Protein AF-0000000084630539 (afdb_homodimer)

Structure (mmCIF, N/CA/C/O backbone):
data_AF-0000000084630539-model_v1
#
loop_
_entity.id
_entity.type
_entity.pdbx_description
1 polymer 'Uncharacterized protein'
#
loop_
_atom_site.group_PDB
_atom_site.id
_atom_site.type_symbol
_atom_site.label_atom_id
_atom_site.label_alt_id
_atom_site.label_comp_id
_atom_site.label_asym_id
_atom_site.label_entity_id
_atom_site.label_seq_id
_atom_site.pdbx_PDB_ins_code
_atom_site.Cartn_x
_atom_site.Cartn_y
_atom_site.Cartn_z
_atom_site.occupancy
_atom_site.B_iso_or_equiv
_atom_site.auth_seq_id
_atom_site.auth_comp_id
_atom_site.auth_asym_id
_atom_site.auth_atom_id
_atom_site.pdbx_PDB_model_num
ATOM 1 N N . MET A 1 1 ? 11.016 34.031 10.43 1 36.59 1 MET A N 1
ATOM 2 C CA . MET A 1 1 ? 10.508 34.969 9.414 1 36.59 1 MET A CA 1
ATOM 3 C C . MET A 1 1 ? 9.32 35.75 9.945 1 36.59 1 MET A C 1
ATOM 5 O O . MET A 1 1 ? 8.461 35.219 10.641 1 36.59 1 MET A O 1
ATOM 9 N N . ASP A 1 2 ? 9.422 36.969 10.047 1 44.75 2 ASP A N 1
ATOM 10 C CA . ASP A 1 2 ? 8.414 37.906 10.516 1 44.75 2 ASP A CA 1
ATOM 11 C C . ASP A 1 2 ? 7.098 37.719 9.758 1 44.75 2 ASP A C 1
ATOM 13 O O . ASP A 1 2 ? 7.09 37.25 8.633 1 44.75 2 ASP A O 1
ATOM 17 N N . ARG A 1 3 ? 5.98 37.75 10.453 1 49.47 3 ARG A N 1
ATOM 18 C CA . ARG A 1 3 ? 4.648 37.688 9.867 1 49.47 3 ARG A CA 1
ATOM 19 C C . ARG A 1 3 ? 4.621 38.406 8.523 1 49.47 3 ARG A C 1
ATOM 21 O O . ARG A 1 3 ? 4.012 37.938 7.562 1 49.47 3 ARG A O 1
ATOM 28 N N . ASN A 1 4 ? 5.348 39.438 8.43 1 54 4 ASN A N 1
ATOM 29 C CA . ASN A 1 4 ? 5.418 40.25 7.223 1 54 4 ASN A CA 1
ATOM 30 C C . ASN A 1 4 ? 6.191 39.562 6.113 1 54 4 ASN A C 1
ATOM 32 O O . ASN A 1 4 ? 5.82 39.625 4.941 1 54 4 ASN A O 1
ATOM 36 N N . GLU A 1 5 ? 7.172 38.875 6.461 1 51.94 5 GLU A N 1
ATOM 37 C CA . GLU A 1 5 ? 7.98 38.156 5.488 1 51.94 5 GLU A CA 1
ATOM 38 C C . GLU A 1 5 ? 7.227 36.938 4.941 1 51.94 5 GLU A C 1
ATOM 40 O O . GLU A 1 5 ? 7.328 36.625 3.756 1 51.94 5 GLU A O 1
ATOM 45 N N . TYR A 1 6 ? 6.398 36.406 5.746 1 48.47 6 TYR A N 1
ATOM 46 C CA . TYR A 1 6 ? 5.527 35.312 5.398 1 48.47 6 TYR A CA 1
ATOM 47 C C . TYR A 1 6 ? 4.477 35.719 4.383 1 48.47 6 TYR A C 1
ATOM 49 O O . TYR A 1 6 ? 4.266 35.031 3.375 1 48.47 6 TYR A O 1
ATOM 57 N N . LEU A 1 7 ? 3.746 36.781 4.652 1 54.56 7 LEU A N 1
ATOM 58 C CA . LEU A 1 7 ? 2.756 37.312 3.725 1 54.56 7 LEU A CA 1
ATOM 59 C C . LEU A 1 7 ? 3.395 37.656 2.383 1 54.56 7 LEU A C 1
ATOM 61 O O . LEU A 1 7 ? 2.801 37.406 1.329 1 54.56 7 LEU A O 1
ATOM 65 N N . SER A 1 8 ? 4.641 38 2.529 1 57.09 8 SER A N 1
ATOM 66 C CA . SER A 1 8 ? 5.371 38.344 1.312 1 57.09 8 SER A CA 1
ATOM 67 C C . SER A 1 8 ? 5.727 37.094 0.511 1 57.09 8 SER A C 1
ATOM 69 O O . SER A 1 8 ? 5.656 37.094 -0.72 1 57.09 8 SER A O 1
ATOM 71 N N . PHE A 1 9 ? 6.012 36.062 1.183 1 51.75 9 PHE A N 1
ATOM 72 C CA . PHE A 1 9 ? 6.371 34.844 0.494 1 51.75 9 PHE A CA 1
ATOM 73 C C . PHE A 1 9 ? 5.141 34.188 -0.132 1 51.75 9 PHE A C 1
ATOM 75 O O . PHE A 1 9 ? 5.172 33.781 -1.299 1 51.75 9 PHE A O 1
ATOM 82 N N . VAL A 1 10 ? 4.09 34.031 0.585 1 54.16 10 VAL A N 1
ATOM 83 C CA . VAL A 1 10 ? 2.83 33.531 0.073 1 54.16 10 VAL A CA 1
ATOM 84 C C . VAL A 1 10 ? 2.324 34.406 -1.062 1 54.16 10 VAL A C 1
ATOM 86 O O . VAL A 1 10 ? 1.861 33.906 -2.09 1 54.16 10 VAL A O 1
ATOM 89 N N . GLU A 1 11 ? 2.469 35.688 -0.867 1 54.62 11 GLU A N 1
ATOM 90 C CA . GLU A 1 11 ? 2.072 36.625 -1.906 1 54.62 11 GLU A CA 1
ATOM 91 C C . GLU A 1 11 ? 2.939 36.469 -3.154 1 54.62 11 GLU A C 1
ATOM 93 O O . GLU A 1 11 ? 2.43 36.5 -4.277 1 54.62 11 GLU A O 1
ATOM 98 N N . ASP A 1 12 ? 4.133 36.25 -2.914 1 53.81 12 ASP A N 1
ATOM 99 C CA . ASP A 1 12 ? 5.047 36.062 -4.035 1 53.81 12 ASP A CA 1
ATOM 100 C C . ASP A 1 12 ? 4.762 34.75 -4.746 1 53.81 12 ASP A C 1
ATOM 102 O O . ASP A 1 12 ? 4.793 34.688 -5.977 1 53.81 12 ASP A O 1
ATOM 106 N N . TYR A 1 13 ? 4.512 33.812 -4.012 1 50.19 13 TYR A N 1
ATOM 107 C CA . TYR A 1 13 ? 4.18 32.531 -4.578 1 50.19 13 TYR A CA 1
ATOM 108 C C . TYR A 1 13 ? 2.861 32.562 -5.34 1 50.19 13 TYR A C 1
ATOM 110 O O . TYR A 1 13 ? 2.746 32.031 -6.434 1 50.19 13 TYR A O 1
ATOM 118 N N . GLU A 1 14 ? 1.804 33.156 -4.832 1 51.81 14 GLU A N 1
ATOM 119 C CA . GLU A 1 14 ? 0.537 33.375 -5.523 1 51.81 14 GLU A CA 1
ATOM 120 C C . GLU A 1 14 ? 0.739 34.156 -6.812 1 51.81 14 GLU A C 1
ATOM 122 O O . GLU A 1 14 ? 0.125 33.844 -7.836 1 51.81 14 GLU A O 1
ATOM 127 N N . GLN A 1 15 ? 1.54 35.156 -6.762 1 48.19 15 GLN A N 1
ATOM 128 C CA . GLN A 1 15 ? 1.799 35.969 -7.938 1 48.19 15 GLN A CA 1
ATOM 129 C C . GLN A 1 15 ? 2.498 35.188 -9.031 1 48.19 15 GLN A C 1
ATOM 131 O O . GLN A 1 15 ? 2.217 35.375 -10.219 1 48.19 15 GLN A O 1
ATOM 136 N N . ARG A 1 16 ? 3.234 34.312 -8.648 1 47.75 16 ARG A N 1
ATOM 137 C CA . ARG A 1 16 ? 3.955 33.562 -9.656 1 47.75 16 ARG A CA 1
ATOM 138 C C . ARG A 1 16 ? 3.057 32.5 -10.281 1 47.75 16 ARG A C 1
ATOM 140 O O . ARG A 1 16 ? 3.201 32.156 -11.461 1 47.75 16 ARG A O 1
ATOM 147 N N . THR A 1 17 ? 2.098 31.953 -9.641 1 43.72 17 THR A N 1
ATOM 148 C CA . THR A 1 17 ? 1.207 30.906 -10.156 1 43.72 17 THR A CA 1
ATOM 149 C C . THR A 1 17 ? 0.044 31.531 -10.922 1 43.72 17 THR A C 1
ATOM 151 O O . THR A 1 17 ? -0.613 30.859 -11.719 1 43.72 17 THR A O 1
ATOM 154 N N . LYS A 1 18 ? -0.399 32.719 -10.656 1 45.91 18 LYS A N 1
ATOM 155 C CA . LYS A 1 18 ? -1.413 33.438 -11.43 1 45.91 18 LYS A CA 1
ATOM 156 C C . LYS A 1 18 ? -0.947 33.656 -12.867 1 45.91 18 LYS A C 1
ATOM 158 O O . LYS A 1 18 ? -1.759 33.969 -13.75 1 45.91 18 LYS A O 1
ATOM 163 N N . GLN A 1 19 ? 0.231 33.688 -13.156 1 39.81 19 GLN A N 1
ATOM 164 C CA . GLN A 1 19 ? 0.638 34.031 -14.516 1 39.81 19 GLN A CA 1
ATOM 165 C C . GLN A 1 19 ? 0.31 32.906 -15.492 1 39.81 19 GLN A C 1
ATOM 167 O O . GLN A 1 19 ? 0.33 33.125 -16.703 1 39.81 19 GLN A O 1
ATOM 172 N N . TYR A 1 20 ? 0.088 31.656 -15.078 1 34.31 20 TYR A N 1
ATOM 173 C CA . TYR A 1 20 ? -0.116 30.625 -16.094 1 34.31 20 TYR A CA 1
ATOM 174 C C . TYR A 1 20 ? -1.601 30.359 -16.297 1 34.31 20 TYR A C 1
ATOM 176 O O . TYR A 1 20 ? -1.973 29.406 -16.984 1 34.31 20 TYR A O 1
ATOM 184 N N . VAL A 1 21 ? -2.51 30.844 -15.5 1 33.47 21 VAL A N 1
ATOM 185 C CA . VAL A 1 21 ? -3.908 30.5 -15.734 1 33.47 21 VAL A CA 1
ATOM 186 C C . VAL A 1 21 ? -4.516 31.469 -16.734 1 33.47 21 VAL A C 1
ATOM 188 O O . VAL A 1 21 ? -4.715 32.656 -16.422 1 33.47 21 VAL A O 1
ATOM 191 N N . LYS A 1 22 ? -4.406 31.141 -18.047 1 33.12 22 LYS A N 1
ATOM 192 C CA . LYS A 1 22 ? -5.176 31.844 -19.078 1 33.12 22 LYS A CA 1
ATOM 193 C C . LYS A 1 22 ? -6.668 31.547 -18.938 1 33.12 22 LYS A C 1
ATOM 195 O O . LYS A 1 22 ? -7.059 30.422 -18.672 1 33.12 22 LYS A O 1
ATOM 200 N N . PRO A 1 23 ? -7.668 32.438 -18.984 1 28.17 23 PRO A N 1
ATOM 201 C CA . PRO A 1 23 ? -9.125 32.281 -18.938 1 28.17 23 PRO A CA 1
ATOM 202 C C . PRO A 1 23 ? -9.648 31.422 -20.094 1 28.17 23 PRO A C 1
ATOM 204 O O . PRO A 1 23 ? -9.477 31.781 -21.266 1 28.17 23 PRO A O 1
ATOM 207 N N . ARG A 1 24 ? -9.648 30.109 -20.016 1 29.55 24 ARG A N 1
ATOM 208 C CA . ARG A 1 24 ? -10.297 29.375 -21.094 1 29.55 24 ARG A CA 1
ATOM 209 C C . ARG A 1 24 ? -11.727 29.859 -21.312 1 29.55 24 ARG A C 1
ATOM 211 O O . ARG A 1 24 ? -12.422 30.188 -20.344 1 29.55 24 ARG A O 1
ATOM 218 N N . GLU A 1 25 ? -12.188 29.922 -22.484 1 28.38 25 GLU A N 1
ATOM 219 C CA . GLU A 1 25 ? -13.461 30.281 -23.094 1 28.38 25 GLU A CA 1
ATOM 220 C C . GLU A 1 25 ? -14.602 29.438 -22.531 1 28.38 25 GLU A C 1
ATOM 222 O O . GLU A 1 25 ? -14.406 28.266 -22.219 1 28.38 25 GLU A O 1
ATOM 227 N N . GLU A 1 26 ? -15.805 29.953 -22.156 1 29.03 26 GLU A N 1
ATOM 228 C CA . GLU A 1 26 ? -17.094 29.641 -21.531 1 29.03 26 GLU A CA 1
ATOM 229 C C . GLU A 1 26 ? -17.844 28.562 -22.297 1 29.03 26 GLU A C 1
ATOM 231 O O . GLU A 1 26 ? -18.578 28.875 -23.234 1 29.03 26 GLU A O 1
ATOM 236 N N . GLU A 1 27 ? -17.25 27.516 -22.844 1 28.88 27 GLU A N 1
ATOM 237 C CA . GLU A 1 27 ? -18.234 26.734 -23.562 1 28.88 27 GLU A CA 1
ATOM 238 C C . GLU A 1 27 ? -19.344 26.25 -22.625 1 28.88 27 GLU A C 1
ATOM 240 O O . GLU A 1 27 ? -19.125 26.094 -21.422 1 28.88 27 GLU A O 1
ATOM 245 N N . GLN A 1 28 ? -20.578 25.938 -23.109 1 30.72 28 GLN A N 1
ATOM 246 C CA . GLN A 1 28 ? -21.953 25.672 -22.672 1 30.72 28 GLN A CA 1
ATOM 247 C C . GLN A 1 28 ? -22.031 24.391 -21.844 1 30.72 28 GLN A C 1
ATOM 249 O O . GLN A 1 28 ? -21.828 23.297 -22.375 1 30.72 28 GLN A O 1
ATOM 254 N N . GLU A 1 29 ? -21.484 24.25 -20.719 1 30.8 29 GLU A N 1
ATOM 255 C CA . GLU A 1 29 ? -21.375 22.969 -20.031 1 30.8 29 GLU A CA 1
ATOM 256 C C . GLU A 1 29 ? -22.75 22.453 -19.594 1 30.8 29 GLU A C 1
ATOM 258 O O . GLU A 1 29 ? -23.609 23.25 -19.203 1 30.8 29 GLU A O 1
ATOM 263 N N . PRO A 1 30 ? -23.141 21.219 -19.984 1 32.22 30 PRO A N 1
ATOM 264 C CA . PRO A 1 30 ? -24.406 20.578 -19.641 1 32.22 30 PRO A CA 1
ATOM 265 C C . PRO A 1 30 ? -24.734 20.672 -18.156 1 32.22 30 PRO A C 1
ATOM 267 O O . PRO A 1 30 ? -23.828 20.875 -17.328 1 32.22 30 PRO A O 1
ATOM 270 N N . SER A 1 31 ? -26.094 20.641 -17.781 1 31.98 31 SER A N 1
ATOM 271 C CA . SER A 1 31 ? -26.75 20.797 -16.484 1 31.98 31 SER A CA 1
ATOM 272 C C . SER A 1 31 ? -26.141 19.891 -15.43 1 31.98 31 SER A C 1
ATOM 274 O O . SER A 1 31 ? -26.344 18.672 -15.453 1 31.98 31 SER A O 1
ATOM 276 N N . THR A 1 32 ? -24.969 20.047 -15.094 1 31.17 32 THR A N 1
ATOM 277 C CA . THR A 1 32 ? -24.234 19.312 -14.055 1 31.17 32 THR A CA 1
ATOM 278 C C . THR A 1 32 ? -25.031 19.312 -12.742 1 31.17 32 THR A C 1
ATOM 280 O O . THR A 1 32 ? -25.5 20.375 -12.297 1 31.17 32 THR A O 1
ATOM 283 N N . LEU A 1 33 ? -25.828 18.281 -12.539 1 32.12 33 LEU A N 1
ATOM 284 C CA . LEU A 1 33 ? -26.375 17.984 -11.211 1 32.12 33 LEU A CA 1
ATOM 285 C C . LEU A 1 33 ? -25.406 18.422 -10.125 1 32.12 33 LEU A C 1
ATOM 287 O O . LEU A 1 33 ? -24.281 17.906 -10.031 1 32.12 33 LEU A O 1
ATOM 291 N N . THR A 1 34 ? -25.5 19.672 -9.727 1 29.88 34 THR A N 1
ATOM 292 C CA . THR A 1 34 ? -24.812 20.297 -8.602 1 29.88 34 THR A CA 1
ATOM 293 C C . THR A 1 34 ? -24.984 19.469 -7.336 1 29.88 34 THR A C 1
ATOM 295 O O . THR A 1 34 ? -26.062 19.438 -6.742 1 29.88 34 THR A O 1
ATOM 298 N N . VAL A 1 35 ? -24.656 18.172 -7.312 1 32.03 35 VAL A N 1
ATOM 299 C CA . VAL A 1 35 ? -24.469 17.703 -5.941 1 32.03 35 VAL A CA 1
ATOM 300 C C . VAL A 1 35 ? -23.969 18.859 -5.074 1 32.03 35 VAL A C 1
ATOM 302 O O . VAL A 1 35 ? -22.891 19.422 -5.328 1 32.03 35 VAL A O 1
ATOM 305 N N . GLN A 1 36 ? -24.828 19.641 -4.469 1 30.59 36 GLN A N 1
ATOM 306 C CA . GLN A 1 36 ? -24.609 20.703 -3.486 1 30.59 36 GLN A CA 1
ATOM 307 C C . GLN A 1 36 ? -23.547 20.281 -2.475 1 30.59 36 GLN A C 1
ATOM 309 O O . GLN A 1 36 ? -23.828 19.531 -1.543 1 30.59 36 GLN A O 1
ATOM 314 N N . GLN A 1 37 ? -22.406 19.641 -2.756 1 35.34 37 GLN A N 1
ATOM 315 C CA . GLN A 1 37 ? -21.406 19.75 -1.7 1 35.34 37 GLN A CA 1
ATOM 316 C C . GLN A 1 37 ? -21.5 21.094 -0.977 1 35.34 37 GLN A C 1
ATOM 318 O O . GLN A 1 37 ? -21.391 22.141 -1.601 1 35.34 37 GLN A O 1
ATOM 323 N N . GLU A 1 38 ? -22.453 21.359 -0.128 1 36.81 38 GLU A N 1
ATOM 324 C CA . GLU A 1 38 ? -22.344 22.547 0.718 1 36.81 38 GLU A CA 1
ATOM 325 C C . GLU A 1 38 ? -20.891 23 0.842 1 36.81 38 GLU A C 1
ATOM 327 O O . GLU A 1 38 ? -20.031 22.219 1.264 1 36.81 38 GLU A O 1
ATOM 332 N N . GLU A 1 39 ? -20.25 23.672 -0.047 1 44.16 39 GLU A N 1
ATOM 333 C CA . GLU A 1 39 ? -19.016 24.438 0.038 1 44.16 39 GLU A CA 1
ATOM 334 C C . GLU A 1 39 ? -18.766 24.938 1.461 1 44.16 39 GLU A C 1
ATOM 336 O O . GLU A 1 39 ? -19.391 25.906 1.906 1 44.16 39 GLU A O 1
ATOM 341 N N . THR A 1 40 ? -18.984 24.094 2.543 1 50.78 40 THR A N 1
ATOM 342 C CA . THR A 1 40 ? -18.578 24.562 3.865 1 50.78 40 THR A CA 1
ATOM 343 C C . THR A 1 40 ? -17.469 25.594 3.756 1 50.78 40 THR A C 1
ATOM 345 O O . THR A 1 40 ? -16.391 25.297 3.219 1 50.78 40 THR A O 1
ATOM 348 N N . THR A 1 41 ? -17.75 26.859 3.428 1 66 41 THR A N 1
ATOM 349 C CA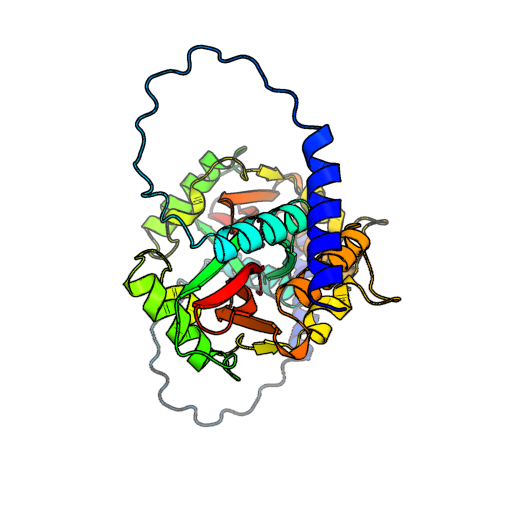 . THR A 1 41 ? -16.938 28.062 3.332 1 66 41 THR A CA 1
ATOM 350 C C . THR A 1 41 ? -16 28.188 4.535 1 66 41 THR A C 1
ATOM 352 O O . THR A 1 41 ? -16.469 28.266 5.676 1 66 41 THR A O 1
ATOM 355 N N . PHE A 1 42 ? -14.859 27.594 4.516 1 77.75 42 PHE A N 1
ATOM 356 C CA . PHE A 1 42 ? -13.836 27.828 5.527 1 77.75 42 PHE A CA 1
ATOM 357 C C . PHE A 1 42 ? -13.664 29.328 5.781 1 77.75 42 PHE A C 1
ATOM 359 O O . PHE A 1 42 ? -13.891 30.141 4.887 1 77.75 42 PHE A O 1
ATOM 366 N N . PRO A 1 43 ? -13.5 29.641 7.121 1 83.44 43 PRO A N 1
ATOM 367 C CA . PRO A 1 43 ? -13 31 7.309 1 83.44 43 PRO A CA 1
ATOM 368 C C . PRO A 1 43 ? -11.883 31.359 6.332 1 83.44 43 PRO A C 1
ATOM 370 O O . PRO A 1 43 ? -11.188 30.484 5.832 1 83.44 43 PRO A O 1
ATOM 373 N N . ALA A 1 44 ? -11.836 32.594 6.047 1 86.31 44 ALA A N 1
ATOM 374 C CA . ALA A 1 44 ? -10.906 33.094 5.031 1 86.31 44 ALA A CA 1
ATOM 375 C C . ALA A 1 44 ? -9.492 32.594 5.285 1 86.31 44 ALA A C 1
ATOM 377 O O . ALA A 1 44 ? -8.781 32.219 4.348 1 86.31 44 ALA A O 1
ATOM 378 N N . GLU A 1 45 ? -9.07 32.594 6.531 1 88.31 45 GLU A N 1
ATOM 379 C CA . GLU A 1 45 ? -7.723 32.156 6.879 1 88.31 45 GLU A CA 1
ATOM 380 C C . GLU A 1 45 ? -7.52 30.672 6.551 1 88.31 45 GLU A C 1
ATOM 382 O O . GLU A 1 45 ? -6.473 30.297 6.023 1 88.31 45 GLU A O 1
ATOM 387 N N . ILE A 1 46 ? -8.508 29.875 6.793 1 90.56 46 ILE A N 1
ATOM 388 C CA . ILE A 1 46 ? -8.414 28.438 6.547 1 90.56 46 ILE A CA 1
ATOM 389 C C . ILE A 1 46 ? -8.414 28.172 5.043 1 90.56 46 ILE A C 1
ATOM 391 O O . ILE A 1 46 ? -7.699 27.297 4.562 1 90.56 46 ILE A O 1
ATOM 395 N N . GLN A 1 47 ? -9.211 28.969 4.359 1 92 47 GLN A N 1
ATOM 396 C CA . GLN A 1 47 ? -9.242 28.844 2.908 1 92 47 GLN A CA 1
ATOM 397 C C . GLN A 1 47 ? -7.871 29.125 2.297 1 92 47 GLN A C 1
ATOM 399 O O . GLN A 1 47 ? -7.43 28.406 1.392 1 92 47 GLN A O 1
ATOM 404 N N . ARG A 1 48 ? -7.227 30.141 2.771 1 93.81 48 ARG A N 1
ATOM 405 C CA . ARG A 1 48 ? -5.891 30.469 2.289 1 93.81 48 ARG A CA 1
ATOM 406 C C . ARG A 1 48 ? -4.898 29.359 2.588 1 93.81 48 ARG A C 1
ATOM 408 O O . ARG A 1 48 ? -4.078 29 1.737 1 93.81 48 ARG A O 1
ATOM 415 N N . ILE A 1 49 ? -4.984 28.844 3.771 1 94.62 49 ILE A N 1
ATOM 416 C CA . ILE A 1 49 ? -4.094 27.766 4.176 1 94.62 49 ILE A CA 1
ATOM 417 C C . ILE A 1 49 ? -4.34 26.531 3.299 1 94.62 49 ILE A C 1
ATOM 419 O O . ILE A 1 49 ? -3.391 25.906 2.822 1 94.62 49 ILE A O 1
ATOM 423 N N . LYS A 1 50 ? -5.555 26.203 3.066 1 94.5 50 LYS A N 1
ATOM 424 C CA . LYS A 1 50 ? -5.934 25.078 2.211 1 94.5 50 LYS A CA 1
ATOM 425 C C . LYS A 1 50 ? -5.34 25.234 0.812 1 94.5 50 LYS A C 1
ATOM 427 O O . LYS A 1 50 ? -4.699 24.312 0.302 1 94.5 50 LYS A O 1
ATOM 432 N N . GLU A 1 51 ? -5.527 26.391 0.272 1 95.12 51 GLU A N 1
ATOM 433 C CA . GLU A 1 51 ? -5.039 26.641 -1.081 1 95.12 51 GLU A CA 1
ATOM 434 C C . GLU A 1 51 ? -3.518 26.562 -1.145 1 95.12 51 GLU A C 1
ATOM 436 O O . GLU A 1 51 ? -2.961 25.953 -2.066 1 95.12 51 GLU A O 1
ATOM 441 N N . THR A 1 52 ? -2.887 27.125 -0.182 1 96 52 THR A N 1
ATOM 442 C CA . THR A 1 52 ? -1.43 27.141 -0.127 1 96 52 THR A CA 1
ATOM 443 C C . THR A 1 52 ? -0.88 25.719 -0.023 1 96 52 THR A C 1
ATOM 445 O O . THR A 1 52 ? 0.012 25.344 -0.783 1 96 52 THR A O 1
ATOM 448 N N . LEU A 1 53 ? -1.396 24.953 0.877 1 97.25 53 LEU A N 1
ATOM 449 C CA . LEU A 1 53 ? -0.872 23.609 1.124 1 97.25 53 LEU A CA 1
ATOM 450 C C . LEU A 1 53 ? -1.169 22.688 -0.051 1 97.25 53 LEU A C 1
ATOM 452 O O . LEU A 1 53 ? -0.313 21.891 -0.458 1 97.25 53 LEU A O 1
ATOM 456 N N . LEU A 1 54 ? -2.328 22.797 -0.603 1 95.38 54 LEU A N 1
ATOM 457 C CA . LEU A 1 54 ? -2.701 21.922 -1.712 1 95.38 54 LEU A CA 1
ATOM 458 C C . LEU A 1 54 ? -1.938 22.297 -2.979 1 95.38 54 LEU A C 1
ATOM 460 O O . LEU A 1 54 ? -1.547 21.422 -3.754 1 95.38 54 LEU A O 1
ATOM 464 N N . GLU A 1 55 ? -1.764 23.594 -3.172 1 95.69 55 GLU A N 1
ATOM 465 C CA . GLU A 1 55 ? -0.97 24 -4.324 1 95.69 55 GLU A CA 1
ATOM 466 C C . GLU A 1 55 ? 0.466 23.5 -4.219 1 95.69 55 GLU A C 1
ATOM 468 O O . GLU A 1 55 ? 1.045 23.047 -5.207 1 95.69 55 GLU A O 1
ATOM 473 N N . THR A 1 56 ? 1.026 23.578 -3.045 1 96.12 56 THR A N 1
ATOM 474 C CA . THR A 1 56 ? 2.414 23.188 -2.84 1 96.12 56 THR A CA 1
ATOM 475 C C . THR A 1 56 ? 2.566 21.672 -2.953 1 96.12 56 THR A C 1
ATOM 477 O O . THR A 1 56 ? 3.592 21.172 -3.426 1 96.12 56 THR A O 1
ATOM 480 N N . SER A 1 57 ? 1.566 20.891 -2.549 1 96.56 57 SER A N 1
ATOM 481 C CA . SER A 1 57 ? 1.687 19.438 -2.5 1 96.56 57 SER A CA 1
ATOM 482 C C . SER A 1 57 ? 1.089 18.781 -3.746 1 96.56 57 SER A C 1
ATOM 484 O O . SER A 1 57 ? 1.132 17.562 -3.9 1 96.56 57 SER A O 1
ATOM 486 N N . LYS A 1 58 ? 0.564 19.562 -4.672 1 94 58 LYS A N 1
ATOM 487 C CA . LYS A 1 58 ? -0.235 19.078 -5.789 1 94 58 LYS A CA 1
ATOM 488 C C . LYS A 1 58 ? 0.56 18.078 -6.637 1 94 58 LYS A C 1
ATOM 490 O O . LYS A 1 58 ? 0.001 17.125 -7.164 1 94 58 LYS A O 1
ATOM 495 N N . HIS A 1 59 ? 1.876 18.25 -6.738 1 91.31 59 HIS A N 1
ATOM 496 C CA . HIS A 1 59 ? 2.686 17.406 -7.602 1 91.31 59 HIS A CA 1
ATOM 497 C C . HIS A 1 59 ? 3.414 16.328 -6.797 1 91.31 59 HIS A C 1
ATOM 499 O O . HIS A 1 59 ? 4.191 15.555 -7.352 1 91.31 59 HIS A O 1
ATOM 505 N N . LEU A 1 60 ? 3.256 16.344 -5.523 1 92.25 60 LEU A N 1
ATOM 506 C CA . LEU A 1 60 ? 3.934 15.391 -4.656 1 92.25 60 LEU A CA 1
ATOM 507 C C . LEU A 1 60 ? 3.057 14.164 -4.406 1 92.25 60 LEU A C 1
ATOM 509 O O . LEU A 1 60 ? 1.835 14.289 -4.293 1 92.25 60 LEU A O 1
ATOM 513 N N . LEU A 1 61 ? 3.686 13 -4.422 1 87.31 61 LEU A N 1
ATOM 514 C CA . LEU A 1 61 ? 3.064 11.75 -4.016 1 87.31 61 LEU A CA 1
ATOM 515 C C . LEU A 1 61 ? 3.805 11.133 -2.834 1 87.31 61 LEU A C 1
ATOM 517 O O . LEU A 1 61 ? 5.039 11.109 -2.811 1 87.31 61 LEU A O 1
ATOM 521 N N . PHE A 1 62 ? 2.994 10.742 -1.834 1 89.38 62 PHE A N 1
ATOM 522 C CA . PHE A 1 62 ? 3.582 9.992 -0.73 1 89.38 62 PHE A CA 1
ATOM 523 C C . PHE A 1 62 ? 3.771 8.531 -1.109 1 89.38 62 PHE A C 1
ATOM 525 O O . PHE A 1 62 ? 2.797 7.809 -1.323 1 89.38 62 PHE A O 1
ATOM 532 N N . ILE A 1 63 ? 4.988 8.141 -1.261 1 76.69 63 ILE A N 1
ATOM 533 C CA . ILE A 1 63 ? 5.316 6.789 -1.698 1 76.69 63 ILE A CA 1
ATOM 534 C C . ILE A 1 63 ? 5.621 5.914 -0.485 1 76.69 63 ILE A C 1
ATOM 536 O O . ILE A 1 63 ? 6.496 6.238 0.319 1 76.69 63 ILE A O 1
ATOM 540 N N . SER A 1 64 ? 4.738 4.945 -0.265 1 73.06 64 SER A N 1
ATOM 541 C CA . SER A 1 64 ? 4.969 3.986 0.811 1 73.06 64 SER A CA 1
ATOM 542 C C . SER A 1 64 ? 5.207 2.584 0.26 1 73.06 64 SER A C 1
ATOM 544 O O . SER A 1 64 ? 4.785 2.27 -0.855 1 73.06 64 SER A O 1
ATOM 546 N N . GLU A 1 65 ? 6.16 1.989 0.8 1 66.31 65 GLU A N 1
ATOM 547 C CA . GLU A 1 65 ? 6.434 0.601 0.442 1 66.31 65 GLU A CA 1
ATOM 548 C C . GLU A 1 65 ? 5.453 -0.35 1.123 1 66.31 65 GLU A C 1
ATOM 550 O O . GLU A 1 65 ? 5.273 -0.295 2.34 1 66.31 65 GLU A O 1
ATOM 555 N N . GLY A 1 66 ? 4.578 -0.864 0.286 1 69.88 66 GLY A N 1
ATOM 556 C CA . GLY A 1 66 ? 3.789 -1.972 0.803 1 69.88 66 GLY A CA 1
ATOM 557 C C . GLY A 1 66 ? 4.488 -3.311 0.677 1 69.88 66 GLY A C 1
ATOM 558 O O . GLY A 1 66 ? 5.121 -3.594 -0.343 1 69.88 66 GLY A O 1
ATOM 559 N N . GLU A 1 67 ? 4.656 -4.035 1.796 1 75 67 GLU A N 1
ATOM 560 C CA . GLU A 1 67 ? 5.223 -5.379 1.809 1 75 67 GLU A CA 1
ATOM 561 C C . GLU A 1 67 ? 4.168 -6.422 2.17 1 75 67 GLU A C 1
ATOM 563 O O . GLU A 1 67 ? 3.551 -6.344 3.236 1 75 67 GLU A O 1
ATOM 568 N N . GLU A 1 68 ? 3.93 -7.277 1.208 1 81.06 68 GLU A N 1
ATOM 569 C CA . GLU A 1 68 ? 2.922 -8.312 1.438 1 81.06 68 GLU A CA 1
ATOM 570 C C . GLU A 1 68 ? 3.516 -9.703 1.271 1 81.06 68 GLU A C 1
ATOM 572 O O . GLU A 1 68 ? 4.273 -9.953 0.331 1 81.06 68 GLU A O 1
ATOM 577 N N . PRO A 1 69 ? 3.209 -10.594 2.23 1 87.62 69 PRO A N 1
ATOM 578 C CA . PRO A 1 69 ? 3.629 -11.992 2.057 1 87.62 69 PRO A CA 1
ATOM 579 C C . PRO A 1 69 ? 2.805 -12.727 1.002 1 87.62 69 PRO A C 1
ATOM 581 O O . PRO A 1 69 ? 1.814 -12.188 0.5 1 87.62 69 PRO A O 1
ATOM 584 N N . TYR A 1 70 ? 3.291 -13.953 0.675 1 91.25 70 TYR A N 1
ATOM 585 C CA . TYR A 1 70 ? 2.541 -14.82 -0.232 1 91.25 70 TYR A CA 1
ATOM 586 C C . TYR A 1 70 ? 1.675 -15.805 0.543 1 91.25 70 TYR A C 1
ATOM 588 O O . TYR A 1 70 ? 2.086 -16.312 1.589 1 91.25 70 TYR A O 1
ATOM 596 N N . GLU A 1 71 ? 0.518 -16.062 0.028 1 91.38 71 GLU A N 1
ATOM 597 C CA . GLU A 1 71 ? -0.418 -17.062 0.518 1 91.38 71 GLU A CA 1
ATOM 598 C C . GLU A 1 71 ? -0.727 -18.109 -0.56 1 91.38 71 GLU A C 1
ATOM 600 O O . GLU A 1 71 ? -0.597 -17.828 -1.753 1 91.38 71 GLU A O 1
ATOM 605 N N . PHE A 1 72 ? -1.188 -19.25 -0.096 1 92.69 72 PHE A N 1
ATOM 606 C CA . PHE A 1 72 ? -1.546 -20.297 -1.038 1 92.69 72 PHE A CA 1
ATOM 607 C C . PHE A 1 72 ? -2.971 -20.109 -1.547 1 92.69 72 PHE A C 1
ATOM 609 O O . PHE A 1 72 ? -3.859 -19.719 -0.787 1 92.69 72 PHE A O 1
ATOM 616 N N . ILE A 1 73 ? -3.143 -20.359 -2.812 1 92.19 73 ILE A N 1
ATOM 617 C CA . ILE A 1 73 ? -4.484 -20.344 -3.383 1 92.19 73 ILE A CA 1
ATOM 618 C C . ILE A 1 73 ? -4.734 -21.625 -4.164 1 92.19 73 ILE A C 1
ATOM 620 O O . ILE A 1 73 ? -3.838 -22.125 -4.852 1 92.19 73 ILE A O 1
ATOM 624 N N . PHE A 1 74 ? -5.938 -22.125 -3.982 1 90.94 74 PHE A N 1
ATOM 625 C CA . PHE A 1 74 ? -6.391 -23.312 -4.711 1 90.94 74 PHE A CA 1
ATOM 626 C C . PHE A 1 74 ? -7.848 -23.156 -5.137 1 90.94 74 PHE A C 1
ATOM 628 O O . PHE A 1 74 ? -8.703 -22.797 -4.324 1 90.94 74 PHE A O 1
ATOM 635 N N . ILE A 1 75 ? -8.109 -23.328 -6.422 1 89.62 75 ILE A N 1
ATOM 636 C CA . ILE A 1 75 ? -9.438 -23.312 -7.008 1 89.62 75 ILE A CA 1
ATOM 637 C C . ILE A 1 75 ? -9.742 -24.656 -7.664 1 89.62 75 ILE A C 1
ATOM 639 O O . ILE A 1 75 ? -9.266 -24.938 -8.766 1 89.62 75 ILE A O 1
ATOM 643 N N . PRO A 1 76 ? -10.492 -25.453 -6.973 1 88.44 76 PRO A N 1
ATOM 644 C CA . PRO A 1 76 ? -10.852 -26.734 -7.598 1 88.44 76 PRO A CA 1
ATOM 645 C C . PRO A 1 76 ? -11.688 -26.562 -8.859 1 88.44 76 PRO A C 1
ATOM 647 O O . PRO A 1 76 ? -12.695 -25.844 -8.836 1 88.44 76 PRO A O 1
ATOM 650 N N . LYS A 1 77 ? -11.195 -27.109 -9.898 1 88.19 77 LYS A N 1
ATOM 651 C CA . LYS A 1 77 ? -11.867 -27.078 -11.195 1 88.19 77 LYS A CA 1
ATOM 652 C C . LYS A 1 77 ? -11.367 -28.219 -12.094 1 88.19 77 LYS A C 1
ATOM 654 O O . LYS A 1 77 ? -10.492 -28 -12.93 1 88.19 77 LYS A O 1
ATOM 659 N N . GLU A 1 78 ? -12.062 -29.344 -12.016 1 88.12 78 GLU A N 1
ATOM 660 C CA . GLU A 1 78 ? -11.578 -30.578 -12.633 1 88.12 78 GLU A CA 1
ATOM 661 C C . GLU A 1 78 ? -11.578 -30.469 -14.156 1 88.12 78 GLU A C 1
ATOM 663 O O . GLU A 1 78 ? -10.75 -31.094 -14.828 1 88.12 78 GLU A O 1
ATOM 668 N N . ASP A 1 79 ? -12.438 -29.641 -14.719 1 90.88 79 ASP A N 1
ATOM 669 C CA . ASP A 1 79 ? -12.586 -29.594 -16.172 1 90.88 79 ASP A CA 1
ATOM 670 C C . ASP A 1 79 ? -11.68 -28.516 -16.781 1 90.88 79 ASP A C 1
ATOM 672 O O . ASP A 1 79 ? -11.672 -28.328 -18 1 90.88 79 ASP A O 1
ATOM 676 N N . ILE A 1 80 ? -10.82 -27.891 -15.984 1 89.31 80 ILE A N 1
ATOM 677 C CA . ILE A 1 80 ? -9.992 -26.797 -16.5 1 89.31 80 ILE A CA 1
ATOM 678 C C . ILE A 1 80 ? -8.758 -27.375 -17.188 1 89.31 80 ILE A C 1
ATOM 680 O O . ILE A 1 80 ? -8.102 -28.281 -16.656 1 89.31 80 ILE A O 1
ATOM 684 N N . THR A 1 81 ? -8.43 -26.984 -18.422 1 90.56 81 THR A N 1
ATOM 685 C CA . THR A 1 81 ? -7.266 -27.453 -19.156 1 90.56 81 THR A CA 1
ATOM 686 C C . THR A 1 81 ? -6.285 -26.312 -19.422 1 90.56 81 THR A C 1
ATOM 688 O O . THR A 1 81 ? -5.113 -26.547 -19.719 1 90.56 81 THR A O 1
ATOM 691 N N . GLU A 1 82 ? -6.805 -25.141 -19.391 1 93.5 82 GLU A N 1
ATOM 692 C CA . GLU A 1 82 ? -5.977 -23.953 -19.609 1 93.5 82 GLU A CA 1
ATOM 693 C C . GLU A 1 82 ? -6.422 -22.797 -18.719 1 93.5 82 GLU A C 1
ATOM 695 O O . GLU A 1 82 ? -7.59 -22.703 -18.328 1 93.5 82 GLU A O 1
ATOM 700 N N . LEU A 1 83 ? -5.473 -21.969 -18.438 1 95.94 83 LEU A N 1
ATOM 701 C CA . LEU A 1 83 ? -5.797 -20.797 -17.625 1 95.94 83 LEU A CA 1
ATOM 702 C C . LEU A 1 83 ? -6.547 -19.766 -18.453 1 95.94 83 LEU A C 1
ATOM 704 O O . LEU A 1 83 ? -6.293 -19.609 -19.641 1 95.94 83 LEU A O 1
ATOM 708 N N . PRO A 1 84 ? -7.465 -19.016 -17.781 1 93.88 84 PRO A N 1
ATOM 709 C CA . PRO A 1 84 ? -8.156 -17.938 -18.484 1 93.88 84 PRO A CA 1
ATOM 710 C C . PRO A 1 84 ? -7.199 -16.922 -19.078 1 93.88 84 PRO A C 1
ATOM 712 O O . PRO A 1 84 ? -6.16 -16.625 -18.484 1 93.88 84 PRO A O 1
ATOM 715 N N . GLU A 1 85 ? -7.621 -16.375 -20.203 1 91.94 85 GLU A N 1
ATOM 716 C CA . GLU A 1 85 ? -6.789 -15.383 -20.891 1 91.94 85 GLU A CA 1
ATOM 717 C C . GLU A 1 85 ? -7.035 -13.984 -20.344 1 91.94 85 GLU A C 1
ATOM 719 O O . GLU A 1 85 ? -6.246 -13.062 -20.594 1 91.94 85 GLU A O 1
ATOM 724 N N . ASP A 1 86 ? -8.078 -13.789 -19.609 1 89.19 86 ASP A N 1
ATOM 725 C CA . ASP A 1 86 ? -8.359 -12.453 -19.094 1 89.19 86 ASP A CA 1
ATOM 726 C C . ASP A 1 86 ? -8.812 -12.508 -17.641 1 89.19 86 ASP A C 1
ATOM 728 O O . ASP A 1 86 ? -9.211 -13.57 -17.156 1 89.19 86 ASP A O 1
ATOM 732 N N . CYS A 1 87 ? -8.773 -11.32 -17 1 89.19 87 CYS A N 1
ATOM 733 C CA . CYS A 1 87 ? -9.055 -11.211 -15.57 1 89.19 87 CYS A CA 1
ATOM 734 C C . CYS A 1 87 ? -10.523 -11.469 -15.273 1 89.19 87 CYS A C 1
ATOM 736 O O . CYS A 1 87 ? -10.867 -11.984 -14.211 1 89.19 87 CYS A O 1
ATOM 738 N N . THR A 1 88 ? -11.398 -11.141 -16.188 1 86.31 88 THR A N 1
ATOM 739 C CA . THR A 1 88 ? -12.828 -11.328 -15.977 1 86.31 88 THR A CA 1
ATOM 740 C C . THR A 1 88 ? -13.164 -12.797 -15.766 1 86.31 88 THR A C 1
ATOM 742 O O . THR A 1 88 ? -13.883 -13.148 -14.828 1 86.31 88 THR A O 1
ATOM 745 N N . GLN A 1 89 ? -12.656 -13.656 -16.625 1 88.38 89 GLN A N 1
ATOM 746 C CA . GLN A 1 89 ? -12.875 -15.094 -16.5 1 88.38 89 GLN A CA 1
ATOM 747 C C . GLN A 1 89 ? -12.258 -15.648 -15.227 1 88.38 89 GLN A C 1
ATOM 749 O O . GLN A 1 89 ? -12.859 -16.484 -14.555 1 88.38 89 GLN A O 1
ATOM 754 N N . PHE A 1 90 ? -11.07 -15.227 -14.922 1 92 90 PHE A N 1
ATOM 755 C CA . PHE A 1 90 ? -10.422 -15.695 -13.703 1 92 90 PHE A CA 1
ATOM 756 C C . PHE A 1 90 ? -11.195 -15.25 -12.469 1 92 90 PHE A C 1
ATOM 758 O O . PHE A 1 90 ? -11.367 -16.031 -11.523 1 92 90 PHE A O 1
ATOM 765 N N . LYS A 1 91 ? -11.586 -14.016 -12.477 1 86.25 91 LYS A N 1
ATOM 766 C CA . LYS A 1 91 ? -12.398 -13.5 -11.383 1 86.25 91 LYS A CA 1
ATOM 767 C C . LYS A 1 91 ? -13.625 -14.375 -11.148 1 86.25 91 LYS A C 1
ATOM 769 O O . LYS A 1 91 ? -14.016 -14.617 -10 1 86.25 91 LYS A O 1
ATOM 774 N N . SER A 1 92 ? -14.211 -14.812 -12.172 1 85.62 92 SER A N 1
ATOM 775 C CA . SER A 1 92 ? -15.383 -15.672 -12.07 1 85.62 92 SER A CA 1
ATOM 776 C C . SER A 1 92 ? -15.047 -17 -11.391 1 85.62 92 SER A C 1
ATOM 778 O O . SER A 1 92 ? -15.859 -17.547 -10.641 1 85.62 92 SER A O 1
ATOM 780 N N . LEU A 1 93 ? -13.906 -17.516 -11.648 1 87.5 93 LEU A N 1
ATOM 781 C CA . LEU A 1 93 ? -13.461 -18.766 -11.031 1 87.5 93 LEU A CA 1
ATOM 782 C C . LEU A 1 93 ? -13.266 -18.578 -9.531 1 87.5 93 LEU A C 1
ATOM 784 O O . LEU A 1 93 ? -13.641 -19.453 -8.742 1 87.5 93 LEU A O 1
ATOM 788 N N . ILE A 1 94 ? -12.656 -17.438 -9.18 1 84.19 94 ILE A N 1
ATOM 789 C CA . ILE A 1 94 ? -12.43 -17.141 -7.77 1 84.19 94 ILE A CA 1
ATOM 790 C C . ILE A 1 94 ? -13.766 -16.984 -7.051 1 84.19 94 ILE A C 1
ATOM 792 O O . ILE A 1 94 ? -13.938 -17.469 -5.93 1 84.19 94 ILE A O 1
ATOM 796 N N . LYS A 1 95 ? -14.664 -16.219 -7.629 1 77.06 95 LYS A N 1
ATOM 797 C CA . LYS A 1 95 ? -15.969 -15.961 -7.035 1 77.06 95 LYS A CA 1
ATOM 798 C C . LYS A 1 95 ? -16.75 -17.266 -6.828 1 77.06 95 LYS A C 1
ATOM 800 O O . LYS A 1 95 ? -17.469 -17.406 -5.84 1 77.06 95 LYS A O 1
ATOM 805 N N . GLN A 1 96 ? -16.656 -18.109 -7.684 1 74.81 96 GLN A N 1
ATOM 806 C CA . GLN A 1 96 ? -17.328 -19.391 -7.582 1 74.81 96 GLN A CA 1
ATOM 807 C C . GLN A 1 96 ? -16.812 -20.188 -6.391 1 74.81 96 GLN A C 1
ATOM 809 O O . GLN A 1 96 ? -17.562 -20.938 -5.762 1 74.81 96 GLN A O 1
ATOM 814 N N . GLN A 1 97 ? -15.547 -20.016 -6.184 1 65.75 97 GLN A N 1
ATOM 815 C CA . GLN A 1 97 ? -14.945 -20.688 -5.035 1 65.75 97 GLN A CA 1
ATOM 816 C C . GLN A 1 97 ? -15.383 -20.047 -3.725 1 65.75 97 GLN A C 1
ATOM 818 O O . GLN A 1 97 ? -15.633 -20.75 -2.738 1 65.75 97 GLN A O 1
ATOM 823 N N . ASP A 1 98 ? -15.148 -18.625 -3.715 1 56.94 98 ASP A N 1
ATOM 824 C CA . ASP A 1 98 ? -15.539 -17.875 -2.518 1 56.94 98 ASP A CA 1
ATOM 825 C C . ASP A 1 98 ? -17.016 -18.062 -2.215 1 56.94 98 ASP A C 1
ATOM 827 O O . ASP A 1 98 ? -17.438 -17.984 -1.058 1 56.94 98 ASP A O 1
ATOM 831 N N . ASN A 1 99 ? -17.859 -17.797 -3.211 1 50.34 99 ASN A N 1
ATOM 832 C CA . ASN A 1 99 ? -19.25 -18.094 -2.9 1 50.34 99 ASN A CA 1
ATOM 833 C C . ASN A 1 99 ? -19.391 -19.391 -2.117 1 50.34 99 ASN A C 1
ATOM 835 O O . ASN A 1 99 ? -20.312 -19.547 -1.311 1 50.34 99 ASN A O 1
ATOM 839 N N . ASN A 1 100 ? -18.562 -20.328 -2.443 1 43.81 100 ASN A N 1
ATOM 840 C CA . ASN A 1 100 ? -18.609 -21.406 -1.463 1 43.81 100 ASN A CA 1
ATOM 841 C C . ASN A 1 100 ? -17.891 -21.016 -0.175 1 43.81 100 ASN A C 1
ATOM 843 O O . ASN A 1 100 ? -18.203 -21.531 0.898 1 43.81 100 ASN A O 1
ATOM 847 N N . ASN A 1 101 ? -16.672 -20.328 -0.182 1 38.44 101 ASN A N 1
ATOM 848 C CA . ASN A 1 101 ? -16.031 -19.75 0.991 1 38.44 101 ASN A CA 1
ATOM 849 C C . ASN A 1 101 ? -16.234 -18.234 1.043 1 38.44 101 ASN A C 1
ATOM 851 O O . ASN A 1 101 ? -16.047 -17.547 0.035 1 38.44 101 ASN A O 1
ATOM 855 N N . LEU A 1 102 ? -17.141 -17.578 1.958 1 34.12 102 LEU A N 1
ATOM 856 C CA . LEU A 1 102 ? -17.75 -16.266 2.227 1 34.12 102 LEU A CA 1
ATOM 857 C C . LEU A 1 102 ? -16.75 -15.148 1.975 1 34.12 102 LEU A C 1
ATOM 859 O O . LEU A 1 102 ? -17.125 -13.984 1.84 1 34.12 102 LEU A O 1
ATOM 863 N N . MET A 1 103 ? -15.469 -15.203 2.291 1 33.59 103 MET A N 1
ATOM 864 C CA . MET A 1 103 ? -14.805 -14.039 2.869 1 33.59 103 MET A CA 1
ATOM 865 C C . MET A 1 103 ? -14.242 -13.141 1.775 1 33.59 103 MET A C 1
ATOM 867 O O . MET A 1 103 ? -13.469 -12.219 2.061 1 33.59 103 MET A O 1
ATOM 871 N N . ILE A 1 104 ? -14.242 -13.578 0.486 1 37.53 104 ILE A N 1
ATOM 872 C CA . ILE A 1 104 ? -13.492 -12.547 -0.229 1 37.53 104 ILE A CA 1
ATOM 873 C C . ILE A 1 104 ? -14.375 -11.32 -0.453 1 37.53 104 ILE A C 1
ATOM 875 O O . ILE A 1 104 ? -15.438 -11.422 -1.07 1 37.53 104 ILE A O 1
ATOM 879 N N . ALA A 1 105 ? -14.477 -10.422 0.268 1 36.91 105 ALA A N 1
ATOM 880 C CA . ALA A 1 105 ? -15.203 -9.156 0.163 1 36.91 105 ALA A CA 1
ATOM 881 C C . ALA A 1 105 ? -15.234 -8.664 -1.28 1 36.91 105 ALA A C 1
ATOM 883 O O . ALA A 1 105 ? -14.188 -8.547 -1.926 1 36.91 105 ALA A O 1
ATOM 884 N N . GLU A 1 106 ? -16.281 -8.945 -2.203 1 39.41 106 GLU A N 1
ATOM 885 C CA . GLU A 1 106 ? -16.734 -8.438 -3.492 1 39.41 106 GLU A CA 1
ATOM 886 C C . GLU A 1 106 ? -16.141 -7.066 -3.793 1 39.41 106 GLU A C 1
ATOM 888 O O . GLU A 1 106 ? -15.969 -6.699 -4.957 1 39.41 106 GLU A O 1
ATOM 893 N N . GLU A 1 107 ? -16.172 -6.172 -2.883 1 42.28 107 GLU A N 1
ATOM 894 C CA . GLU A 1 107 ? -15.859 -4.766 -3.117 1 42.28 107 GLU A CA 1
ATOM 895 C C . GLU A 1 107 ? -14.461 -4.594 -3.711 1 42.28 107 GLU A C 1
ATOM 897 O O . GLU A 1 107 ? -14.125 -3.527 -4.23 1 42.28 107 GLU A O 1
ATOM 902 N N . GLU A 1 108 ? -13.602 -5.594 -3.58 1 42.78 108 GLU A N 1
ATOM 903 C CA . GLU A 1 108 ? -12.211 -5.34 -3.965 1 42.78 108 GLU A CA 1
ATOM 904 C C . GLU A 1 108 ? -12.008 -5.562 -5.461 1 42.78 108 GLU A C 1
ATOM 906 O O . GLU A 1 108 ? -10.969 -5.191 -6.012 1 42.78 108 GLU A O 1
ATOM 911 N N . LEU A 1 109 ? -12.875 -6.352 -6.078 1 44.69 109 LEU A N 1
ATOM 912 C CA . LEU A 1 109 ? -12.586 -6.711 -7.461 1 44.69 109 LEU A CA 1
ATOM 913 C C . LEU A 1 109 ? -13.148 -5.672 -8.422 1 44.69 109 LEU A C 1
ATOM 915 O O . LEU A 1 109 ? -13.25 -5.926 -9.625 1 44.69 109 LEU A O 1
ATOM 919 N N . SER A 1 110 ? -13.828 -4.625 -7.965 1 40.44 110 SER A N 1
ATOM 920 C CA . SER A 1 110 ? -14.562 -3.822 -8.938 1 40.44 110 SER A CA 1
ATOM 921 C C . SER A 1 110 ? -13.609 -3.164 -9.93 1 40.44 110 SER A C 1
ATOM 923 O O . SER A 1 110 ? -13.828 -3.227 -11.148 1 40.44 110 SER A O 1
ATOM 925 N N . SER A 1 111 ? -12.953 -1.979 -9.625 1 44.56 111 SER A N 1
ATOM 926 C CA . SER A 1 111 ? -12.688 -1.014 -10.688 1 44.56 111 SER A CA 1
ATOM 927 C C . SER A 1 111 ? -11.602 -1.52 -11.633 1 44.56 111 SER A C 1
ATOM 929 O O . SER A 1 111 ? -10.57 -2.023 -11.188 1 44.56 111 SER A O 1
ATOM 931 N N . SER A 1 112 ? -11.922 -1.881 -12.906 1 52.03 112 SER A N 1
ATOM 932 C CA . SER A 1 112 ? -11.375 -2.455 -14.133 1 52.03 112 SER A CA 1
ATOM 933 C C . SER A 1 112 ? -9.984 -1.905 -14.43 1 52.03 112 SER A C 1
ATOM 935 O O . SER A 1 112 ? -9.164 -2.578 -15.062 1 52.03 112 SER A O 1
ATOM 937 N N . GLU A 1 113 ? -9.711 -0.833 -13.891 1 53.78 113 GLU A N 1
ATOM 938 C CA . GLU A 1 113 ? -8.586 -0.206 -14.578 1 53.78 113 GLU A CA 1
ATOM 939 C C . GLU A 1 113 ? -7.27 -0.892 -14.219 1 53.78 113 GLU A C 1
ATOM 941 O O . GLU A 1 113 ? -6.328 -0.891 -15.016 1 53.78 113 GLU A O 1
ATOM 946 N N . SER A 1 114 ? -7.305 -1.646 -13.102 1 59.88 114 SER A N 1
ATOM 947 C CA . SER A 1 114 ? -6.02 -2.199 -12.695 1 59.88 114 SER A CA 1
ATOM 948 C C . SER A 1 114 ? -5.91 -3.676 -13.062 1 59.88 114 SER A C 1
ATOM 950 O O . SER A 1 114 ? -4.883 -4.309 -12.812 1 59.88 114 SER A O 1
ATOM 952 N N . ASN A 1 115 ? -6.809 -4.168 -13.836 1 73.44 115 ASN A N 1
ATOM 953 C CA . ASN A 1 115 ? -6.781 -5.594 -14.156 1 73.44 115 ASN A CA 1
ATOM 954 C C . ASN A 1 115 ? -5.844 -5.887 -15.32 1 73.44 115 ASN A C 1
ATOM 956 O O . ASN A 1 115 ? -5.914 -5.23 -16.359 1 73.44 115 ASN A O 1
ATOM 960 N N . ASN A 1 116 ? -4.934 -6.715 -15.07 1 85.38 116 ASN A N 1
ATOM 961 C CA . ASN A 1 116 ? -3.93 -7.09 -16.062 1 85.38 116 ASN A CA 1
ATOM 962 C C . ASN A 1 116 ? -3.512 -8.547 -15.906 1 85.38 116 ASN A C 1
ATOM 964 O O . ASN A 1 116 ? -3.596 -9.117 -14.812 1 85.38 116 ASN A O 1
ATOM 968 N N . VAL A 1 117 ? -3.242 -9.188 -17.047 1 92.12 117 VAL A N 1
ATOM 969 C CA . VAL A 1 117 ? -2.672 -10.531 -17.062 1 92.12 117 VAL A CA 1
ATOM 970 C C . VAL A 1 117 ? -1.217 -10.469 -17.531 1 92.12 117 VAL A C 1
ATOM 972 O O . VAL A 1 117 ? -0.91 -9.859 -18.547 1 92.12 117 VAL A O 1
ATOM 975 N N . LEU A 1 118 ? -0.346 -11.031 -16.734 1 93.88 118 LEU A N 1
ATOM 976 C CA . LEU A 1 118 ? 1.067 -11.078 -17.094 1 93.88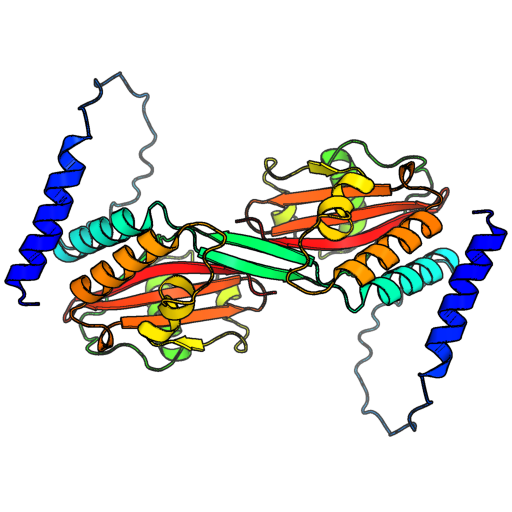 118 LEU A CA 1
ATOM 977 C C . LEU A 1 118 ? 1.503 -12.516 -17.375 1 93.88 118 LEU A C 1
ATOM 979 O O . LEU A 1 118 ? 1.032 -13.453 -16.734 1 93.88 118 LEU A O 1
ATOM 983 N N . LYS A 1 119 ? 2.42 -12.633 -18.281 1 95 119 LYS A N 1
ATOM 984 C CA . LYS A 1 119 ? 3.113 -13.906 -18.469 1 95 119 LYS A CA 1
ATOM 985 C C . LYS A 1 119 ? 4.109 -14.164 -17.344 1 95 119 LYS A C 1
ATOM 987 O O . LYS A 1 119 ? 4.5 -13.234 -16.625 1 95 119 LYS A O 1
ATOM 992 N N . PHE A 1 120 ? 4.461 -15.422 -17.312 1 96.56 120 PHE A N 1
ATOM 993 C CA . PHE A 1 120 ? 5.344 -15.891 -16.25 1 96.56 120 PHE A CA 1
ATOM 994 C C . PHE A 1 120 ? 6.617 -15.047 -16.203 1 96.56 120 PHE A C 1
ATOM 996 O O . PHE A 1 120 ? 6.941 -14.477 -15.156 1 96.56 120 PHE A O 1
ATOM 1003 N N . GLN A 1 121 ? 7.23 -14.844 -17.297 1 95.38 121 GLN A N 1
ATOM 1004 C CA . GLN A 1 121 ? 8.516 -14.148 -17.312 1 95.38 121 GLN A CA 1
ATOM 1005 C C . GLN A 1 121 ? 8.344 -12.656 -17.062 1 95.38 121 GLN A C 1
ATOM 1007 O O . GLN A 1 121 ? 9.195 -12.023 -16.438 1 95.38 121 GLN A O 1
ATOM 1012 N N . GLU A 1 122 ? 7.254 -12.109 -17.516 1 93.75 122 GLU A N 1
ATOM 1013 C CA . GLU A 1 122 ? 6.973 -10.688 -17.312 1 93.75 122 GLU A CA 1
ATOM 1014 C C . GLU A 1 122 ? 6.844 -10.359 -15.828 1 93.75 122 GLU A C 1
ATOM 1016 O O . GLU A 1 122 ? 7.234 -9.273 -15.391 1 93.75 122 GLU A O 1
ATOM 1021 N N . PHE A 1 123 ? 6.281 -11.203 -15.078 1 94.5 123 PHE A N 1
ATOM 1022 C CA . PHE A 1 123 ? 6.133 -11 -13.641 1 94.5 123 PHE A CA 1
ATOM 1023 C C . PHE A 1 123 ? 7.488 -11.07 -12.945 1 94.5 123 PHE A C 1
ATOM 1025 O O . PHE A 1 123 ? 7.777 -10.266 -12.055 1 94.5 123 PHE A O 1
ATOM 1032 N N . PHE A 1 124 ? 8.359 -12.055 -13.336 1 95.94 124 PHE A N 1
ATOM 1033 C CA . PHE A 1 124 ? 9.562 -12.344 -12.562 1 95.94 124 PHE A CA 1
ATOM 1034 C C . PHE A 1 124 ? 10.719 -11.461 -13.016 1 95.94 124 PHE A C 1
ATOM 1036 O O . PHE A 1 124 ? 11.656 -11.219 -12.25 1 95.94 124 PHE A O 1
ATOM 1043 N N . ASP A 1 125 ? 10.656 -10.875 -14.188 1 93.62 125 ASP A N 1
ATOM 1044 C CA . ASP A 1 125 ? 11.773 -10.133 -14.758 1 93.62 125 ASP A CA 1
ATOM 1045 C C . ASP A 1 125 ? 12.211 -8.992 -13.836 1 93.62 125 ASP A C 1
ATOM 1047 O O . ASP A 1 125 ? 13.398 -8.82 -13.578 1 93.62 125 ASP A O 1
ATOM 1051 N N . PRO A 1 126 ? 11.273 -8.227 -13.312 1 89.94 126 PRO A N 1
ATOM 1052 C CA . PRO A 1 126 ? 11.688 -7.121 -12.438 1 89.94 126 PRO A CA 1
ATOM 1053 C C . PRO A 1 126 ? 12.43 -7.598 -11.195 1 89.94 126 PRO A C 1
ATOM 1055 O O . PRO A 1 126 ? 13.141 -6.816 -10.562 1 89.94 126 PRO A O 1
ATOM 1058 N N . PHE A 1 127 ? 12.297 -8.844 -10.875 1 90.69 127 PHE A N 1
ATOM 1059 C CA . PHE A 1 127 ? 12.891 -9.359 -9.648 1 90.69 127 PHE A CA 1
ATOM 1060 C C . PHE A 1 127 ? 14.156 -10.156 -9.953 1 90.69 127 PHE A C 1
ATOM 1062 O O . PHE A 1 127 ? 15.062 -10.227 -9.117 1 90.69 127 PHE A O 1
ATOM 1069 N N . THR A 1 128 ? 14.195 -10.859 -11.117 1 95 128 THR A N 1
ATOM 1070 C CA . THR A 1 128 ? 15.18 -11.922 -11.266 1 95 128 THR A CA 1
ATOM 1071 C C . THR A 1 128 ? 16.125 -11.617 -12.43 1 95 128 THR A C 1
ATOM 1073 O O . THR A 1 128 ? 17.188 -12.242 -12.555 1 95 128 THR A O 1
ATOM 1076 N N . SER A 1 129 ? 15.758 -10.68 -13.281 1 91.5 129 SER A N 1
ATOM 1077 C CA . SER A 1 129 ? 16.609 -10.414 -14.438 1 91.5 129 SER A CA 1
ATOM 1078 C C . SER A 1 129 ? 18 -9.961 -14.008 1 91.5 129 SER A C 1
ATOM 1080 O O . SER A 1 129 ? 18.203 -9.531 -12.867 1 91.5 129 SER A O 1
ATOM 1082 N N . GLU A 1 130 ? 18.938 -10.102 -14.898 1 91.06 130 GLU A N 1
ATOM 1083 C CA . GLU A 1 130 ? 20.328 -9.766 -14.625 1 91.06 130 GLU A CA 1
ATOM 1084 C C . GLU A 1 130 ? 20.469 -8.32 -14.164 1 91.06 130 GLU A C 1
ATOM 1086 O O . GLU A 1 130 ? 21.219 -8.031 -13.234 1 91.06 130 GLU A O 1
ATOM 1091 N N . PHE A 1 131 ? 19.75 -7.418 -14.68 1 85.69 131 PHE A N 1
ATOM 1092 C CA . PHE A 1 131 ? 19.922 -5.992 -14.406 1 85.69 131 PHE A CA 1
ATOM 1093 C C . PHE A 1 131 ? 18.828 -5.484 -13.477 1 85.69 131 PHE A C 1
ATOM 1095 O O . PHE A 1 131 ? 18.734 -4.277 -13.234 1 85.69 131 PHE A O 1
ATOM 1102 N N . ALA A 1 132 ? 18.016 -6.414 -13.023 1 81.56 132 ALA A N 1
ATOM 1103 C CA . ALA A 1 132 ? 16.984 -6.008 -12.086 1 81.56 132 ALA A CA 1
ATOM 1104 C C . ALA A 1 132 ? 17.594 -5.453 -10.805 1 81.56 132 ALA A C 1
ATOM 1106 O O . ALA A 1 132 ? 18.516 -6.039 -10.242 1 81.56 132 ALA A O 1
ATOM 1107 N N . GLU A 1 133 ? 17.141 -4.262 -10.398 1 75.44 133 GLU A N 1
ATOM 1108 C CA . GLU A 1 133 ? 17.547 -3.734 -9.094 1 75.44 133 GLU A CA 1
ATOM 1109 C C . GLU A 1 133 ? 16.984 -4.594 -7.961 1 75.44 133 GLU A C 1
ATOM 1111 O O . GLU A 1 133 ? 15.898 -5.16 -8.078 1 75.44 133 GLU A O 1
ATOM 1116 N N . ASP A 1 134 ? 17.797 -4.844 -6.91 1 80.81 134 ASP A N 1
ATOM 1117 C CA . ASP A 1 134 ? 17.375 -5.637 -5.758 1 80.81 134 ASP A CA 1
ATOM 1118 C C . ASP A 1 134 ? 17.594 -4.863 -4.457 1 80.81 134 ASP A C 1
ATOM 1120 O O . ASP A 1 134 ? 18.375 -5.27 -3.604 1 80.81 134 ASP A O 1
ATOM 1124 N N . PRO A 1 135 ? 16.828 -3.816 -4.348 1 72.81 135 PRO A N 1
ATOM 1125 C CA . PRO A 1 135 ? 17.016 -2.99 -3.154 1 72.81 135 PRO A CA 1
ATOM 1126 C C . PRO A 1 135 ? 16.688 -3.73 -1.862 1 72.81 135 PRO A C 1
ATOM 1128 O O . PRO A 1 135 ? 17.125 -3.332 -0.783 1 72.81 135 PRO A O 1
ATOM 1131 N N . TYR A 1 136 ? 15.992 -4.797 -1.912 1 77.25 136 TYR A N 1
ATOM 1132 C CA . TYR A 1 136 ? 15.523 -5.48 -0.71 1 77.25 136 TYR A CA 1
ATOM 1133 C C . TYR A 1 136 ? 16.25 -6.812 -0.528 1 77.25 136 TYR A C 1
ATOM 1135 O O . TYR A 1 136 ? 15.938 -7.566 0.4 1 77.25 136 TYR A O 1
ATOM 1143 N N . GLY A 1 137 ? 17.078 -7.129 -1.427 1 86.44 137 GLY A N 1
ATOM 1144 C CA . GLY A 1 137 ? 17.906 -8.312 -1.291 1 86.44 137 GLY A CA 1
ATOM 1145 C C . GLY A 1 137 ? 17.141 -9.609 -1.453 1 86.44 137 GLY A C 1
ATOM 1146 O O . GLY A 1 137 ? 17.391 -10.578 -0.734 1 86.44 137 GLY A O 1
ATOM 1147 N N . GLN A 1 138 ? 16.172 -9.617 -2.309 1 90.94 138 GLN A N 1
ATOM 1148 C CA . GLN A 1 138 ? 15.328 -10.805 -2.428 1 90.94 138 GLN A CA 1
ATOM 1149 C C . GLN A 1 138 ? 15.523 -11.484 -3.783 1 90.94 138 GLN A C 1
ATOM 1151 O O . GLN A 1 138 ? 14.82 -12.438 -4.113 1 90.94 138 GLN A O 1
ATOM 1156 N N . LYS A 1 139 ? 16.484 -11.055 -4.562 1 92.19 139 LYS A N 1
ATOM 1157 C CA . LYS A 1 139 ? 16.656 -11.539 -5.93 1 92.19 139 LYS A CA 1
ATOM 1158 C C . LYS A 1 139 ? 16.875 -13.055 -5.945 1 92.19 139 LYS A C 1
ATOM 1160 O O . LYS A 1 139 ? 16.25 -13.766 -6.723 1 92.19 139 LYS A O 1
ATOM 1165 N N . ASP A 1 140 ? 17.719 -13.562 -5.113 1 95.56 140 ASP A N 1
ATOM 1166 C CA . ASP A 1 140 ? 18.016 -14.992 -5.086 1 95.56 140 ASP A CA 1
ATOM 1167 C C . ASP A 1 140 ? 16.781 -15.797 -4.684 1 95.56 140 ASP A C 1
ATOM 1169 O O . ASP A 1 140 ? 16.531 -16.875 -5.219 1 95.56 140 ASP A O 1
ATOM 1173 N N . GLY A 1 141 ? 16.062 -15.312 -3.717 1 96.12 141 GLY A N 1
ATOM 1174 C CA . GLY A 1 141 ? 14.82 -15.961 -3.33 1 96.12 141 GLY A CA 1
ATOM 1175 C C . GLY A 1 141 ? 13.805 -16.016 -4.453 1 96.12 141 GLY A C 1
ATOM 1176 O O . GLY A 1 141 ? 13.141 -17.047 -4.648 1 96.12 141 GLY A O 1
ATOM 1177 N N . TYR A 1 142 ? 13.727 -14.906 -5.227 1 96.38 142 TYR A N 1
ATOM 1178 C CA . TYR A 1 142 ? 12.789 -14.875 -6.344 1 96.38 142 TYR A CA 1
ATOM 1179 C C . TYR A 1 142 ? 13.266 -15.773 -7.477 1 96.38 142 TYR A C 1
ATOM 1181 O O . TYR A 1 142 ? 12.445 -16.375 -8.18 1 96.38 142 TYR A O 1
ATOM 1189 N N . LYS A 1 143 ? 14.539 -15.898 -7.648 1 96.88 143 LYS A N 1
ATOM 1190 C CA . LYS A 1 143 ? 15.047 -16.844 -8.633 1 96.88 143 LYS A CA 1
ATOM 1191 C C . LYS A 1 143 ? 14.672 -18.281 -8.266 1 96.88 143 LYS A C 1
ATOM 1193 O O . LYS A 1 143 ? 14.273 -19.062 -9.125 1 96.88 143 LYS A O 1
ATOM 1198 N N . GLU A 1 144 ? 14.812 -18.609 -7 1 97.06 144 GLU A N 1
ATOM 1199 C CA . GLU A 1 144 ? 14.43 -19.938 -6.531 1 97.06 144 GLU A CA 1
ATOM 1200 C C . GLU A 1 144 ? 12.93 -20.172 -6.707 1 97.06 144 GLU A C 1
ATOM 1202 O O . GLU A 1 144 ? 12.516 -21.234 -7.18 1 97.06 144 GLU A O 1
ATOM 1207 N N . LEU A 1 145 ? 12.164 -19.203 -6.332 1 98.25 145 LEU A N 1
ATOM 1208 C CA . LEU A 1 145 ? 10.719 -19.312 -6.488 1 98.25 145 LEU A CA 1
ATOM 1209 C C . LEU A 1 145 ? 10.352 -19.516 -7.953 1 98.25 145 LEU A C 1
ATOM 1211 O O . LEU A 1 145 ? 9.5 -20.359 -8.273 1 98.25 145 LEU A O 1
ATOM 1215 N N . GLN A 1 146 ? 10.961 -18.734 -8.805 1 97.88 146 GLN A N 1
ATOM 1216 C CA . GLN A 1 146 ? 10.719 -18.844 -10.234 1 97.88 146 GLN A CA 1
ATOM 1217 C C . GLN A 1 146 ? 10.969 -20.266 -10.734 1 97.88 146 GLN A C 1
ATOM 1219 O O . GLN A 1 146 ? 10.141 -20.828 -11.445 1 97.88 146 GLN A O 1
ATOM 1224 N N . LYS A 1 147 ? 12.07 -20.828 -10.328 1 97.94 147 LYS A N 1
ATOM 1225 C CA . LYS A 1 147 ? 12.43 -22.188 -10.727 1 97.94 147 LYS A CA 1
ATOM 1226 C C . LYS A 1 147 ? 11.422 -23.203 -10.195 1 97.94 147 LYS A C 1
ATOM 1228 O O . LYS A 1 147 ? 11 -24.109 -10.922 1 97.94 147 LYS A O 1
ATOM 1233 N N . ILE A 1 148 ? 11.109 -23.094 -8.984 1 97.88 148 ILE A N 1
ATOM 1234 C CA . ILE A 1 148 ? 10.234 -24.047 -8.32 1 97.88 148 ILE A CA 1
ATOM 1235 C C . ILE A 1 148 ? 8.836 -23.984 -8.93 1 97.88 148 ILE A C 1
ATOM 1237 O O . ILE A 1 148 ? 8.203 -25.031 -9.156 1 97.88 148 ILE A O 1
ATOM 1241 N N . ILE A 1 149 ? 8.344 -22.781 -9.227 1 98.25 149 ILE A N 1
ATOM 1242 C CA . ILE A 1 149 ? 7.023 -22.625 -9.82 1 98.25 149 ILE A CA 1
ATOM 1243 C C . ILE A 1 149 ? 7.02 -23.234 -11.227 1 98.25 149 ILE A C 1
ATOM 1245 O O . ILE A 1 149 ? 6.09 -23.953 -11.594 1 98.25 149 ILE A O 1
ATOM 1249 N N . GLU A 1 150 ? 7.988 -22.953 -11.984 1 97.38 150 GLU A N 1
ATOM 1250 C CA . GLU A 1 150 ? 8.094 -23.531 -13.328 1 97.38 150 GLU A CA 1
ATOM 1251 C C . GLU A 1 150 ? 8.07 -25.047 -13.273 1 97.38 150 GLU A C 1
ATOM 1253 O O . GLU A 1 150 ? 7.391 -25.688 -14.078 1 97.38 150 GLU A O 1
ATOM 1258 N N . ALA A 1 151 ? 8.805 -25.609 -12.359 1 97 151 ALA A N 1
ATOM 1259 C CA . ALA A 1 151 ? 8.867 -27.062 -12.195 1 97 151 ALA A CA 1
ATOM 1260 C C . ALA A 1 151 ? 7.531 -27.625 -11.719 1 97 151 ALA A C 1
ATOM 1262 O O . ALA A 1 151 ? 7.074 -28.656 -12.195 1 97 151 ALA A O 1
ATOM 1263 N N . THR A 1 152 ? 6.926 -26.938 -10.773 1 96.75 152 THR A N 1
ATOM 1264 C CA . THR A 1 152 ? 5.684 -27.391 -10.156 1 96.75 152 THR A CA 1
ATOM 1265 C C . THR A 1 152 ? 4.57 -27.516 -11.195 1 96.75 152 THR A C 1
ATOM 1267 O O . THR A 1 152 ? 3.807 -28.484 -11.195 1 96.75 152 THR A O 1
ATOM 1270 N N . PHE A 1 153 ? 4.559 -26.531 -12.156 1 96.56 153 PHE A N 1
ATOM 1271 C CA . PHE A 1 153 ? 3.449 -26.484 -13.094 1 96.56 153 PHE A CA 1
ATOM 1272 C C . PHE A 1 153 ? 3.9 -26.922 -14.484 1 96.56 153 PHE A C 1
ATOM 1274 O O . PHE A 1 153 ? 3.191 -26.703 -15.469 1 96.56 153 PHE A O 1
ATOM 1281 N N . HIS A 1 154 ? 5.039 -27.484 -14.586 1 95.31 154 HIS A N 1
ATOM 1282 C CA . HIS A 1 154 ? 5.566 -28.141 -15.766 1 95.31 154 HIS A CA 1
ATOM 1283 C C . HIS A 1 154 ? 5.711 -27.172 -16.938 1 95.31 154 HIS A C 1
ATOM 1285 O O . HIS A 1 154 ? 5.293 -27.469 -18.047 1 95.31 154 HIS A O 1
ATOM 1291 N N . GLY A 1 155 ? 6.266 -26.016 -16.609 1 95.56 155 GLY A N 1
ATOM 1292 C CA . GLY A 1 155 ? 6.562 -25.062 -17.672 1 95.56 155 GLY A CA 1
ATOM 1293 C C . GLY A 1 155 ? 6.023 -23.672 -17.406 1 95.56 155 GLY A C 1
ATOM 1294 O O . GLY A 1 155 ? 4.945 -23.531 -16.828 1 95.56 155 GLY A O 1
ATOM 1295 N N . LYS A 1 156 ? 6.664 -22.656 -17.953 1 96.19 156 LYS A N 1
ATOM 1296 C CA . LYS A 1 156 ? 6.281 -21.266 -17.797 1 96.19 156 LYS A CA 1
ATOM 1297 C C . LYS A 1 156 ? 4.953 -20.969 -18.484 1 96.19 156 LYS A C 1
ATOM 1299 O O . LYS A 1 156 ? 4.195 -20.094 -18.062 1 96.19 156 LYS A O 1
ATOM 1304 N N . GLU A 1 157 ? 4.723 -21.75 -19.531 1 94.25 157 GLU A N 1
ATOM 1305 C CA . GLU A 1 157 ? 3.531 -21.531 -20.359 1 94.25 157 GLU A CA 1
ATOM 1306 C C . GLU A 1 157 ? 2.264 -21.922 -19.594 1 94.25 157 GLU A C 1
ATOM 1308 O O . GLU A 1 157 ? 1.162 -21.516 -19.969 1 94.25 157 GLU A O 1
ATOM 1313 N N . ASN A 1 158 ? 2.4 -22.734 -18.578 1 95.62 158 ASN A N 1
ATOM 1314 C CA . ASN A 1 158 ? 1.26 -23.219 -17.812 1 95.62 158 ASN A CA 1
ATOM 1315 C C . ASN A 1 158 ? 0.968 -22.312 -16.609 1 95.62 158 ASN A C 1
ATOM 1317 O O . ASN A 1 158 ? 0.141 -22.641 -15.766 1 95.62 158 ASN A O 1
ATOM 1321 N N . VAL A 1 159 ? 1.693 -21.219 -16.531 1 97.62 159 VAL A N 1
ATOM 1322 C CA . VAL A 1 159 ? 1.554 -20.297 -15.406 1 97.62 159 VAL A CA 1
ATOM 1323 C C . VAL A 1 159 ? 1.175 -18.906 -15.922 1 97.62 159 VAL A C 1
ATOM 1325 O O . VAL A 1 159 ? 1.68 -18.469 -16.953 1 97.62 159 VAL A O 1
ATOM 1328 N N . LYS A 1 160 ? 0.246 -18.219 -15.266 1 97.12 160 LYS A N 1
ATOM 1329 C CA . LYS A 1 160 ? -0.113 -16.828 -15.516 1 97.12 160 LYS A CA 1
ATOM 1330 C C . LYS A 1 160 ? -0.238 -16.047 -14.211 1 97.12 160 LYS A C 1
ATOM 1332 O O . LYS A 1 160 ? -0.396 -16.641 -13.141 1 97.12 160 LYS A O 1
ATOM 1337 N N . VAL A 1 161 ? -0.041 -14.781 -14.32 1 96.69 161 VAL A N 1
ATOM 1338 C CA . VAL A 1 161 ? -0.241 -13.891 -13.188 1 96.69 161 VAL A CA 1
ATOM 1339 C C . VAL A 1 161 ? -1.414 -12.953 -13.469 1 96.69 161 VAL A C 1
ATOM 1341 O O . VAL A 1 161 ? -1.446 -12.281 -14.5 1 96.69 161 VAL A O 1
ATOM 1344 N N . TYR A 1 162 ? -2.396 -12.977 -12.609 1 92.75 162 TYR A N 1
ATOM 1345 C CA . TYR A 1 162 ? -3.545 -12.078 -12.703 1 92.75 162 TYR A CA 1
ATOM 1346 C C . TYR A 1 162 ? -3.467 -10.984 -11.648 1 92.75 162 TYR A C 1
ATOM 1348 O O . TYR A 1 162 ? -3.277 -11.266 -10.461 1 92.75 162 TYR A O 1
ATOM 1356 N N . LYS A 1 163 ? -3.455 -9.797 -12.07 1 87.94 163 LYS A N 1
ATOM 1357 C CA . LYS A 1 163 ? -3.639 -8.656 -11.18 1 87.94 163 LYS A CA 1
ATOM 1358 C C . LYS A 1 163 ? -5.078 -8.156 -11.227 1 87.94 163 LYS A C 1
ATOM 1360 O O . LYS A 1 163 ? -5.559 -7.715 -12.273 1 87.94 163 LYS A O 1
ATOM 1365 N N . ILE A 1 164 ? -5.609 -8.391 -10.055 1 84.44 164 ILE A N 1
ATOM 1366 C CA . ILE A 1 164 ? -7.031 -8.078 -10 1 84.44 164 ILE A CA 1
ATOM 1367 C C . ILE A 1 164 ? -7.309 -7.152 -8.812 1 84.44 164 ILE A C 1
ATOM 1369 O O . ILE A 1 164 ? -6.973 -7.477 -7.672 1 84.44 164 ILE A O 1
ATOM 1373 N N . GLY A 1 165 ? -7.758 -6.113 -8.992 1 74.44 165 GLY A N 1
ATOM 1374 C CA . GLY A 1 165 ? -8.109 -5.262 -7.867 1 74.44 165 GLY A CA 1
ATOM 1375 C C . GLY A 1 165 ? -8.578 -3.879 -8.289 1 74.44 165 GLY A C 1
ATOM 1376 O O . GLY A 1 165 ? -8.727 -3.605 -9.484 1 74.44 165 GLY A O 1
ATOM 1377 N N . ASP A 1 166 ? -9 -3.256 -7.277 1 62.94 166 ASP A N 1
ATOM 1378 C CA . ASP A 1 166 ? -9.398 -1.863 -7.465 1 62.94 166 ASP A CA 1
ATOM 1379 C C . ASP A 1 166 ? -8.266 -0.913 -7.098 1 62.94 166 ASP A C 1
ATOM 1381 O O . ASP A 1 166 ? -7.164 -1.354 -6.754 1 62.94 166 ASP A O 1
ATOM 1385 N N . TYR A 1 167 ? -8.391 0.286 -7.195 1 52.66 167 TYR A N 1
ATOM 1386 C CA . TYR A 1 167 ? -7.438 1.388 -7.121 1 52.66 167 TYR A CA 1
ATOM 1387 C C . TYR A 1 167 ? -6.523 1.237 -5.91 1 52.66 167 TYR A C 1
ATOM 1389 O O . TYR A 1 167 ? -5.336 1.559 -5.98 1 52.66 167 TYR A O 1
ATOM 1397 N N . ARG A 1 168 ? -6.895 0.573 -4.805 1 58.41 168 ARG A N 1
ATOM 1398 C CA . ARG A 1 168 ? -6.051 0.705 -3.619 1 58.41 168 ARG A CA 1
ATOM 1399 C C . ARG A 1 168 ? -5.375 -0.618 -3.279 1 58.41 168 ARG A C 1
ATOM 1401 O O . ARG A 1 168 ? -4.262 -0.632 -2.748 1 58.41 168 ARG A O 1
ATOM 1408 N N . ARG A 1 169 ? -5.941 -1.663 -3.594 1 65.94 169 ARG A N 1
ATOM 1409 C CA . ARG A 1 169 ? -5.406 -2.986 -3.291 1 65.94 169 ARG A CA 1
ATOM 1410 C C . ARG A 1 169 ? -5.656 -3.955 -4.441 1 65.94 169 ARG A C 1
ATOM 1412 O O . ARG A 1 169 ? -6.805 -4.219 -4.797 1 65.94 169 ARG A O 1
ATOM 1419 N N . VAL A 1 170 ? -4.523 -4.297 -5.125 1 77.25 170 VAL A N 1
ATOM 1420 C CA . VAL A 1 170 ? -4.594 -5.18 -6.285 1 77.25 170 VAL A CA 1
ATOM 1421 C C . VAL A 1 170 ? -4.113 -6.578 -5.898 1 77.25 170 VAL A C 1
ATOM 1423 O O . VAL A 1 170 ? -2.99 -6.742 -5.414 1 77.25 170 VAL A O 1
ATOM 1426 N N . GLY A 1 171 ? -5.066 -7.582 -5.961 1 84.62 171 GLY A N 1
ATOM 1427 C CA . GLY A 1 171 ? -4.633 -8.961 -5.828 1 84.62 171 GLY A CA 1
ATOM 1428 C C . GLY A 1 171 ? -3.699 -9.406 -6.938 1 84.62 171 GLY A C 1
ATOM 1429 O O . GLY A 1 171 ? -3.912 -9.07 -8.109 1 84.62 171 GLY A O 1
ATOM 1430 N N . VAL A 1 172 ? -2.625 -10.016 -6.535 1 90.56 172 VAL A N 1
ATOM 1431 C CA . VAL A 1 172 ? -1.676 -10.609 -7.473 1 90.56 172 VAL A CA 1
ATOM 1432 C C . VAL A 1 172 ? -1.714 -12.133 -7.352 1 90.56 172 VAL A C 1
ATOM 1434 O O . VAL A 1 172 ? -1.363 -12.688 -6.305 1 90.56 172 VAL A O 1
ATOM 1437 N N . TYR A 1 173 ? -2.203 -12.805 -8.375 1 93.94 173 TYR A N 1
ATOM 1438 C CA . TYR A 1 173 ? -2.385 -14.25 -8.398 1 93.94 173 TYR A CA 1
ATOM 1439 C C . TYR A 1 173 ? -1.4 -14.906 -9.352 1 93.94 173 TYR A C 1
ATOM 1441 O O . TYR A 1 173 ? -1.559 -14.82 -10.57 1 93.94 173 TYR A O 1
ATOM 1449 N N . LEU A 1 174 ? -0.4 -15.523 -8.836 1 97.81 174 LEU A N 1
ATOM 1450 C CA . LEU A 1 174 ? 0.564 -16.328 -9.578 1 97.81 174 LEU A CA 1
ATOM 1451 C C . LEU A 1 174 ? 0.149 -17.797 -9.586 1 97.81 174 LEU A C 1
ATOM 1453 O O . LEU A 1 174 ? 0.381 -18.516 -8.617 1 97.81 174 LEU A O 1
ATOM 1457 N N . VAL A 1 175 ? -0.512 -18.219 -10.773 1 97.81 175 VAL A N 1
ATOM 1458 C CA . VAL A 1 175 ? -1.209 -19.5 -10.672 1 97.81 175 VAL A CA 1
ATOM 1459 C C . VAL A 1 175 ? -0.883 -20.359 -11.891 1 97.81 175 VAL A C 1
ATOM 1461 O O . VAL A 1 175 ? -0.539 -19.844 -12.953 1 97.81 175 VAL A O 1
ATOM 1464 N N . GLY A 1 176 ? -0.986 -21.656 -11.664 1 97.75 176 GLY A N 1
ATOM 1465 C CA . GLY A 1 176 ? -0.858 -22.656 -12.695 1 97.75 176 GLY A CA 1
ATOM 1466 C C . GLY A 1 176 ? -1.979 -23.688 -12.68 1 97.75 176 GLY A C 1
ATOM 1467 O O . GLY A 1 176 ? -2.736 -23.766 -11.703 1 97.75 176 GLY A O 1
ATOM 1468 N N . VAL A 1 177 ? -2.066 -24.438 -13.766 1 94.69 177 VAL A N 1
ATOM 1469 C CA . VAL A 1 177 ? -3.094 -25.469 -13.898 1 94.69 177 VAL A CA 1
ATOM 1470 C C . VAL A 1 177 ? -2.537 -26.812 -13.453 1 94.69 177 VAL A C 1
ATOM 1472 O O . VAL A 1 177 ? -1.398 -27.156 -13.773 1 94.69 177 VAL A O 1
ATOM 1475 N N . ILE A 1 178 ? -3.318 -27.453 -12.68 1 92.25 178 ILE A N 1
ATOM 1476 C CA . ILE A 1 178 ? -3.125 -28.875 -12.398 1 92.25 178 ILE A CA 1
ATOM 1477 C C . ILE A 1 178 ? -4.223 -29.688 -13.078 1 92.25 178 ILE A C 1
ATOM 1479 O O . ILE A 1 178 ? -5.367 -29.703 -12.617 1 92.25 178 ILE A O 1
ATOM 1483 N N . LYS A 1 179 ? -3.832 -30.312 -14.141 1 89 179 LYS A N 1
ATOM 1484 C CA . LYS A 1 179 ? -4.797 -31.016 -14.984 1 89 179 LYS A CA 1
ATOM 1485 C C . LYS A 1 179 ? -5.629 -32 -14.164 1 89 179 LYS A C 1
ATOM 1487 O O . LYS A 1 179 ? -5.086 -32.781 -13.375 1 89 179 LYS A O 1
ATOM 1492 N N . GLY A 1 180 ? -6.953 -31.922 -14.352 1 89.38 180 GLY A N 1
ATOM 1493 C CA . GLY A 1 180 ? -7.883 -32.812 -13.68 1 89.38 180 GLY A CA 1
ATOM 1494 C C . GLY A 1 180 ? -8.18 -32.406 -12.25 1 89.38 180 GLY A C 1
ATOM 1495 O O . GLY A 1 180 ? -8.977 -33.062 -11.57 1 89.38 180 GLY A O 1
ATOM 1496 N N . VAL A 1 181 ? -7.531 -31.453 -11.75 1 90 181 VAL A N 1
ATOM 1497 C CA . VAL A 1 181 ? -7.703 -31.078 -10.352 1 90 181 VAL A CA 1
ATOM 1498 C C . VAL A 1 181 ? -8.195 -29.641 -10.266 1 90 181 VAL A C 1
ATOM 1500 O O . VAL A 1 181 ? -9.234 -29.359 -9.664 1 90 181 VAL A O 1
ATOM 1503 N N . GLY A 1 182 ? -7.43 -28.656 -10.867 1 92.88 182 GLY A N 1
ATOM 1504 C CA . GLY A 1 182 ? -7.84 -27.25 -10.805 1 92.88 182 GLY A CA 1
ATOM 1505 C C . GLY A 1 182 ? -6.68 -26.281 -10.93 1 92.88 182 GLY A C 1
ATOM 1506 O O . GLY A 1 182 ? -5.734 -26.531 -11.68 1 92.88 182 GLY A O 1
ATOM 1507 N N . ILE A 1 183 ? -6.816 -25.125 -10.344 1 94.56 183 ILE A N 1
ATOM 1508 C CA . ILE A 1 183 ? -5.824 -24.062 -10.367 1 94.56 183 ILE A CA 1
ATOM 1509 C C . ILE A 1 183 ? -5.211 -23.891 -8.984 1 94.56 183 ILE A C 1
ATOM 1511 O O . ILE A 1 183 ? -5.922 -23.906 -7.977 1 94.56 183 ILE A O 1
ATOM 1515 N N . ALA A 1 184 ? -3.859 -23.875 -8.938 1 95.75 184 ALA A N 1
ATOM 1516 C CA . ALA A 1 184 ? -3.158 -23.656 -7.672 1 95.75 184 ALA A CA 1
ATOM 1517 C C . ALA A 1 184 ? -2.029 -22.641 -7.844 1 95.75 184 ALA A C 1
ATOM 1519 O O . ALA A 1 184 ? -1.579 -22.391 -8.961 1 95.75 184 ALA A O 1
ATOM 1520 N N . GLY A 1 185 ? -1.59 -22.047 -6.73 1 97.56 185 GLY A N 1
ATOM 1521 C CA . GLY A 1 185 ? -0.477 -21.109 -6.785 1 97.56 185 GLY A CA 1
ATOM 1522 C C . GLY A 1 185 ? -0.354 -20.25 -5.539 1 97.56 185 GLY A C 1
ATOM 1523 O O . GLY A 1 185 ? -0.605 -20.734 -4.43 1 97.56 185 GLY A O 1
ATOM 1524 N N . LEU A 1 186 ? 0.175 -19.109 -5.789 1 96.69 186 LEU A N 1
ATOM 1525 C CA . LEU A 1 186 ? 0.38 -18.125 -4.73 1 96.69 186 LEU A CA 1
ATOM 1526 C C . LEU A 1 186 ? -0.428 -16.859 -5 1 96.69 186 LEU A C 1
ATOM 1528 O O . LEU A 1 186 ? -0.609 -16.469 -6.156 1 96.69 186 LEU A O 1
ATOM 1532 N N . LYS A 1 187 ? -0.907 -16.281 -3.959 1 93.06 187 LYS A N 1
ATOM 1533 C CA . LYS A 1 187 ? -1.553 -14.969 -4.047 1 93.06 187 LYS A CA 1
ATOM 1534 C C . LYS A 1 18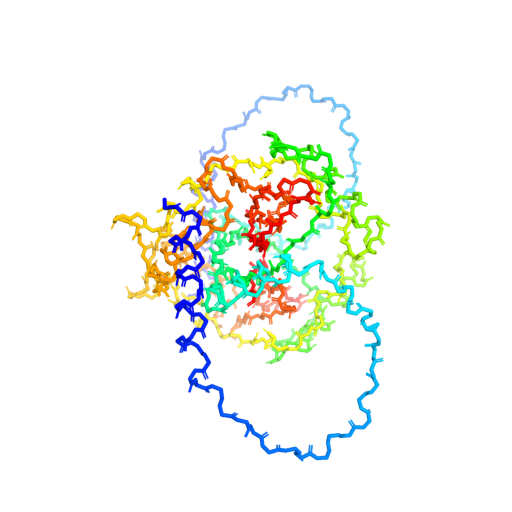7 ? -0.924 -13.977 -3.068 1 93.06 187 LYS A C 1
ATOM 1536 O O . LYS A 1 187 ? -0.398 -14.375 -2.027 1 93.06 187 LYS A O 1
ATOM 1541 N N . THR A 1 188 ? -0.837 -12.766 -3.475 1 89.69 188 THR A N 1
ATOM 1542 C CA . THR A 1 188 ? -0.416 -11.641 -2.65 1 89.69 188 THR A CA 1
ATOM 1543 C C . THR A 1 188 ? -1.134 -10.359 -3.072 1 89.69 188 THR A C 1
ATOM 1545 O O . THR A 1 188 ? -2.123 -10.414 -3.807 1 89.69 188 THR A O 1
ATOM 1548 N N . PHE A 1 189 ? -0.682 -9.195 -2.531 1 81.5 189 PHE A N 1
ATOM 1549 C CA . PHE A 1 189 ? -1.358 -7.938 -2.842 1 81.5 189 PHE A CA 1
ATOM 1550 C C . PHE A 1 189 ? -0.349 -6.844 -3.17 1 81.5 189 PHE A C 1
ATOM 1552 O O . PHE A 1 189 ? 0.731 -6.793 -2.578 1 81.5 189 PHE A O 1
ATOM 1559 N N . SER A 1 190 ? -0.733 -6.25 -4.234 1 76.38 190 SER A N 1
ATOM 1560 C CA . SER A 1 190 ? -0.013 -5.023 -4.555 1 76.38 190 SER A CA 1
ATOM 1561 C C . SER A 1 190 ? -0.792 -3.791 -4.102 1 76.38 190 SER A C 1
ATOM 1563 O O . SER A 1 190 ? -2.012 -3.729 -4.262 1 76.38 190 SER A O 1
ATOM 1565 N N . ILE A 1 191 ? -0.209 -2.973 -3.41 1 63.09 191 ILE A N 1
ATOM 1566 C CA . ILE A 1 191 ? -0.826 -1.701 -3.049 1 63.09 191 ILE A CA 1
ATOM 1567 C C . ILE A 1 191 ? -0.537 -0.662 -4.129 1 63.09 191 ILE A C 1
ATOM 1569 O O . ILE A 1 191 ? 0.623 -0.415 -4.469 1 63.09 191 ILE A O 1
ATOM 1573 N N . GLU A 1 192 ? -1.598 -0.512 -5 1 54.84 192 GLU A N 1
ATOM 1574 C CA . GLU A 1 192 ? -1.469 0.454 -6.09 1 54.84 192 GLU A CA 1
ATOM 1575 C C . GLU A 1 192 ? -2.283 1.714 -5.805 1 54.84 192 GLU A C 1
ATOM 1577 O O . GLU A 1 192 ? -3.373 1.64 -5.238 1 54.84 192 GLU A O 1
ATOM 1582 N N . THR A 1 193 ? -1.761 2.773 -5.508 1 45.06 193 THR A N 1
ATOM 1583 C CA . THR A 1 193 ? -2.504 4.012 -5.316 1 45.06 193 THR A CA 1
ATOM 1584 C C . THR A 1 193 ? -2.736 4.719 -6.648 1 45.06 193 THR A C 1
ATOM 1586 O O . THR A 1 193 ? -1.95 4.562 -7.582 1 45.06 193 THR A O 1
ATOM 1589 N N . MET B 1 1 ? 12.812 -30.672 -17.844 1 36.53 1 MET B N 1
ATOM 1590 C CA . MET B 1 1 ? 13.219 -31.562 -16.766 1 36.53 1 MET B CA 1
ATOM 1591 C C . MET B 1 1 ? 12.219 -32.688 -16.594 1 36.53 1 MET B C 1
ATOM 1593 O O . MET B 1 1 ? 11.008 -32.469 -16.672 1 36.53 1 MET B O 1
ATOM 1597 N N . ASP B 1 2 ? 12.602 -33.875 -16.797 1 45.72 2 ASP B N 1
ATOM 1598 C CA . ASP B 1 2 ? 11.812 -35.094 -16.719 1 45.72 2 ASP B CA 1
ATOM 1599 C C . ASP B 1 2 ? 11.109 -35.219 -15.367 1 45.72 2 ASP B C 1
ATOM 1601 O O . ASP B 1 2 ? 11.562 -34.625 -14.375 1 45.72 2 ASP B O 1
ATOM 1605 N N . ARG B 1 3 ? 9.836 -35.594 -15.352 1 49.69 3 ARG B N 1
ATOM 1606 C CA . ARG B 1 3 ? 9.07 -35.844 -14.141 1 49.69 3 ARG B CA 1
ATOM 1607 C C . ARG B 1 3 ? 9.961 -36.438 -13.047 1 49.69 3 ARG B C 1
ATOM 1609 O O . ARG B 1 3 ? 9.844 -36.062 -11.875 1 49.69 3 ARG B O 1
ATOM 1616 N N . ASN B 1 4 ? 10.891 -37.219 -13.43 1 54.59 4 ASN B N 1
ATOM 1617 C CA . ASN B 1 4 ? 11.812 -37.875 -12.516 1 54.59 4 ASN B CA 1
ATOM 1618 C C . ASN B 1 4 ? 12.82 -36.906 -11.93 1 54.59 4 ASN B C 1
ATOM 1620 O O . ASN B 1 4 ? 13.156 -36.969 -10.742 1 54.59 4 ASN B O 1
ATOM 1624 N N . GLU B 1 5 ? 13.227 -3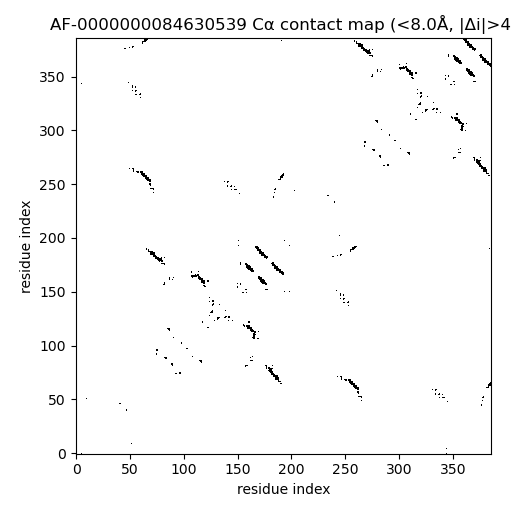6 -12.664 1 52.62 5 GLU B N 1
ATOM 1625 C CA . GLU B 1 5 ? 14.18 -35 -12.211 1 52.62 5 GLU B CA 1
ATOM 1626 C C . GLU B 1 5 ? 13.523 -34 -11.258 1 52.62 5 GLU B C 1
ATOM 1628 O O . GLU B 1 5 ? 14.148 -33.562 -10.281 1 52.62 5 GLU B O 1
ATOM 1633 N N . TYR B 1 6 ? 12.289 -33.781 -11.461 1 48.62 6 TYR B N 1
ATOM 1634 C CA . TYR B 1 6 ? 11.461 -32.938 -10.609 1 48.62 6 TYR B CA 1
ATOM 1635 C C . TYR B 1 6 ? 11.266 -33.562 -9.234 1 48.62 6 TYR B C 1
ATOM 1637 O O . TYR B 1 6 ? 11.438 -32.875 -8.219 1 48.62 6 TYR B O 1
ATOM 1645 N N . LEU B 1 7 ? 10.844 -34.781 -9.172 1 54.38 7 LEU B N 1
ATOM 1646 C CA . LEU B 1 7 ? 10.688 -35.5 -7.91 1 54.38 7 LEU B CA 1
ATOM 1647 C C . LEU B 1 7 ? 12 -35.531 -7.137 1 54.38 7 LEU B C 1
ATOM 1649 O O . LEU B 1 7 ? 12.008 -35.406 -5.914 1 54.38 7 LEU B O 1
ATOM 1653 N N . SER B 1 8 ? 13.016 -35.531 -7.938 1 57.78 8 SER B N 1
ATOM 1654 C CA . SER B 1 8 ? 14.336 -35.562 -7.316 1 57.78 8 SER B CA 1
ATOM 1655 C C . SER B 1 8 ? 14.695 -34.219 -6.719 1 57.78 8 SER B C 1
ATOM 1657 O O . SER B 1 8 ? 15.281 -34.125 -5.641 1 57.78 8 SER B O 1
ATOM 1659 N N . PHE B 1 9 ? 14.258 -33.188 -7.352 1 52.38 9 PHE B N 1
ATOM 1660 C CA . PHE B 1 9 ? 14.562 -31.859 -6.855 1 52.38 9 PHE B CA 1
ATOM 1661 C C . PHE B 1 9 ? 13.727 -31.531 -5.625 1 52.38 9 PHE B C 1
ATOM 1663 O O . PHE B 1 9 ? 14.25 -31.047 -4.621 1 52.38 9 PHE B O 1
ATOM 1670 N N . VAL B 1 10 ? 12.469 -31.781 -5.668 1 53.75 10 VAL B N 1
ATOM 1671 C CA . VAL B 1 10 ? 11.578 -31.594 -4.527 1 53.75 10 VAL B CA 1
ATOM 1672 C C . VAL B 1 10 ? 12.016 -32.5 -3.377 1 53.75 10 VAL B C 1
ATOM 1674 O O . VAL B 1 10 ? 12.031 -32.062 -2.219 1 53.75 10 VAL B O 1
ATOM 1677 N N . GLU B 1 11 ? 12.383 -33.688 -3.721 1 54.84 11 GLU B N 1
ATOM 1678 C CA . GLU B 1 11 ? 12.867 -34.625 -2.711 1 54.84 11 GLU B CA 1
ATOM 1679 C C . GLU B 1 11 ? 14.172 -34.125 -2.09 1 54.84 11 GLU B C 1
ATOM 1681 O O . GLU B 1 11 ? 14.359 -34.219 -0.875 1 54.84 11 GLU B O 1
ATOM 1686 N N . ASP B 1 12 ? 14.969 -33.625 -2.877 1 54.06 12 ASP B N 1
ATOM 1687 C CA . ASP B 1 12 ? 16.234 -33.094 -2.389 1 54.06 12 ASP B CA 1
ATOM 1688 C C . ASP B 1 12 ? 16.016 -31.844 -1.519 1 54.06 12 ASP B C 1
ATOM 1690 O O . ASP B 1 12 ? 16.656 -31.688 -0.482 1 54.06 12 ASP B O 1
ATOM 1694 N N . TYR B 1 13 ? 15.141 -31.109 -1.929 1 49.94 13 TYR B N 1
ATOM 1695 C CA . TYR B 1 13 ? 14.812 -29.922 -1.161 1 49.94 13 TYR B CA 1
ATOM 1696 C C . TYR B 1 13 ? 14.164 -30.281 0.168 1 49.94 13 TYR B C 1
ATOM 1698 O O . TYR B 1 13 ? 14.492 -29.703 1.207 1 49.94 13 TYR B O 1
ATOM 1706 N N . GLU B 1 14 ? 13.219 -31.188 0.241 1 51.34 14 GLU B N 1
ATOM 1707 C CA . GLU B 1 14 ? 12.625 -31.703 1.473 1 51.34 14 GLU B CA 1
ATOM 1708 C C . GLU B 1 14 ? 13.688 -32.312 2.393 1 51.34 14 GLU B C 1
ATOM 1710 O O . GLU B 1 14 ? 13.641 -32.094 3.607 1 51.34 14 GLU B O 1
ATOM 1715 N N . GLN B 1 15 ? 14.578 -33.062 1.87 1 48.97 15 GLN B N 1
ATOM 1716 C CA . GLN B 1 15 ? 15.625 -33.688 2.658 1 48.97 15 GLN B CA 1
ATOM 1717 C C . GLN B 1 15 ? 16.531 -32.656 3.301 1 48.97 15 GLN B C 1
ATOM 1719 O O . GLN B 1 15 ? 16.984 -32.812 4.434 1 48.97 15 GLN B O 1
ATOM 1724 N N . ARG B 1 16 ? 16.688 -31.625 2.691 1 47.44 16 ARG B N 1
ATOM 1725 C CA . ARG B 1 16 ? 17.578 -30.609 3.244 1 47.44 16 ARG B CA 1
ATOM 1726 C C . ARG B 1 16 ? 16.891 -29.812 4.344 1 47.44 16 ARG B C 1
ATOM 1728 O O . ARG B 1 16 ? 17.531 -29.375 5.301 1 47.44 16 ARG B O 1
ATOM 1735 N N . THR B 1 17 ? 15.602 -29.625 4.375 1 43.94 17 THR B N 1
ATOM 1736 C CA . THR B 1 17 ? 14.867 -28.844 5.363 1 43.94 17 THR B CA 1
ATOM 1737 C C . THR B 1 17 ? 14.492 -29.703 6.566 1 43.94 17 THR B C 1
ATOM 1739 O O . THR B 1 17 ? 14.188 -29.188 7.641 1 43.94 17 THR B O 1
ATOM 1742 N N . LYS B 1 18 ? 14.297 -31 6.418 1 47.09 18 LYS B N 1
ATOM 1743 C CA . LYS B 1 18 ? 14.062 -31.906 7.535 1 47.09 18 LYS B CA 1
ATOM 1744 C C . LYS B 1 18 ? 15.242 -31.906 8.508 1 47.09 18 LYS B C 1
ATOM 1746 O O . LYS B 1 18 ? 15.109 -32.344 9.656 1 47.09 18 LYS B O 1
ATOM 1751 N N . GLN B 1 19 ? 16.359 -31.578 8.164 1 41 19 GLN B N 1
ATOM 1752 C CA . GLN B 1 19 ? 17.484 -31.719 9.078 1 41 19 GLN B CA 1
ATOM 1753 C C . GLN B 1 19 ? 17.422 -30.672 10.188 1 41 19 GLN B C 1
ATOM 1755 O O . GLN B 1 19 ? 18.141 -30.781 11.188 1 41 19 GLN B O 1
ATOM 1760 N N . TYR B 1 20 ? 16.656 -29.594 10.094 1 34.25 20 TYR B N 1
ATOM 1761 C CA . TYR B 1 20 ? 16.75 -28.578 11.141 1 34.25 20 TYR B CA 1
ATOM 1762 C C . TYR B 1 20 ? 15.586 -28.688 12.117 1 34.25 20 TYR B C 1
ATOM 1764 O O . TYR B 1 20 ? 15.398 -27.812 12.969 1 34.25 20 TYR B O 1
ATOM 1772 N N . VAL B 1 21 ? 14.562 -29.453 11.898 1 33.56 21 VAL B N 1
ATOM 1773 C CA . VAL B 1 21 ? 13.469 -29.422 12.859 1 33.56 21 VAL B CA 1
ATOM 1774 C C . VAL B 1 21 ? 13.758 -30.406 13.992 1 33.56 21 VAL B C 1
ATOM 1776 O O . VAL B 1 21 ? 13.773 -31.625 13.781 1 33.56 21 VAL B O 1
ATOM 1779 N N . LYS B 1 22 ? 14.336 -29.969 15.156 1 33.28 22 LYS B N 1
ATOM 1780 C CA . LYS B 1 22 ? 14.438 -30.719 16.406 1 33.28 22 LYS B CA 1
ATOM 1781 C C . LYS B 1 22 ? 13.07 -30.891 17.047 1 33.28 22 LYS B C 1
ATOM 1783 O O . LYS B 1 22 ? 12.25 -29.969 17.047 1 33.28 22 LYS B O 1
ATOM 1788 N N . PRO B 1 23 ? 12.531 -32.062 17.469 1 26.48 23 PRO B N 1
ATOM 1789 C CA . PRO B 1 23 ? 11.289 -32.344 18.188 1 26.48 23 PRO B CA 1
ATOM 1790 C C . PRO B 1 23 ? 11.18 -31.594 19.5 1 26.48 23 PRO B C 1
ATOM 1792 O O . PRO B 1 23 ? 12.008 -31.781 20.391 1 26.48 23 PRO B O 1
ATOM 1795 N N . ARG B 1 24 ? 10.797 -30.328 19.547 1 29.02 24 ARG B N 1
ATOM 1796 C CA . ARG B 1 24 ? 10.633 -29.75 20.875 1 29.02 24 ARG B CA 1
ATOM 1797 C C . ARG B 1 24 ? 9.664 -30.578 21.719 1 29.02 24 ARG B C 1
ATOM 1799 O O . ARG B 1 24 ? 8.68 -31.109 21.203 1 29.02 24 ARG B O 1
ATOM 1806 N N . GLU B 1 25 ? 9.922 -30.781 22.953 1 28.67 25 GLU B N 1
ATOM 1807 C CA . GLU B 1 25 ? 9.281 -31.438 24.078 1 28.67 25 GLU B CA 1
ATOM 1808 C C . GLU B 1 25 ? 7.863 -30.922 24.297 1 28.67 25 GLU B C 1
ATOM 1810 O O . GLU B 1 25 ? 7.59 -29.734 24.078 1 28.67 25 GLU B O 1
ATOM 1815 N N . GLU B 1 26 ? 6.805 -31.734 24.484 1 28.84 26 GLU B N 1
ATOM 1816 C CA . GLU B 1 26 ? 5.355 -31.812 24.656 1 28.84 26 GLU B CA 1
ATOM 1817 C C . GLU B 1 26 ? 4.887 -30.969 25.828 1 28.84 26 GLU B C 1
ATOM 1819 O O . GLU B 1 26 ? 4.871 -31.438 26.969 1 28.84 26 GLU B O 1
ATOM 1824 N N . GLU B 1 27 ? 5.371 -29.781 26.094 1 29.92 27 GLU B N 1
ATOM 1825 C CA . GLU B 1 27 ? 4.734 -29.266 27.297 1 29.92 27 GLU B CA 1
ATOM 1826 C C . GLU B 1 27 ? 3.221 -29.172 27.141 1 29.92 27 GLU B C 1
ATOM 1828 O O . GLU B 1 27 ? 2.723 -29.047 26.016 1 29.92 27 GLU B O 1
ATOM 1833 N N . GLN B 1 28 ? 2.389 -29.219 28.188 1 31.28 28 GLN B N 1
ATOM 1834 C CA . GLN B 1 28 ? 0.987 -29.391 28.562 1 31.28 28 GLN B CA 1
ATOM 1835 C C . GLN B 1 28 ? 0.132 -28.234 28.031 1 31.28 28 GLN B C 1
ATOM 1837 O O . GLN B 1 28 ? 0.264 -27.094 28.469 1 31.28 28 GLN B O 1
ATOM 1842 N N . GLU B 1 29 ? -0.101 -28.047 26.766 1 30.73 29 GLU B N 1
ATOM 1843 C CA . GLU B 1 29 ? -0.739 -26.844 26.219 1 30.73 29 GLU B CA 1
ATOM 1844 C C . GLU B 1 29 ? -2.211 -26.781 26.625 1 30.73 29 GLU B C 1
ATOM 1846 O O . GLU B 1 29 ? -2.895 -27.797 26.672 1 30.73 29 GLU B O 1
ATOM 1851 N N . PRO B 1 30 ? -2.676 -25.656 27.25 1 33.06 30 PRO B N 1
ATOM 1852 C CA . PRO B 1 30 ? -4.055 -25.422 27.672 1 33.06 30 PRO B CA 1
ATOM 1853 C C . PRO B 1 30 ? -5.074 -25.703 26.578 1 33.06 30 PRO B C 1
ATOM 1855 O O . PRO B 1 30 ? -4.727 -25.703 25.391 1 33.06 30 PRO B O 1
ATOM 1858 N N . SER B 1 31 ? -6.406 -26.031 26.984 1 32.78 31 SER B N 1
ATOM 1859 C CA . SER B 1 31 ? -7.578 -26.453 26.219 1 32.78 31 SER B CA 1
ATOM 1860 C C . SER B 1 31 ? -7.863 -25.5 25.062 1 32.78 31 SER B C 1
ATOM 1862 O O . SER B 1 31 ? -8.328 -24.375 25.281 1 32.78 31 SER B O 1
ATOM 1864 N N . THR B 1 32 ? -7.059 -25.359 24.125 1 32.06 32 THR B N 1
ATOM 1865 C CA . THR B 1 32 ? -7.191 -24.547 22.938 1 32.06 32 THR B CA 1
ATOM 1866 C C . THR B 1 32 ? -8.5 -24.844 22.219 1 32.06 32 THR B C 1
ATOM 1868 O O . THR B 1 32 ? -8.828 -26.016 21.969 1 32.06 32 THR B O 1
ATOM 1871 N N . LEU B 1 33 ? -9.562 -24.094 22.516 1 32.84 33 LEU B N 1
ATOM 1872 C CA . LEU B 1 33 ? -10.758 -24.047 21.688 1 32.84 33 LEU B CA 1
ATOM 1873 C C . LEU B 1 33 ? -10.398 -24.266 20.219 1 32.84 33 LEU B C 1
ATOM 1875 O O . LEU B 1 33 ? -9.688 -23.453 19.625 1 32.84 33 LEU B O 1
ATOM 1879 N N . THR B 1 34 ? -10.336 -25.516 19.812 1 30.2 34 THR B N 1
ATOM 1880 C CA . THR B 1 34 ? -10.164 -26 18.438 1 30.2 34 THR B CA 1
ATOM 1881 C C . THR B 1 34 ? -11.172 -25.328 17.5 1 30.2 34 THR B C 1
ATOM 1883 O O . THR B 1 34 ? -12.367 -25.656 17.547 1 30.2 34 THR B O 1
ATOM 1886 N N . VAL B 1 35 ? -11.32 -24.016 17.438 1 33.03 35 VAL B N 1
ATOM 1887 C CA . VAL B 1 35 ? -11.977 -23.609 16.188 1 33.03 35 VAL B CA 1
ATOM 1888 C C . VAL B 1 35 ? -11.664 -24.641 15.102 1 33.03 35 VAL B C 1
ATOM 1890 O O . VAL B 1 35 ? -10.5 -24.828 14.734 1 33.03 35 VAL B O 1
ATOM 1893 N N . GLN B 1 36 ? -12.43 -25.688 14.93 1 30.64 36 GLN B N 1
ATOM 1894 C CA . GLN B 1 36 ? -12.414 -26.688 13.875 1 30.64 36 GLN B CA 1
ATOM 1895 C C . GLN B 1 36 ? -12.188 -26.062 12.508 1 30.64 36 GLN B C 1
ATOM 1897 O O . GLN B 1 36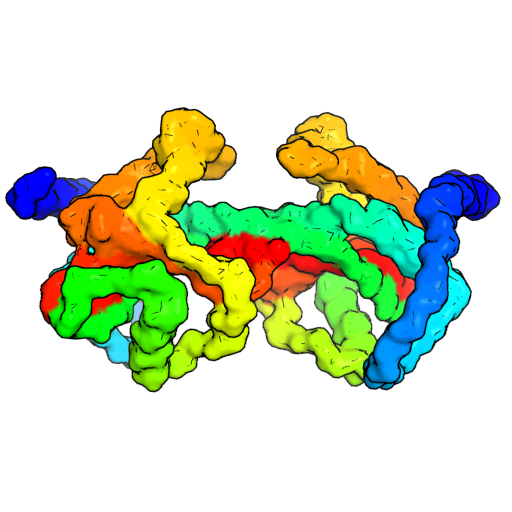 ? -13.109 -25.484 11.922 1 30.64 36 GLN B O 1
ATOM 1902 N N . GLN B 1 37 ? -11.336 -25.078 12.219 1 35.91 37 GLN B N 1
ATOM 1903 C CA . GLN B 1 37 ? -11.016 -24.953 10.805 1 35.91 37 GLN B CA 1
ATOM 1904 C C . GLN B 1 37 ? -11.055 -26.312 10.109 1 35.91 37 GLN B C 1
ATOM 1906 O O . GLN B 1 37 ? -10.328 -27.234 10.492 1 35.91 37 GLN B O 1
ATOM 1911 N N . GLU B 1 38 ? -12.195 -26.922 9.828 1 37.31 38 GLU B N 1
ATOM 1912 C CA . GLU B 1 38 ? -12.18 -28.094 8.953 1 37.31 38 GLU B CA 1
ATOM 1913 C C . GLU B 1 38 ? -10.93 -28.094 8.062 1 37.31 38 GLU B C 1
ATOM 1915 O O . GLU B 1 38 ? -10.68 -27.141 7.332 1 37.31 38 GLU B O 1
ATOM 1920 N N . GLU B 1 39 ? -9.773 -28.469 8.453 1 44.34 39 GLU B N 1
ATOM 1921 C CA . GLU B 1 39 ? -8.594 -28.844 7.688 1 44.34 39 GLU B CA 1
ATOM 1922 C C . GLU B 1 39 ? -8.977 -29.375 6.305 1 44.34 39 GLU B C 1
ATOM 1924 O O . GLU B 1 39 ? -9.422 -30.516 6.168 1 44.34 39 GLU B O 1
ATOM 1929 N N . THR B 1 40 ? -9.938 -28.734 5.547 1 51.12 40 THR B N 1
ATOM 1930 C CA . THR B 1 40 ? -10.164 -29.172 4.172 1 51.12 40 THR B CA 1
ATOM 1931 C C . THR B 1 40 ? -8.906 -29.828 3.605 1 51.12 40 THR B C 1
ATOM 1933 O O . THR B 1 40 ? -7.852 -29.188 3.516 1 51.12 40 THR B O 1
ATOM 1936 N N . THR B 1 41 ? -8.609 -31.094 3.945 1 66.69 41 THR B N 1
ATOM 1937 C CA . THR B 1 41 ? -7.551 -31.984 3.51 1 66.69 41 THR B CA 1
ATOM 1938 C C . THR B 1 41 ? -7.406 -31.953 1.99 1 66.69 41 THR B C 1
ATOM 1940 O O . THR B 1 41 ? -8.344 -32.281 1.263 1 66.69 41 THR B O 1
ATOM 1943 N N . PHE B 1 42 ? -6.637 -31.078 1.442 1 78.06 42 PHE B N 1
ATOM 1944 C CA . PHE B 1 42 ? -6.277 -31.125 0.03 1 78.06 42 PHE B CA 1
ATOM 1945 C C . PHE B 1 42 ? -5.855 -32.531 -0.382 1 78.06 42 PHE B C 1
ATOM 1947 O O . PHE B 1 42 ? -5.34 -33.281 0.436 1 78.06 42 PHE B O 1
ATOM 1954 N N . PRO B 1 43 ? -6.328 -32.906 -1.632 1 83.69 43 PRO B N 1
ATOM 1955 C CA . PRO B 1 43 ? -5.645 -34.094 -2.15 1 83.69 43 PRO B CA 1
ATOM 1956 C C . PRO B 1 43 ? -4.133 -34.031 -1.938 1 83.69 43 PRO B C 1
ATOM 1958 O O . PRO B 1 43 ? -3.557 -32.969 -1.821 1 83.69 43 PRO B O 1
ATOM 1961 N N . ALA B 1 44 ? -3.592 -35.188 -1.81 1 86.38 44 ALA B N 1
ATOM 1962 C CA . ALA B 1 44 ? -2.178 -35.312 -1.471 1 86.38 44 ALA B CA 1
ATOM 1963 C C . ALA B 1 44 ? -1.312 -34.469 -2.393 1 86.38 44 ALA B C 1
ATOM 1965 O O . ALA B 1 44 ? -0.357 -33.812 -1.94 1 86.38 44 ALA B O 1
ATOM 1966 N N . GLU B 1 45 ? -1.618 -34.469 -3.684 1 88.44 45 GLU B N 1
ATOM 1967 C CA . GLU B 1 45 ? -0.835 -33.688 -4.652 1 88.44 45 GLU B CA 1
ATOM 1968 C C . GLU B 1 45 ? -0.913 -32.188 -4.375 1 88.44 45 GLU B C 1
ATOM 1970 O O . GLU B 1 45 ? 0.096 -31.5 -4.445 1 88.44 45 GLU B O 1
ATOM 1975 N N . ILE B 1 46 ? -2.064 -31.75 -4.004 1 90.69 46 ILE B N 1
ATOM 1976 C CA . ILE B 1 46 ? -2.268 -30.328 -3.734 1 90.69 46 ILE B CA 1
ATOM 1977 C C . ILE B 1 46 ? -1.559 -29.938 -2.439 1 90.69 46 ILE B C 1
ATOM 1979 O O . ILE B 1 46 ? -0.98 -28.859 -2.34 1 90.69 46 ILE B O 1
ATOM 1983 N N . GLN B 1 47 ? -1.606 -30.859 -1.51 1 91.94 47 GLN B N 1
ATOM 1984 C CA . GLN B 1 47 ? -0.915 -30.609 -0.25 1 91.94 47 GLN B CA 1
ATOM 1985 C C . GLN B 1 47 ? 0.587 -30.453 -0.47 1 91.94 47 GLN B C 1
ATOM 1987 O O . GLN B 1 47 ? 1.216 -29.578 0.122 1 91.94 47 GLN B O 1
ATOM 1992 N N . ARG B 1 48 ? 1.142 -31.281 -1.283 1 93.81 48 ARG B N 1
ATOM 1993 C CA . ARG B 1 48 ? 2.564 -31.203 -1.599 1 93.81 48 ARG B CA 1
ATOM 1994 C C . ARG B 1 48 ? 2.895 -29.875 -2.287 1 93.81 48 ARG B C 1
ATOM 1996 O O . ARG B 1 48 ? 3.9 -29.234 -1.97 1 93.81 48 ARG B O 1
ATOM 2003 N N . ILE B 1 49 ? 2.066 -29.516 -3.209 1 94.75 49 ILE B N 1
ATOM 2004 C CA . ILE B 1 49 ? 2.271 -28.266 -3.938 1 94.75 49 ILE B CA 1
ATOM 2005 C C . ILE B 1 49 ? 2.186 -27.078 -2.975 1 94.75 49 ILE B C 1
ATOM 2007 O O . ILE B 1 49 ? 3.02 -26.172 -3.018 1 94.75 49 ILE B O 1
ATOM 2011 N N . LYS B 1 50 ? 1.229 -27.078 -2.111 1 94.5 50 LYS B N 1
ATOM 2012 C CA . LYS B 1 50 ? 1.056 -26.031 -1.102 1 94.5 50 LYS B CA 1
ATOM 2013 C C . LYS B 1 50 ? 2.305 -25.891 -0.238 1 94.5 50 LYS B C 1
ATOM 2015 O O . LYS B 1 50 ? 2.83 -24.797 -0.071 1 94.5 50 LYS B O 1
ATOM 2020 N N . GLU B 1 51 ? 2.764 -27 0.232 1 95.06 51 GLU B N 1
ATOM 2021 C CA . GLU B 1 51 ? 3.932 -26.984 1.108 1 95.06 51 GLU B CA 1
ATOM 2022 C C . GLU B 1 51 ? 5.168 -26.484 0.37 1 95.06 51 GLU B C 1
ATOM 2024 O O . GLU B 1 51 ? 5.93 -25.672 0.904 1 95.06 51 GLU B O 1
ATOM 2029 N N . THR B 1 52 ? 5.332 -26.938 -0.818 1 96.12 52 THR B N 1
ATOM 2030 C CA . THR B 1 52 ? 6.48 -26.547 -1.628 1 96.12 52 THR B CA 1
ATOM 2031 C C . THR B 1 52 ? 6.469 -25.047 -1.895 1 96.12 52 THR B C 1
ATOM 2033 O O . THR B 1 52 ? 7.477 -24.375 -1.689 1 96.12 52 THR B O 1
ATOM 2036 N N . LEU B 1 53 ? 5.359 -24.531 -2.342 1 97.31 53 LEU B N 1
ATOM 2037 C CA . LEU B 1 53 ? 5.273 -23.125 -2.721 1 97.31 53 LEU B CA 1
ATOM 2038 C C . LEU B 1 53 ? 5.387 -22.219 -1.496 1 97.31 53 LEU B C 1
ATOM 2040 O O . LEU B 1 53 ? 6.062 -21.188 -1.537 1 97.31 53 LEU B O 1
ATOM 2044 N N . LEU B 1 54 ? 4.785 -22.609 -0.422 1 95.38 54 LEU B N 1
ATOM 2045 C CA . LEU B 1 54 ? 4.82 -21.781 0.784 1 95.38 54 LEU B CA 1
ATOM 2046 C C . LEU B 1 54 ? 6.203 -21.828 1.427 1 95.38 54 LEU B C 1
ATOM 2048 O O . LEU B 1 54 ? 6.676 -20.812 1.946 1 95.38 54 LEU B O 1
ATOM 2052 N N . GLU B 1 55 ? 6.809 -22.984 1.393 1 95.81 55 GLU B N 1
ATOM 2053 C CA . GLU B 1 55 ? 8.164 -23.062 1.922 1 95.81 55 GLU B CA 1
ATOM 2054 C C . GLU B 1 55 ? 9.125 -22.188 1.121 1 95.81 55 GLU B C 1
ATOM 2056 O O . GLU B 1 55 ? 9.977 -21.516 1.693 1 95.81 55 GLU B O 1
ATOM 2061 N N . THR B 1 56 ? 8.977 -22.203 -0.173 1 96.25 56 THR B N 1
ATOM 2062 C CA . THR B 1 56 ? 9.875 -21.453 -1.042 1 96.25 56 THR B CA 1
ATOM 2063 C C . THR B 1 56 ? 9.625 -19.953 -0.906 1 96.25 56 THR B C 1
ATOM 2065 O O . THR B 1 56 ? 10.555 -19.156 -1.009 1 96.25 56 THR B O 1
ATOM 2068 N N . SER B 1 57 ? 8.391 -19.516 -0.661 1 96.62 57 SER B N 1
ATOM 2069 C CA . SER B 1 57 ? 8.047 -18.109 -0.653 1 96.62 57 SER B CA 1
ATOM 2070 C C . SER B 1 57 ? 8.039 -17.547 0.766 1 96.62 57 SER B C 1
ATOM 2072 O O . SER B 1 57 ? 7.812 -16.344 0.966 1 96.62 57 SER B O 1
ATOM 2074 N N . LYS B 1 58 ? 8.312 -18.375 1.767 1 94.06 58 LYS B N 1
ATOM 2075 C CA . LYS B 1 58 ? 8.117 -18.016 3.17 1 94.06 58 LYS B CA 1
ATOM 2076 C C . LYS B 1 58 ? 8.938 -16.781 3.547 1 94.06 58 LYS B C 1
ATOM 2078 O O . LYS B 1 58 ? 8.508 -15.977 4.367 1 94.06 58 LYS B O 1
ATOM 2083 N N . HIS B 1 59 ? 10.094 -16.578 2.92 1 91.5 59 HIS B N 1
ATOM 2084 C CA . HIS B 1 59 ? 10.969 -15.469 3.291 1 91.5 59 HIS B CA 1
ATOM 2085 C C . HIS B 1 59 ? 10.836 -14.312 2.307 1 91.5 59 HIS B C 1
ATOM 2087 O O . HIS B 1 59 ? 11.547 -13.312 2.424 1 91.5 59 HIS B O 1
ATOM 2093 N N . LEU B 1 60 ? 10.047 -14.469 1.318 1 92.31 60 LEU B N 1
ATOM 2094 C CA . LEU B 1 60 ? 9.867 -13.438 0.302 1 92.31 60 LEU B CA 1
ATOM 2095 C C . LEU B 1 60 ? 8.688 -12.531 0.643 1 92.31 60 LEU B C 1
ATOM 2097 O O . LEU B 1 60 ? 7.68 -12.992 1.182 1 92.31 60 LEU B O 1
ATOM 2101 N N . LEU B 1 61 ? 8.875 -11.242 0.415 1 87.38 61 LEU B N 1
ATOM 2102 C CA . LEU B 1 61 ? 7.809 -10.242 0.491 1 87.38 61 LEU B CA 1
ATOM 2103 C C . LEU B 1 61 ? 7.613 -9.555 -0.854 1 87.38 61 LEU B C 1
ATOM 2105 O O . LEU B 1 61 ? 8.594 -9.195 -1.519 1 87.38 61 LEU B O 1
ATOM 2109 N N . PHE B 1 62 ? 6.336 -9.5 -1.254 1 89.56 62 PHE B N 1
ATOM 2110 C CA . PHE B 1 62 ? 6.02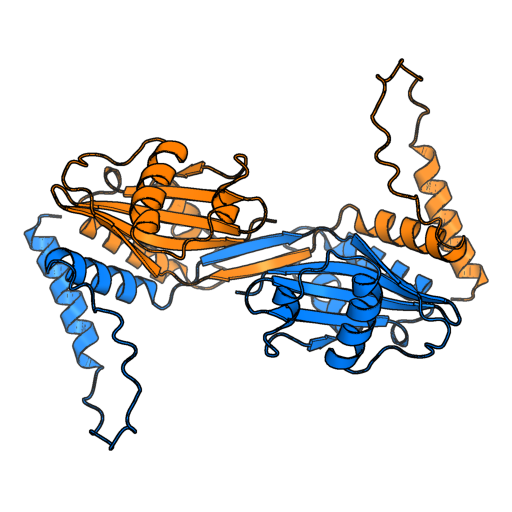 -8.719 -2.443 1 89.56 62 PHE B CA 1
ATOM 2111 C C . PHE B 1 62 ? 5.957 -7.234 -2.109 1 89.56 62 PHE B C 1
ATOM 2113 O O . PHE B 1 62 ? 5.078 -6.797 -1.363 1 89.56 62 PHE B O 1
ATOM 2120 N N . ILE B 1 63 ? 6.891 -6.504 -2.57 1 76.69 63 ILE B N 1
ATOM 2121 C CA . ILE B 1 63 ? 7.004 -5.082 -2.264 1 76.69 63 ILE B CA 1
ATOM 2122 C C . ILE B 1 63 ? 6.375 -4.262 -3.387 1 76.69 63 ILE B C 1
ATOM 2124 O O . ILE B 1 63 ? 6.762 -4.395 -4.551 1 76.69 63 ILE B O 1
ATOM 2128 N N . SER B 1 64 ? 5.277 -3.605 -3.047 1 72.75 64 SER B N 1
ATOM 2129 C CA . SER B 1 64 ? 4.637 -2.717 -4.012 1 72.75 64 SER B CA 1
ATOM 2130 C C . SER B 1 64 ? 4.707 -1.263 -3.557 1 72.75 64 SER B C 1
ATOM 2132 O O . SER B 1 64 ? 4.836 -0.988 -2.361 1 72.75 64 SER B O 1
ATOM 2134 N N . GLU B 1 65 ? 5.023 -0.474 -4.465 1 66.44 65 GLU B N 1
ATOM 2135 C CA . GLU B 1 65 ? 5.035 0.961 -4.199 1 66.44 65 GLU B CA 1
ATOM 2136 C C . GLU B 1 65 ? 3.619 1.528 -4.172 1 66.44 65 GLU B C 1
ATOM 2138 O O . GLU B 1 65 ? 2.834 1.3 -5.094 1 66.44 65 GLU B O 1
ATOM 2143 N N . GLY B 1 66 ? 3.207 1.869 -2.965 1 69.94 66 GLY B N 1
ATOM 2144 C CA . GLY B 1 66 ? 1.993 2.666 -2.889 1 69.94 66 GLY B CA 1
ATOM 2145 C C . GLY B 1 66 ? 2.246 4.152 -3.039 1 69.94 66 GLY B C 1
ATOM 2146 O O . GLY B 1 66 ? 3.203 4.688 -2.475 1 69.94 66 GLY B O 1
ATOM 2147 N N . GLU B 1 67 ? 1.596 4.805 -4.016 1 75.19 67 GLU B N 1
ATOM 2148 C CA . GLU B 1 67 ? 1.673 6.25 -4.211 1 75.19 67 GLU B CA 1
ATOM 2149 C C . GLU B 1 67 ? 0.345 6.922 -3.877 1 75.19 67 GLU B C 1
ATOM 2151 O O . GLU B 1 67 ? -0.688 6.594 -4.465 1 75.19 67 GLU B O 1
ATOM 2156 N N . GLU B 1 68 ? 0.413 7.754 -2.865 1 81.12 68 GLU B N 1
ATOM 2157 C CA . GLU B 1 68 ? -0.806 8.438 -2.445 1 81.12 68 GLU B CA 1
ATOM 2158 C C . GLU B 1 68 ? -0.632 9.953 -2.494 1 81.12 68 GLU B C 1
ATOM 2160 O O . GLU B 1 68 ? 0.398 10.484 -2.066 1 81.12 68 GLU B O 1
ATOM 2165 N N . PRO B 1 69 ? -1.626 10.648 -3.057 1 87.81 69 PRO B N 1
ATOM 2166 C CA . PRO B 1 69 ? -1.586 12.109 -3.012 1 87.81 69 PRO B CA 1
ATOM 2167 C C . PRO B 1 69 ? -1.905 12.664 -1.626 1 87.81 69 PRO B C 1
ATOM 2169 O O . PRO B 1 69 ? -2.291 11.914 -0.728 1 87.81 69 PRO B O 1
ATOM 2172 N N . TYR B 1 70 ? -1.706 14.008 -1.499 1 91.19 70 TYR B N 1
ATOM 2173 C CA . TYR B 1 70 ? -2.078 14.695 -0.267 1 91.19 70 TYR B CA 1
ATOM 2174 C C . TYR B 1 70 ? -3.455 15.336 -0.392 1 91.19 70 TYR B C 1
ATOM 2176 O O . TYR B 1 70 ? -3.812 15.859 -1.452 1 91.19 70 TYR B O 1
ATOM 2184 N N . GLU B 1 71 ? -4.188 15.305 0.674 1 91.38 71 GLU B N 1
ATOM 2185 C CA . GLU B 1 71 ? -5.48 15.969 0.832 1 91.38 71 GLU B CA 1
ATOM 2186 C C . GLU B 1 71 ? -5.457 16.953 1.994 1 91.38 71 GLU B C 1
ATOM 2188 O O . GLU B 1 71 ? -4.652 16.812 2.92 1 91.38 71 GLU B O 1
ATOM 2193 N N . PHE B 1 72 ? -6.379 17.875 1.939 1 92.62 72 PHE B N 1
ATOM 2194 C CA . PHE B 1 72 ? -6.469 18.859 3.014 1 92.62 72 PHE B CA 1
ATOM 2195 C C . PHE B 1 72 ? -7.297 18.312 4.172 1 92.62 72 PHE B C 1
ATOM 2197 O O . PHE B 1 72 ? -8.305 17.641 3.959 1 92.62 72 PHE B O 1
ATOM 2204 N N . ILE B 1 73 ? -6.844 18.609 5.359 1 92.25 73 ILE B N 1
ATOM 2205 C CA . ILE B 1 73 ? -7.621 18.25 6.539 1 92.25 73 ILE B CA 1
ATOM 2206 C C . ILE B 1 73 ? -7.77 19.484 7.445 1 92.25 73 ILE B C 1
ATOM 2208 O O . ILE B 1 73 ? -6.828 20.266 7.602 1 92.25 73 ILE B O 1
ATOM 2212 N N . PHE B 1 74 ? -8.977 19.594 7.961 1 91 74 PHE B N 1
ATOM 2213 C CA . PHE B 1 74 ? -9.289 20.641 8.914 1 91 74 PHE B CA 1
ATOM 2214 C C . PHE B 1 74 ? -10.195 20.125 10.023 1 91 74 PHE B C 1
ATOM 2216 O O . PHE B 1 74 ? -11.211 19.484 9.75 1 91 74 PHE B O 1
ATOM 2223 N N . ILE B 1 75 ? -9.773 20.328 11.273 1 89.69 75 ILE B N 1
ATOM 2224 C CA . ILE B 1 75 ? -10.531 19.969 12.469 1 89.69 75 ILE B CA 1
ATOM 2225 C C . ILE B 1 75 ? -10.805 21.234 13.297 1 89.69 75 ILE B C 1
ATOM 2227 O O . ILE B 1 75 ? -9.922 21.719 14.008 1 89.69 75 ILE B O 1
ATOM 2231 N N . PRO B 1 76 ? -11.992 21.734 13.148 1 88.56 76 PRO B N 1
ATOM 2232 C CA . PRO B 1 76 ? -12.312 22.906 13.969 1 88.56 76 PRO B CA 1
ATOM 2233 C C . PRO B 1 76 ? -12.281 22.594 15.469 1 88.56 76 PRO B C 1
ATOM 2235 O O . PRO B 1 76 ? -12.906 21.641 15.914 1 88.56 76 PRO B O 1
ATOM 2238 N N . LYS B 1 77 ? -11.508 23.344 16.141 1 88.19 77 LYS B N 1
ATOM 2239 C CA . LYS B 1 77 ? -11.359 23.234 17.594 1 88.19 77 LYS B CA 1
ATOM 2240 C C . LYS B 1 77 ? -10.805 24.531 18.188 1 88.19 77 LYS B C 1
ATOM 2242 O O . LYS B 1 77 ? -9.602 24.641 18.438 1 88.19 77 LYS B O 1
ATOM 2247 N N . GLU B 1 78 ? -11.727 25.422 18.578 1 88 78 GLU B N 1
ATOM 2248 C CA . GLU B 1 78 ? -11.359 26.781 18.953 1 88 78 GLU B CA 1
ATOM 2249 C C . GLU B 1 78 ? -10.531 26.797 20.234 1 88 78 GLU B C 1
ATOM 2251 O O . GLU B 1 78 ? -9.688 27.672 20.438 1 88 78 GLU B O 1
ATOM 2256 N N . ASP B 1 79 ? -10.68 25.797 21.109 1 90.75 79 ASP B N 1
ATOM 2257 C CA . ASP B 1 79 ? -10.031 25.828 22.406 1 90.75 79 ASP B CA 1
ATOM 2258 C C . ASP B 1 79 ? -8.68 25.109 22.359 1 90.75 79 ASP B C 1
ATOM 2260 O O . ASP B 1 79 ? -7.988 25.016 23.375 1 90.75 79 ASP B O 1
ATOM 2264 N N . ILE B 1 80 ? -8.227 24.688 21.188 1 89.25 80 ILE B N 1
ATOM 2265 C CA . ILE B 1 80 ? -6.988 23.922 21.109 1 89.25 80 ILE B CA 1
ATOM 2266 C C . ILE B 1 80 ? -5.797 24.875 21.094 1 89.25 80 ILE B C 1
ATOM 2268 O O . ILE B 1 80 ? -5.805 25.875 20.375 1 89.25 80 ILE B O 1
ATOM 2272 N N . THR B 1 81 ? -4.785 24.672 21.938 1 90.5 81 THR B N 1
ATOM 2273 C CA . THR B 1 81 ? -3.594 25.516 22 1 90.5 81 THR B CA 1
ATOM 2274 C C . THR B 1 81 ? -2.35 24.719 21.609 1 90.5 81 THR B C 1
ATOM 2276 O O . THR B 1 81 ? -1.317 25.297 21.266 1 90.5 81 THR B O 1
ATOM 2279 N N . GLU B 1 82 ? -2.453 23.438 21.75 1 93.44 82 GLU B N 1
ATOM 2280 C CA . GLU B 1 82 ? -1.344 22.547 21.406 1 93.44 82 GLU B CA 1
ATOM 2281 C C . GLU B 1 82 ? -1.847 21.25 20.781 1 93.44 82 GLU B C 1
ATOM 2283 O O . GLU B 1 82 ? -2.963 20.812 21.062 1 93.44 82 GLU B O 1
ATOM 2288 N N . LEU B 1 83 ? -1.006 20.703 19.969 1 95.94 83 LEU B N 1
ATOM 2289 C CA . LEU B 1 83 ? -1.362 19.422 19.359 1 95.94 83 LEU B CA 1
ATOM 2290 C C . LEU B 1 83 ? -1.248 18.281 20.359 1 95.94 83 LEU B C 1
ATOM 2292 O O . LEU B 1 83 ? -0.375 18.312 21.234 1 95.94 83 LEU B O 1
ATOM 2296 N N . PRO B 1 84 ? -2.135 17.281 20.203 1 93.81 84 PRO B N 1
ATOM 2297 C CA . PRO B 1 84 ? -2.021 16.109 21.078 1 93.81 84 PRO B CA 1
ATOM 2298 C C . PRO B 1 84 ? -0.649 15.445 21 1 93.81 84 PRO B C 1
ATOM 2300 O O . PRO B 1 84 ? -0.034 15.406 19.938 1 93.81 84 PRO B O 1
ATOM 2303 N N . GLU B 1 85 ? -0.251 14.891 22.141 1 91.94 85 GLU B N 1
ATOM 2304 C CA . GLU B 1 85 ? 1.052 14.234 22.188 1 91.94 85 GLU B CA 1
ATOM 2305 C C . GLU B 1 85 ? 0.961 12.781 21.734 1 91.94 85 GLU B C 1
ATOM 2307 O O . GLU B 1 85 ? 1.981 12.148 21.453 1 91.94 85 GLU B O 1
ATOM 2312 N N . ASP B 1 86 ? -0.208 12.25 21.656 1 89.12 86 ASP B N 1
ATOM 2313 C CA . ASP B 1 86 ? -0.326 10.852 21.25 1 89.12 86 ASP B CA 1
ATOM 2314 C C . ASP B 1 86 ? -1.465 10.664 20.25 1 89.12 86 ASP B C 1
ATOM 2316 O O . ASP B 1 86 ? -2.336 11.531 20.125 1 89.12 86 ASP B O 1
ATOM 2320 N N . CYS B 1 87 ? -1.42 9.477 19.578 1 89.19 87 CYS B N 1
ATOM 2321 C CA . CYS B 1 87 ? -2.355 9.18 18.5 1 89.19 87 CYS B CA 1
ATOM 2322 C C . CYS B 1 87 ? -3.768 8.984 19.031 1 89.19 87 CYS B C 1
ATOM 2324 O O . CYS B 1 87 ? -4.746 9.297 18.359 1 89.19 87 CYS B O 1
ATOM 2326 N N . THR B 1 88 ? -3.908 8.5 20.234 1 86.19 88 THR B N 1
ATOM 2327 C CA . THR B 1 88 ? -5.227 8.25 20.812 1 86.19 88 THR B CA 1
ATOM 2328 C C . THR B 1 88 ? -6.02 9.547 20.938 1 86.19 88 THR B C 1
ATOM 2330 O O . THR B 1 88 ? -7.188 9.609 20.547 1 86.19 88 THR B O 1
ATOM 2333 N N . GLN B 1 89 ? -5.41 10.586 21.469 1 88.38 89 GLN B N 1
ATOM 2334 C CA . GLN B 1 89 ? -6.051 11.891 21.609 1 88.38 89 GLN B CA 1
ATOM 2335 C C . GLN B 1 89 ? -6.375 12.492 20.25 1 88.38 89 GLN B C 1
ATOM 2337 O O . GLN B 1 89 ? -7.449 13.07 20.062 1 88.38 89 GLN B O 1
ATOM 2342 N N . PHE B 1 90 ? -5.453 12.398 19.344 1 91.75 90 PHE B N 1
ATOM 2343 C CA . PHE B 1 90 ? -5.695 12.938 18 1 91.75 90 PHE B CA 1
ATOM 2344 C C . PHE B 1 90 ? -6.844 12.203 17.328 1 91.75 90 PHE B C 1
ATOM 2346 O O . PHE B 1 90 ? -7.691 12.82 16.688 1 91.75 90 PHE B O 1
ATOM 2353 N N . LYS B 1 91 ? -6.805 10.906 17.422 1 86.12 91 LYS B N 1
ATOM 2354 C CA . LYS B 1 91 ? -7.887 10.102 16.875 1 86.12 91 LYS B CA 1
ATOM 2355 C C . LYS B 1 91 ? -9.242 10.578 17.391 1 86.12 91 LYS B C 1
ATOM 2357 O O . LYS B 1 91 ? -10.227 10.609 16.641 1 86.12 91 LYS B O 1
ATOM 2362 N N . SER B 1 92 ? -9.297 10.898 18.609 1 85.5 92 SER B N 1
ATOM 2363 C CA . SER B 1 92 ? -10.539 11.383 19.203 1 85.5 92 SER B CA 1
ATOM 2364 C C . SER B 1 92 ? -10.992 12.688 18.562 1 85.5 92 SER B C 1
ATOM 2366 O O . SER B 1 92 ? -12.188 12.922 18.406 1 85.5 92 SER B O 1
ATOM 2368 N N . LEU B 1 93 ? -10.086 13.539 18.234 1 87.44 93 LEU B N 1
ATOM 2369 C CA . LEU B 1 93 ? -10.406 14.805 17.578 1 87.44 93 LEU B CA 1
ATOM 2370 C C . LEU B 1 93 ? -10.977 14.57 16.188 1 87.44 93 LEU B C 1
ATOM 2372 O O . LEU B 1 93 ? -11.938 15.234 15.797 1 87.44 93 LEU B O 1
ATOM 2376 N N . ILE B 1 94 ? -10.352 13.617 15.469 1 84.06 94 ILE B N 1
ATOM 2377 C CA . ILE B 1 94 ? -10.828 13.281 14.133 1 84.06 94 ILE B CA 1
ATOM 2378 C C . ILE B 1 94 ? -12.234 12.703 14.203 1 84.06 94 ILE B C 1
ATOM 2380 O O . ILE B 1 94 ? -13.094 13.031 13.383 1 84.06 94 ILE B O 1
ATOM 2384 N N . LYS B 1 95 ? -12.43 11.773 15.102 1 77.06 95 LYS B N 1
ATOM 2385 C CA . LYS B 1 95 ? -13.727 11.109 15.25 1 77.06 95 LYS B CA 1
ATOM 2386 C C . LYS B 1 95 ? -14.82 12.117 15.594 1 77.06 95 LYS B C 1
ATOM 2388 O O . LYS B 1 95 ? -15.961 11.969 15.148 1 77.06 95 LYS B O 1
ATOM 2393 N N . GLN B 1 96 ? -14.539 13.016 16.344 1 74.81 96 GLN B N 1
ATOM 2394 C CA . GLN B 1 96 ? -15.5 14.047 16.734 1 74.81 96 GLN B CA 1
ATOM 2395 C C . GLN B 1 96 ? -15.93 14.867 15.516 1 74.81 96 GLN B C 1
ATOM 2397 O O . GLN B 1 96 ? -17.078 15.32 15.438 1 74.81 96 GLN B O 1
ATOM 2402 N N . GLN B 1 97 ? -14.969 15.062 14.672 1 65.75 97 GLN B N 1
ATOM 2403 C CA . GLN B 1 97 ? -15.273 15.781 13.438 1 65.75 97 GLN B CA 1
ATOM 2404 C C . GLN B 1 97 ? -16.141 14.945 12.5 1 65.75 97 GLN B C 1
ATOM 2406 O O . GLN B 1 97 ? -17.047 15.461 11.852 1 65.75 97 GLN B O 1
ATOM 2411 N N . ASP B 1 98 ? -15.562 13.641 12.242 1 56.94 98 ASP B N 1
ATOM 2412 C CA . ASP B 1 98 ? -16.281 12.734 11.367 1 56.94 98 ASP B CA 1
ATOM 2413 C C . ASP B 1 98 ? -17.688 12.461 11.898 1 56.94 98 ASP B C 1
ATOM 2415 O O . ASP B 1 98 ? -18.609 12.195 11.125 1 56.94 98 ASP B O 1
ATOM 2419 N N . ASN B 1 99 ? -17.781 12.062 13.156 1 50.84 99 ASN B N 1
ATOM 2420 C CA . ASN B 1 99 ? -19.156 11.938 13.648 1 50.84 99 ASN B CA 1
ATOM 2421 C C . ASN B 1 99 ? -20.031 13.094 13.18 1 50.84 99 ASN B C 1
ATOM 2423 O O . ASN B 1 99 ? -21.234 12.922 13 1 50.84 99 ASN B O 1
ATOM 2427 N N . ASN B 1 100 ? -19.438 14.258 13.141 1 44.12 100 ASN B N 1
ATOM 2428 C CA . ASN B 1 100 ? -20.297 15.234 12.461 1 44.12 100 ASN B CA 1
ATOM 2429 C C . ASN B 1 100 ? -20.281 15.023 10.953 1 44.12 100 ASN B C 1
ATOM 2431 O O . ASN B 1 100 ? -21.25 15.398 10.266 1 44.12 100 ASN B O 1
ATOM 2435 N N . ASN B 1 101 ? -19.125 14.719 10.242 1 38.88 101 ASN B N 1
ATOM 2436 C CA . ASN B 1 101 ? -19.062 14.297 8.852 1 38.88 101 ASN B CA 1
ATOM 2437 C C . ASN B 1 101 ? -18.875 12.789 8.734 1 38.88 101 ASN B C 1
ATOM 2439 O O . ASN B 1 101 ? -18.172 12.18 9.531 1 38.88 101 ASN B O 1
ATOM 2443 N N . LEU B 1 102 ? -19.875 11.945 8 1 34.38 102 LEU B N 1
ATOM 2444 C CA . LEU B 1 102 ? -20.188 10.531 7.836 1 34.38 102 LEU B CA 1
ATOM 2445 C C . LEU B 1 102 ? -18.906 9.703 7.695 1 34.38 102 LEU B C 1
ATOM 2447 O O . LEU B 1 102 ? -18.859 8.555 8.133 1 34.38 102 LEU B O 1
ATOM 2451 N N . MET B 1 103 ? -18 9.938 6.762 1 33.75 103 MET B N 1
ATOM 2452 C CA . MET B 1 103 ? -17.422 8.922 5.887 1 33.75 103 MET B CA 1
ATOM 2453 C C . MET B 1 103 ? -16.172 8.328 6.504 1 33.75 103 MET B C 1
ATOM 2455 O O . MET B 1 103 ? -15.398 7.641 5.824 1 33.75 103 MET B O 1
ATOM 2459 N N . ILE B 1 104 ? -15.672 8.883 7.66 1 37.19 104 ILE B N 1
ATOM 2460 C CA . ILE B 1 104 ? -14.406 8.172 7.812 1 37.19 104 ILE B CA 1
ATOM 2461 C C . ILE B 1 104 ? -14.68 6.75 8.297 1 37.19 104 ILE B C 1
ATOM 2463 O O . ILE B 1 104 ? -15.258 6.551 9.367 1 37.19 104 ILE B O 1
ATOM 2467 N N . ALA B 1 105 ? -14.898 5.836 7.629 1 37.12 105 ALA B N 1
ATOM 2468 C CA . ALA B 1 105 ? -15.047 4.418 7.949 1 37.12 105 ALA B CA 1
ATOM 2469 C C . ALA B 1 105 ? -14.195 4.035 9.156 1 37.12 105 ALA B C 1
ATOM 2471 O O . ALA B 1 105 ? -12.984 4.297 9.172 1 37.12 105 ALA B O 1
ATOM 2472 N N . GLU B 1 106 ? -14.648 4.082 10.523 1 39.41 106 GLU B N 1
ATOM 2473 C CA . GLU B 1 106 ? -14.242 3.559 11.82 1 39.41 106 GLU B CA 1
ATOM 2474 C C . GLU B 1 106 ? -13.242 2.42 11.672 1 39.41 106 GLU B C 1
ATOM 2476 O O . GLU B 1 106 ? -12.461 2.148 12.586 1 39.41 106 GLU B O 1
ATOM 2481 N N . GLU B 1 107 ? -13.516 1.504 10.781 1 42.62 107 GLU B N 1
ATOM 2482 C CA . GLU B 1 107 ? -12.758 0.257 10.773 1 42.62 107 GLU B CA 1
ATOM 2483 C C . GLU B 1 107 ? -11.258 0.523 10.672 1 42.62 107 GLU B C 1
ATOM 2485 O O . GLU B 1 107 ? -10.445 -0.385 10.859 1 42.62 107 GLU B O 1
ATOM 2490 N N . GLU B 1 108 ? -10.898 1.653 10.109 1 42.56 108 GLU B N 1
ATOM 2491 C CA . GLU B 1 108 ? -9.484 1.761 9.758 1 42.56 108 GLU B CA 1
ATOM 2492 C C . GLU B 1 108 ? -8.641 2.117 10.977 1 42.56 108 GLU B C 1
ATOM 2494 O O . GLU B 1 108 ? -7.406 2.143 10.898 1 42.56 108 GLU B O 1
ATOM 2499 N N . LEU B 1 109 ? -9.25 2.807 11.953 1 44.25 109 LEU B N 1
ATOM 2500 C CA . LEU B 1 109 ? -8.383 3.314 13.016 1 44.25 109 LEU B CA 1
ATOM 2501 C C . LEU B 1 109 ? -8.047 2.215 14.016 1 44.25 109 LEU B C 1
ATOM 2503 O O . LEU B 1 109 ? -7.668 2.5 15.156 1 44.25 109 LEU B O 1
ATOM 2507 N N . SER B 1 110 ? -8.523 0.979 13.812 1 40.78 110 SER B N 1
ATOM 2508 C CA . SER B 1 110 ? -8.359 0.041 14.914 1 40.78 110 SER B CA 1
ATOM 2509 C C . SER B 1 110 ? -6.895 -0.134 15.281 1 40.78 110 SER B C 1
ATOM 2511 O O . SER B 1 110 ? -6.512 0.047 16.438 1 40.78 110 SER B O 1
ATOM 2513 N N . SER B 1 111 ? -6.145 -1.25 14.789 1 45.53 111 SER B N 1
ATOM 2514 C CA . SER B 1 111 ? -5.141 -1.993 15.547 1 45.53 111 SER B CA 1
ATOM 2515 C C . SER B 1 111 ? -3.861 -1.182 15.711 1 45.53 111 SER B C 1
ATOM 2517 O O . SER B 1 111 ? -3.389 -0.557 14.758 1 45.53 111 SER B O 1
ATOM 2519 N N . SER B 1 112 ? -3.426 -0.816 16.969 1 51.16 112 SER B N 1
ATOM 2520 C CA . SER B 1 112 ? -2.482 -0.044 17.766 1 51.16 112 SER B CA 1
ATOM 2521 C C . SER B 1 112 ? -1.071 -0.127 17.203 1 51.16 112 SER B C 1
ATOM 2523 O O . SER B 1 112 ? -0.257 0.773 17.406 1 51.16 112 SER B O 1
ATOM 2525 N N . GLU B 1 113 ? -0.804 -1.123 16.562 1 53.56 113 GLU B N 1
ATOM 2526 C CA . GLU B 1 113 ? 0.645 -1.299 16.547 1 53.56 113 GLU B CA 1
ATOM 2527 C C . GLU B 1 113 ? 1.315 -0.309 15.602 1 53.56 113 GLU B C 1
ATOM 2529 O O . GLU B 1 113 ? 2.477 0.054 15.797 1 53.56 113 GLU B O 1
ATOM 2534 N N . SER B 1 114 ? 0.492 0.304 14.734 1 59.62 114 SER B N 1
ATOM 2535 C CA . SER B 1 114 ? 1.144 1.158 13.75 1 59.62 114 SER B CA 1
ATOM 2536 C C . SER B 1 114 ? 1.004 2.633 14.117 1 59.62 114 SER B C 1
ATOM 2538 O O . SER B 1 114 ? 1.529 3.502 13.414 1 59.62 114 SER B O 1
ATOM 2540 N N . ASN B 1 115 ? 0.519 2.922 15.266 1 73.31 115 ASN B N 1
ATOM 2541 C CA . ASN B 1 115 ? 0.309 4.316 15.633 1 73.31 115 ASN B CA 1
ATOM 2542 C C . ASN B 1 115 ? 1.589 4.957 16.156 1 73.31 115 ASN B C 1
ATOM 2544 O O . ASN B 1 115 ? 2.25 4.395 17.047 1 73.31 115 ASN B O 1
ATOM 2548 N N . ASN B 1 116 ? 1.96 5.977 15.539 1 85.38 116 ASN B N 1
ATOM 2549 C CA . ASN B 1 116 ? 3.178 6.699 15.883 1 85.38 116 ASN B CA 1
ATOM 2550 C C . ASN B 1 116 ? 3.025 8.203 15.664 1 85.38 116 ASN B C 1
ATOM 2552 O O . ASN B 1 116 ? 2.232 8.625 14.82 1 85.38 116 ASN B O 1
ATOM 2556 N N . VAL B 1 117 ? 3.645 8.977 16.547 1 92.12 117 VAL B N 1
ATOM 2557 C CA . VAL B 1 117 ? 3.736 10.422 16.375 1 92.12 117 VAL B CA 1
ATOM 2558 C C . VAL B 1 117 ? 5.168 10.812 16 1 92.12 117 VAL B C 1
ATOM 2560 O O . VAL B 1 117 ? 6.121 10.391 16.656 1 92.12 117 VAL B O 1
ATOM 2563 N N . LEU B 1 118 ? 5.293 11.531 14.93 1 93.94 118 LEU B N 1
ATOM 2564 C CA . LEU B 1 118 ? 6.605 12.008 14.5 1 93.94 118 LEU B CA 1
ATOM 2565 C C . LEU B 1 118 ? 6.703 13.523 14.641 1 93.94 118 LEU B C 1
ATOM 2567 O O . LEU B 1 118 ? 5.723 14.242 14.414 1 93.94 118 LEU B O 1
ATOM 2571 N N . LYS B 1 119 ? 7.871 13.969 14.938 1 95 119 LYS B N 1
ATOM 2572 C CA . LYS B 1 119 ? 8.172 15.398 14.844 1 95 119 LYS B CA 1
ATOM 2573 C C . LYS B 1 119 ? 8.305 15.836 13.391 1 95 119 LYS B C 1
ATOM 2575 O O . LYS B 1 119 ? 8.508 15.008 12.5 1 95 119 LYS B O 1
ATOM 2580 N N . PHE B 1 120 ? 8.227 17.125 13.289 1 96.5 120 PHE B N 1
ATOM 2581 C CA . PHE B 1 120 ? 8.258 17.75 11.969 1 96.5 120 PHE B CA 1
ATOM 2582 C C . PHE B 1 120 ? 9.492 17.297 11.188 1 96.5 120 PHE B C 1
ATOM 2584 O O . PHE B 1 120 ? 9.375 16.766 10.094 1 96.5 120 PHE B O 1
ATOM 2591 N N . GLN B 1 121 ? 10.617 17.375 11.789 1 95.31 121 GLN B N 1
ATOM 2592 C CA . GLN B 1 121 ? 11.859 17.078 11.086 1 95.31 121 GLN B CA 1
ATOM 2593 C C . GLN B 1 121 ? 12.008 15.57 10.828 1 95.31 121 GLN B C 1
ATOM 2595 O O . GLN B 1 121 ? 12.547 15.164 9.797 1 95.31 121 GLN B O 1
ATOM 2600 N N . GLU B 1 122 ? 11.523 14.773 11.727 1 93.88 122 GLU B N 1
ATOM 2601 C CA . GLU B 1 122 ? 11.586 13.32 11.578 1 93.88 122 GLU B CA 1
ATOM 2602 C C . GLU B 1 122 ? 10.805 12.852 10.359 1 93.88 122 GLU B C 1
ATOM 2604 O O . GLU B 1 122 ? 11.195 11.891 9.695 1 93.88 122 GLU B O 1
ATOM 2609 N N . PHE B 1 123 ? 9.727 13.43 10.086 1 94.44 123 PHE B N 1
ATOM 2610 C CA . PHE B 1 123 ? 8.914 13.086 8.922 1 94.44 123 PHE B CA 1
ATOM 2611 C C . PHE B 1 123 ? 9.617 13.477 7.633 1 94.44 123 PHE B C 1
ATOM 2613 O O . PHE B 1 123 ? 9.609 12.727 6.66 1 94.44 123 PHE B O 1
ATOM 2620 N N . PHE B 1 124 ? 10.234 14.695 7.586 1 95.94 124 PHE B N 1
ATOM 2621 C CA . PHE B 1 124 ? 10.719 15.25 6.328 1 95.94 124 PHE B CA 1
ATOM 2622 C C . PHE B 1 124 ? 12.133 14.766 6.031 1 95.94 124 PHE B C 1
ATOM 2624 O O . PHE B 1 124 ? 12.555 14.734 4.875 1 95.94 124 PHE B O 1
ATOM 2631 N N . ASP B 1 125 ? 12.867 14.289 7.012 1 93.75 125 ASP B N 1
ATOM 2632 C CA . ASP B 1 125 ? 14.281 13.938 6.855 1 93.75 125 ASP B CA 1
ATOM 2633 C C . ASP B 1 125 ? 14.461 12.891 5.75 1 93.75 125 ASP B C 1
ATOM 2635 O O . ASP B 1 125 ? 15.336 13.039 4.895 1 93.75 125 ASP B O 1
ATOM 2639 N N . PRO B 1 126 ? 13.641 11.852 5.727 1 89.94 126 PRO B N 1
ATOM 2640 C CA . PRO B 1 126 ? 13.82 10.844 4.68 1 89.94 126 PRO B CA 1
ATOM 2641 C C . PRO B 1 126 ? 13.641 11.406 3.273 1 89.94 126 PRO B C 1
ATOM 2643 O O . PRO B 1 126 ? 14.094 10.805 2.297 1 89.94 126 PRO B O 1
ATOM 2646 N N . PHE B 1 127 ? 13.023 12.531 3.182 1 90.81 127 PHE B N 1
ATOM 2647 C CA . PHE B 1 127 ? 12.711 13.094 1.874 1 90.81 127 PHE B CA 1
ATOM 2648 C C . PHE B 1 127 ? 13.672 14.234 1.535 1 90.81 127 PHE B C 1
ATOM 2650 O O . PHE B 1 127 ? 13.945 14.492 0.362 1 90.81 127 PHE B O 1
ATOM 2657 N N . THR B 1 128 ? 14.117 15.016 2.568 1 95.06 128 THR B N 1
ATOM 2658 C CA . THR B 1 128 ? 14.695 16.328 2.271 1 95.06 128 THR B CA 1
ATOM 2659 C C . THR B 1 128 ? 16.141 16.391 2.744 1 95.06 128 THR B C 1
ATOM 2661 O O . THR B 1 128 ? 16.891 17.281 2.348 1 95.06 128 THR B O 1
ATOM 2664 N N . SER B 1 129 ? 16.562 15.461 3.578 1 91.56 129 SER B N 1
ATOM 2665 C CA . SER B 1 129 ? 17.922 15.531 4.09 1 91.56 129 SER B CA 1
ATOM 2666 C C . SER B 1 129 ? 18.953 15.461 2.959 1 91.56 129 SER B C 1
ATOM 2668 O O . SER B 1 129 ? 18.625 15.023 1.854 1 91.56 129 SER B O 1
ATOM 2670 N N . GLU B 1 130 ? 20.109 15.938 3.236 1 91.12 130 GLU B N 1
ATOM 2671 C CA . GLU B 1 130 ? 21.188 15.992 2.252 1 91.12 130 GLU B CA 1
ATOM 2672 C C . GLU B 1 130 ? 21.469 14.609 1.664 1 91.12 130 GLU B C 1
ATOM 2674 O O . GLU B 1 130 ? 21.672 14.477 0.455 1 91.12 130 GLU B O 1
ATOM 2679 N N . PHE B 1 131 ? 21.406 13.578 2.395 1 86 131 PHE B N 1
ATOM 2680 C CA . PHE B 1 131 ? 21.797 12.25 1.959 1 86 131 PHE B CA 1
ATOM 2681 C C . PHE B 1 131 ? 20.578 11.383 1.692 1 86 131 PHE B C 1
ATOM 2683 O O . PHE B 1 131 ? 20.703 10.18 1.439 1 86 131 PHE B O 1
ATOM 2690 N N . ALA B 1 132 ? 19.422 12.008 1.817 1 81.75 132 ALA B N 1
ATOM 2691 C CA . ALA B 1 132 ? 18.203 11.258 1.525 1 81.75 132 ALA B CA 1
ATOM 2692 C C . ALA B 1 132 ? 18.188 10.797 0.071 1 81.75 132 ALA B C 1
ATOM 2694 O O . ALA B 1 132 ? 18.484 11.57 -0.838 1 81.75 132 ALA B O 1
ATOM 2695 N N . GLU B 1 133 ? 17.938 9.5 -0.148 1 75.38 133 GLU B N 1
ATOM 2696 C CA . GLU B 1 133 ? 17.719 9.008 -1.505 1 75.38 133 GLU B CA 1
ATOM 2697 C C . GLU B 1 133 ? 16.438 9.586 -2.105 1 75.38 133 GLU B C 1
ATOM 2699 O O . GLU B 1 133 ? 15.469 9.828 -1.389 1 75.38 133 GLU B O 1
ATOM 2704 N N . ASP B 1 134 ? 16.469 9.953 -3.406 1 81.44 134 ASP B N 1
ATOM 2705 C CA . ASP B 1 134 ? 15.312 10.508 -4.102 1 81.44 134 ASP B CA 1
ATOM 2706 C C . ASP B 1 134 ? 15.016 9.719 -5.379 1 81.44 134 ASP B C 1
ATOM 2708 O O . ASP B 1 134 ? 15.094 10.266 -6.484 1 81.44 134 ASP B O 1
ATOM 2712 N N . PRO B 1 135 ? 14.641 8.508 -5.152 1 73.19 135 PRO B N 1
ATOM 2713 C CA . PRO B 1 135 ? 14.398 7.676 -6.336 1 73.19 135 PRO B CA 1
ATOM 2714 C C . PRO B 1 135 ? 13.25 8.195 -7.195 1 73.19 135 PRO B C 1
ATOM 2716 O O . PRO B 1 135 ? 13.156 7.852 -8.375 1 73.19 135 PRO B O 1
ATOM 2719 N N . TYR B 1 136 ? 12.43 9.023 -6.711 1 77.75 136 TYR B N 1
ATOM 2720 C CA . TYR B 1 136 ? 11.234 9.453 -7.438 1 77.75 136 TYR B CA 1
ATOM 2721 C C . TYR B 1 136 ? 11.352 10.914 -7.852 1 77.75 136 TYR B C 1
ATOM 2723 O O . TYR B 1 136 ? 10.414 11.484 -8.414 1 77.75 136 TYR B O 1
ATOM 2731 N N . GLY B 1 137 ? 12.398 11.531 -7.488 1 86.81 137 GLY B N 1
ATOM 2732 C CA . GLY B 1 137 ? 12.672 12.883 -7.938 1 86.81 137 GLY B CA 1
ATOM 2733 C C . GLY B 1 137 ? 11.773 13.922 -7.289 1 86.81 137 GLY B C 1
ATOM 2734 O O . GLY B 1 137 ? 11.328 14.859 -7.945 1 86.81 137 GLY B O 1
ATOM 2735 N N . GLN B 1 138 ? 11.445 13.711 -6.047 1 91 138 GLN B N 1
ATOM 2736 C CA . GLN B 1 138 ? 10.5 14.617 -5.406 1 91 138 GLN B CA 1
ATOM 2737 C C . GLN B 1 138 ? 11.172 15.422 -4.297 1 91 138 GLN B C 1
ATOM 2739 O O . GLN B 1 138 ? 10.516 16.172 -3.57 1 91 138 GLN B O 1
ATOM 2744 N N . LYS B 1 139 ? 12.477 15.344 -4.172 1 92.25 139 LYS B N 1
ATOM 2745 C CA . LYS B 1 139 ? 13.195 15.969 -3.066 1 92.25 139 LYS B CA 1
ATOM 2746 C C . LYS B 1 139 ? 12.969 17.469 -3.035 1 92.25 139 LYS B C 1
ATOM 2748 O O . LYS B 1 139 ? 12.656 18.047 -1.983 1 92.25 139 LYS B O 1
ATOM 2753 N N . ASP B 1 140 ? 13.07 18.141 -4.141 1 95.56 140 ASP B N 1
ATOM 2754 C CA . ASP B 1 140 ? 12.891 19.578 -4.191 1 95.56 140 ASP B CA 1
ATOM 2755 C C . ASP B 1 140 ? 11.461 19.984 -3.822 1 95.56 140 ASP B C 1
ATOM 2757 O O . ASP B 1 140 ? 11.242 20.984 -3.146 1 95.56 140 ASP B O 1
ATOM 2761 N N . GLY B 1 141 ? 10.516 19.25 -4.316 1 96.12 141 GLY B N 1
ATOM 2762 C CA . GLY B 1 141 ? 9.133 19.484 -3.941 1 96.12 141 GLY B CA 1
ATOM 2763 C C . GLY B 1 141 ? 8.883 19.344 -2.451 1 96.12 141 GLY B C 1
ATOM 2764 O O . GLY B 1 141 ? 8.172 20.156 -1.856 1 96.12 141 GLY B O 1
ATOM 2765 N N . TYR B 1 142 ? 9.531 18.312 -1.854 1 96.38 142 TYR B N 1
ATOM 2766 C CA . TYR B 1 142 ? 9.367 18.109 -0.419 1 96.38 142 TYR B CA 1
ATOM 2767 C C . TYR B 1 142 ? 10.094 19.188 0.375 1 96.38 142 TYR B C 1
ATOM 2769 O O . TYR B 1 142 ? 9.641 19.578 1.45 1 96.38 142 TYR B O 1
ATOM 2777 N N . LYS B 1 143 ? 11.18 19.672 -0.133 1 96.88 143 LYS B N 1
ATOM 2778 C CA . LYS B 1 143 ? 11.836 20.797 0.52 1 96.88 143 LYS B CA 1
ATOM 2779 C C . LYS B 1 143 ? 10.945 22.047 0.519 1 96.88 143 LYS B C 1
ATOM 2781 O O . LYS B 1 143 ? 10.859 22.75 1.523 1 96.88 143 LYS B O 1
ATOM 2786 N N . GLU B 1 144 ? 10.312 22.297 -0.601 1 97 144 GLU B N 1
ATOM 2787 C CA . GLU B 1 144 ? 9.391 23.422 -0.687 1 97 144 GLU B CA 1
ATOM 2788 C C . GLU B 1 144 ? 8.211 23.234 0.264 1 97 144 GLU B C 1
ATOM 2790 O O . GLU B 1 144 ? 7.828 24.172 0.973 1 97 144 GLU B O 1
ATOM 2795 N N . LEU B 1 145 ? 7.652 22.078 0.268 1 98.25 145 LEU B N 1
ATOM 2796 C CA . LEU B 1 145 ? 6.539 21.797 1.166 1 98.25 145 LEU B CA 1
ATOM 2797 C C . LEU B 1 145 ? 6.949 22 2.621 1 98.25 145 LEU B C 1
ATOM 2799 O O . LEU B 1 145 ? 6.199 22.578 3.406 1 98.25 145 LEU B O 1
ATOM 2803 N N . GLN B 1 146 ? 8.102 21.484 2.957 1 97.88 146 GLN B N 1
ATOM 2804 C CA . GLN B 1 146 ? 8.633 21.625 4.309 1 97.88 146 GLN B CA 1
ATOM 2805 C C . GLN B 1 146 ? 8.695 23.094 4.723 1 97.88 146 GLN B C 1
ATOM 2807 O O . GLN B 1 146 ? 8.25 23.453 5.809 1 97.88 146 GLN B O 1
ATOM 2812 N N . LYS B 1 147 ? 9.219 23.906 3.861 1 97.88 147 LYS B N 1
ATOM 2813 C CA . LYS B 1 147 ? 9.344 25.344 4.117 1 97.88 147 LYS B CA 1
ATOM 2814 C C . LYS B 1 147 ? 7.969 26 4.277 1 97.88 147 LYS B C 1
ATOM 2816 O O . LYS B 1 147 ? 7.758 26.781 5.195 1 97.88 147 LYS B O 1
ATOM 2821 N N . ILE B 1 148 ? 7.113 25.688 3.41 1 97.88 148 ILE B N 1
ATOM 2822 C CA . ILE B 1 148 ? 5.797 26.312 3.379 1 97.88 148 ILE B CA 1
ATOM 2823 C C . ILE B 1 148 ? 5 25.922 4.617 1 97.88 148 ILE B C 1
ATOM 2825 O O . ILE B 1 148 ? 4.32 26.75 5.227 1 97.88 148 ILE B O 1
ATOM 2829 N N . ILE B 1 149 ? 5.098 24.641 5.031 1 98.25 149 ILE B N 1
ATOM 2830 C CA . ILE B 1 149 ? 4.383 24.188 6.211 1 98.25 149 ILE B CA 1
ATOM 2831 C C . ILE B 1 149 ? 4.945 24.859 7.457 1 98.25 149 ILE B C 1
ATOM 2833 O O . ILE B 1 149 ? 4.188 25.328 8.312 1 98.25 149 ILE B O 1
ATOM 2837 N N . GLU B 1 150 ? 6.199 24.938 7.578 1 97.31 150 GLU B N 1
ATOM 2838 C CA . GLU B 1 150 ? 6.82 25.609 8.711 1 97.31 150 GLU B CA 1
ATOM 2839 C C . GLU B 1 150 ? 6.355 27.062 8.805 1 97.31 150 GLU B C 1
ATOM 2841 O O . GLU B 1 150 ? 6.039 27.547 9.898 1 97.31 150 GLU B O 1
ATOM 2846 N N . ALA B 1 151 ? 6.32 27.734 7.684 1 96.94 151 ALA B N 1
ATOM 2847 C CA . ALA B 1 151 ? 5.883 29.125 7.641 1 96.94 151 ALA B CA 1
ATOM 2848 C C . ALA B 1 151 ? 4.398 29.25 7.977 1 96.94 151 ALA B C 1
ATOM 2850 O O . ALA B 1 151 ? 3.992 30.156 8.711 1 96.94 151 ALA B O 1
ATOM 2851 N N . THR B 1 152 ? 3.6 28.359 7.43 1 96.56 152 THR B N 1
ATOM 2852 C CA . THR B 1 152 ? 2.15 28.391 7.59 1 96.56 152 THR B CA 1
ATOM 2853 C C . THR B 1 152 ? 1.766 28.281 9.062 1 96.56 152 THR B C 1
ATOM 2855 O O . THR B 1 152 ? 0.878 28.984 9.539 1 96.56 152 THR B O 1
ATOM 2858 N N . PHE B 1 153 ? 2.516 27.406 9.797 1 96.5 153 PHE B N 1
ATOM 2859 C CA . PHE B 1 153 ? 2.127 27.125 11.18 1 96.5 153 PHE B CA 1
ATOM 2860 C C . PHE B 1 153 ? 3.094 27.781 12.156 1 96.5 153 PHE B C 1
ATOM 2862 O O . PHE B 1 153 ? 3.096 27.453 13.344 1 96.5 153 PHE B O 1
ATOM 2869 N N . HIS B 1 154 ? 3.91 28.641 11.703 1 95.25 154 HIS B N 1
ATOM 2870 C CA . HIS B 1 154 ? 4.77 29.531 12.492 1 95.25 154 HIS B CA 1
ATOM 2871 C C . HIS B 1 154 ? 5.766 28.719 13.32 1 95.25 154 HIS B C 1
ATOM 2873 O O . HIS B 1 154 ? 5.934 28.984 14.516 1 95.25 154 HIS B O 1
ATOM 2879 N N . GLY B 1 155 ? 6.375 27.734 12.648 1 95.56 155 GLY B N 1
ATOM 2880 C CA . GLY B 1 155 ? 7.43 26.984 13.32 1 95.56 155 GLY B CA 1
ATOM 2881 C C . GLY B 1 155 ? 7.242 25.484 13.25 1 95.56 155 GLY B C 1
ATOM 2882 O O . GLY B 1 155 ? 6.113 25 13.305 1 95.56 155 GLY B O 1
ATOM 2883 N N . LYS B 1 156 ? 8.328 24.75 13.297 1 96.12 156 LYS B N 1
ATOM 2884 C CA . LYS B 1 156 ? 8.32 23.281 13.242 1 96.12 156 LYS B CA 1
ATOM 2885 C C . LYS B 1 156 ? 7.699 22.688 14.5 1 96.12 156 LYS B C 1
ATOM 2887 O O . LYS B 1 156 ? 7.105 21.609 14.461 1 96.12 156 LYS B O 1
ATOM 2892 N N . GLU B 1 157 ? 7.844 23.453 15.586 1 94.25 157 GLU B N 1
ATOM 2893 C CA . GLU B 1 157 ? 7.371 22.969 16.875 1 94.25 157 GLU B CA 1
ATOM 2894 C C . GLU B 1 157 ? 5.848 22.938 16.938 1 94.25 157 GLU B C 1
ATOM 2896 O O . GLU B 1 157 ? 5.27 22.25 17.781 1 94.25 157 GLU B O 1
ATOM 2901 N N . ASN B 1 158 ? 5.195 23.656 16.062 1 95.62 158 ASN B N 1
ATOM 2902 C CA . ASN B 1 158 ? 3.74 23.734 16.047 1 95.62 158 ASN B CA 1
ATOM 2903 C C . ASN B 1 158 ? 3.133 22.703 15.109 1 95.62 158 ASN B C 1
ATOM 2905 O O . ASN B 1 158 ? 1.929 22.719 14.844 1 95.62 158 ASN B O 1
ATOM 2909 N N . VAL B 1 159 ? 3.973 21.844 14.562 1 97.62 159 VAL B N 1
ATOM 2910 C CA . VAL B 1 159 ? 3.533 20.844 13.602 1 97.62 159 VAL B CA 1
ATOM 2911 C C . VAL B 1 159 ? 3.887 19.453 14.125 1 97.62 159 VAL B C 1
ATOM 2913 O O . VAL B 1 159 ? 4.957 19.25 14.695 1 97.62 159 VAL B O 1
ATOM 2916 N N . LYS B 1 160 ? 2.99 18.469 13.984 1 97.19 160 LYS B N 1
ATOM 2917 C CA . LYS B 1 160 ? 3.221 17.062 14.266 1 97.19 160 LYS B CA 1
ATOM 2918 C C . LYS B 1 160 ? 2.656 16.172 13.164 1 97.19 160 LYS B C 1
ATOM 2920 O O . LYS B 1 160 ? 1.8 16.609 12.391 1 97.19 160 LYS B O 1
ATOM 2925 N N . VAL B 1 161 ? 3.23 15.039 13.047 1 96.75 161 VAL B N 1
ATOM 2926 C CA . VAL B 1 161 ? 2.723 14.039 12.109 1 96.75 161 VAL B CA 1
ATOM 2927 C C . VAL B 1 161 ? 2.186 12.836 12.883 1 96.75 161 VAL B C 1
ATOM 2929 O O . VAL B 1 161 ? 2.887 12.258 13.719 1 96.75 161 VAL B O 1
ATOM 2932 N N . TYR B 1 162 ? 0.937 12.508 12.656 1 92.69 162 TYR B N 1
ATOM 2933 C CA . TYR B 1 162 ? 0.31 11.336 13.258 1 92.69 162 TYR B CA 1
ATOM 2934 C C . TYR B 1 162 ? 0.128 10.227 12.234 1 92.69 162 TYR B C 1
ATOM 2936 O O . TYR B 1 162 ? -0.418 10.461 11.148 1 92.69 162 TYR B O 1
ATOM 2944 N N . LYS B 1 163 ? 0.688 9.125 12.484 1 88.06 163 LYS B N 1
ATOM 2945 C CA . LYS B 1 163 ? 0.396 7.91 11.734 1 88.06 163 LYS B CA 1
ATOM 2946 C C . LYS B 1 163 ? -0.602 7.027 12.477 1 88.06 163 LYS B C 1
ATOM 2948 O O . LYS B 1 163 ? -0.319 6.559 13.578 1 88.06 163 LYS B O 1
ATOM 2953 N N . ILE B 1 164 ? -1.697 7.02 11.789 1 84.25 164 ILE B N 1
ATOM 2954 C CA . ILE B 1 164 ? -2.785 6.309 12.453 1 84.25 164 ILE B CA 1
ATOM 2955 C C . ILE B 1 164 ? -3.365 5.254 11.508 1 84.25 164 ILE B C 1
ATOM 2957 O O . ILE B 1 164 ? -3.777 5.57 10.391 1 84.25 164 ILE B O 1
ATOM 2961 N N . GLY B 1 165 ? -3.336 4.148 11.797 1 74.31 165 GLY B N 1
ATOM 2962 C CA . GLY B 1 165 ? -3.971 3.145 10.953 1 74.31 165 GLY B CA 1
ATOM 2963 C C . GLY B 1 165 ? -3.75 1.727 11.438 1 74.31 165 GLY B C 1
ATOM 2964 O O . GLY B 1 165 ? -3.176 1.516 12.508 1 74.31 165 GLY B O 1
ATOM 2965 N N . ASP B 1 166 ? -4.449 0.915 10.758 1 62.62 166 ASP B N 1
ATOM 2966 C CA . ASP B 1 166 ? -4.289 -0.513 11.023 1 62.62 166 ASP B CA 1
ATOM 2967 C C . ASP B 1 166 ? -3.309 -1.144 10.039 1 62.62 166 ASP B C 1
ATOM 2969 O O . ASP B 1 166 ? -2.693 -0.443 9.227 1 62.62 166 ASP B O 1
ATOM 2973 N N . TYR B 1 167 ? -3.104 -2.342 10.055 1 52.69 167 TYR B N 1
ATOM 2974 C CA . TYR B 1 167 ? -2.078 -3.15 9.398 1 52.69 167 TYR B CA 1
ATOM 2975 C C . TYR B 1 167 ? -2.002 -2.84 7.91 1 52.69 167 TYR B C 1
ATOM 2977 O O . TYR B 1 167 ? -0.919 -2.857 7.32 1 52.69 167 TYR B O 1
ATOM 2985 N N . ARG B 1 168 ? -3.061 -2.348 7.227 1 58.19 168 ARG B N 1
ATOM 2986 C CA . ARG B 1 168 ? -2.963 -2.328 5.77 1 58.19 168 ARG B CA 1
ATOM 2987 C C . ARG B 1 168 ? -2.941 -0.896 5.242 1 58.19 168 ARG B C 1
ATOM 2989 O O . ARG B 1 168 ? -2.324 -0.618 4.211 1 58.19 168 ARG B O 1
ATOM 2996 N N . ARG B 1 169 ? -3.494 -0.025 5.898 1 66.06 169 ARG B N 1
ATOM 2997 C CA . ARG B 1 169 ? -3.572 1.37 5.477 1 66.06 169 ARG B CA 1
ATOM 2998 C C . ARG B 1 169 ? -3.434 2.311 6.668 1 66.06 169 ARG B C 1
ATOM 3000 O O . ARG B 1 169 ? -4.23 2.256 7.605 1 66.06 169 ARG B O 1
ATOM 3007 N N . VAL B 1 170 ? -2.262 3.02 6.688 1 77.31 170 VAL B N 1
ATOM 3008 C CA . VAL B 1 170 ? -1.956 3.938 7.781 1 77.31 170 VAL B CA 1
ATOM 3009 C C . VAL B 1 170 ? -2.162 5.379 7.32 1 77.31 170 VAL B C 1
ATOM 3011 O O . VAL B 1 170 ? -1.562 5.812 6.336 1 77.31 170 VAL B O 1
ATOM 3014 N N . GLY B 1 171 ? -3.174 6.066 7.961 1 84.69 171 GLY B N 1
ATOM 3015 C CA . GLY B 1 171 ? -3.281 7.496 7.734 1 84.69 171 GLY B CA 1
ATOM 3016 C C . GLY B 1 171 ? -2.072 8.273 8.227 1 84.69 171 GLY B C 1
ATOM 3017 O O . GLY B 1 171 ? -1.539 7.98 9.305 1 84.69 171 GLY B O 1
ATOM 3018 N N . VAL B 1 172 ? -1.593 9.133 7.383 1 90.56 172 VAL B N 1
ATOM 3019 C CA . VAL B 1 172 ? -0.505 10.039 7.734 1 90.56 172 VAL B CA 1
ATOM 3020 C C . VAL B 1 172 ? -1.023 11.477 7.777 1 90.56 172 VAL B C 1
ATOM 3022 O O . VAL B 1 172 ? -1.439 12.023 6.754 1 90.56 172 VAL B O 1
ATOM 3025 N N . TYR B 1 173 ? -1.06 12.062 8.961 1 93.94 173 TYR B N 1
ATOM 3026 C CA . TYR B 1 173 ? -1.6 13.398 9.188 1 93.94 173 TYR B CA 1
ATOM 3027 C C . TYR B 1 173 ? -0.492 14.375 9.547 1 93.94 173 TYR B C 1
ATOM 3029 O O . TYR B 1 173 ? 0.041 14.344 10.664 1 93.94 173 TYR B O 1
ATOM 3037 N N . LEU B 1 174 ? -0.136 15.211 8.633 1 97.88 174 LEU B N 1
ATOM 3038 C CA . LEU B 1 174 ? 0.801 16.312 8.828 1 97.88 174 LEU B CA 1
ATOM 3039 C C . LEU B 1 174 ? 0.063 17.594 9.18 1 97.88 174 LEU B C 1
ATOM 3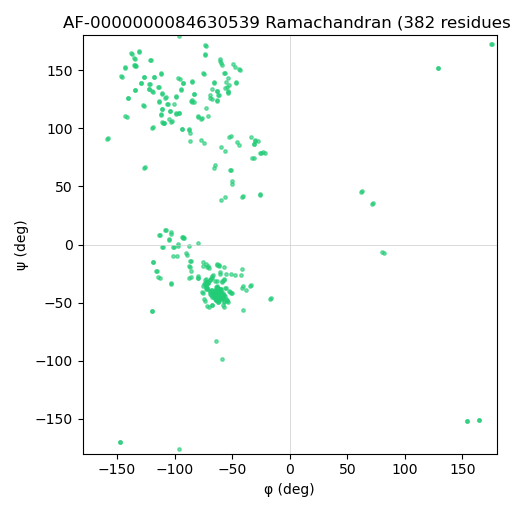041 O O . LEU B 1 174 ? -0.461 18.281 8.297 1 97.88 174 LEU B O 1
ATOM 3045 N N . VAL B 1 175 ? 0.04 17.922 10.57 1 97.88 175 VAL B N 1
ATOM 3046 C CA . VAL B 1 175 ? -0.929 18.938 10.953 1 97.88 175 VAL B CA 1
ATOM 3047 C C . VAL B 1 175 ? -0.271 19.953 11.891 1 97.88 175 VAL B C 1
ATOM 3049 O O . VAL B 1 175 ? 0.707 19.625 12.57 1 97.88 175 VAL B O 1
ATOM 3052 N N . GLY B 1 176 ? 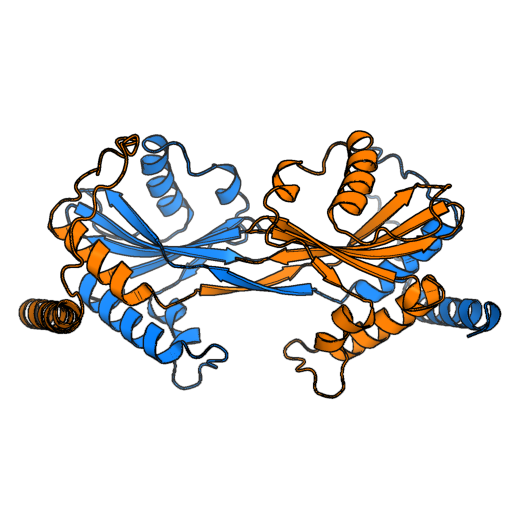-0.823 21.141 11.867 1 97.75 176 GLY B N 1
ATOM 3053 C CA . GLY B 1 176 ? -0.46 22.219 12.766 1 97.75 176 GLY B CA 1
ATOM 3054 C C . GLY B 1 176 ? -1.66 22.875 13.414 1 97.75 176 GLY B C 1
ATOM 3055 O O . GLY B 1 176 ? -2.799 22.672 12.992 1 97.75 176 GLY B O 1
ATOM 3056 N N . VAL B 1 177 ? -1.382 23.672 14.453 1 94.75 177 VAL B N 1
ATOM 3057 C CA . VAL B 1 177 ? -2.424 24.375 15.195 1 94.75 177 VAL B CA 1
ATOM 3058 C C . VAL B 1 177 ? -2.584 25.781 14.641 1 94.75 177 VAL B C 1
ATOM 3060 O O . VAL B 1 177 ? -1.595 26.453 14.344 1 94.75 177 VAL B O 1
ATOM 3063 N N . ILE B 1 178 ? -3.793 26.109 14.445 1 92.25 178 ILE B N 1
ATOM 3064 C CA . ILE B 1 178 ? -4.18 27.5 14.227 1 92.25 178 ILE B CA 1
ATOM 3065 C C . ILE B 1 178 ? -4.941 28.016 15.438 1 92.25 178 ILE B C 1
ATOM 3067 O O . ILE B 1 178 ? -6.105 27.672 15.648 1 92.25 178 ILE B O 1
ATOM 3071 N N . LYS B 1 179 ? -4.254 28.812 16.203 1 88.94 179 LYS B N 1
ATOM 3072 C CA . LYS B 1 179 ? -4.789 29.281 17.484 1 88.94 179 LYS B CA 1
ATOM 3073 C C . LYS B 1 179 ? -6.16 29.922 17.297 1 88.94 179 LYS B C 1
ATOM 3075 O O . LYS B 1 179 ? -6.348 30.75 16.406 1 88.94 179 LYS B O 1
ATOM 3080 N N . GLY B 1 180 ? -7.102 29.484 18.125 1 89.31 180 GLY B N 1
ATOM 3081 C CA . GLY B 1 180 ? -8.445 30.047 18.125 1 89.31 180 GLY B CA 1
ATOM 3082 C C . GLY B 1 180 ? -9.32 29.453 17.031 1 89.31 180 GLY B C 1
ATOM 3083 O O . GLY B 1 180 ? -10.5 29.797 16.922 1 89.31 180 GLY B O 1
ATOM 3084 N N . VAL B 1 181 ? -8.797 28.688 16.188 1 90.06 181 VAL B N 1
ATOM 3085 C CA . VAL B 1 181 ? -9.555 28.172 15.062 1 90.06 181 VAL B CA 1
ATOM 3086 C C . VAL B 1 181 ? -9.594 26.641 15.125 1 90.06 181 VAL B C 1
ATOM 3088 O O . VAL B 1 181 ? -10.672 26.047 15.125 1 90.06 181 VAL B O 1
ATOM 3091 N N . GLY B 1 182 ? -8.398 25.969 15.148 1 92.88 182 GLY B N 1
ATOM 3092 C CA . GLY B 1 182 ? -8.375 24.516 15.195 1 92.88 182 GLY B CA 1
ATOM 3093 C C . GLY B 1 182 ? -7.102 23.922 14.609 1 92.88 182 GLY B C 1
ATOM 3094 O O . GLY B 1 182 ? -6.02 24.484 14.781 1 92.88 182 GLY B O 1
ATOM 3095 N N . ILE B 1 183 ? -7.195 22.719 14.078 1 94.56 183 ILE B N 1
ATOM 3096 C CA . ILE B 1 183 ? -6.078 21.984 13.492 1 94.56 183 ILE B CA 1
ATOM 3097 C C . ILE B 1 183 ? -6.262 21.891 11.984 1 94.56 183 ILE B C 1
ATOM 3099 O O . ILE B 1 183 ? -7.367 21.625 11.5 1 94.56 183 ILE B O 1
ATOM 3103 N N . ALA B 1 184 ? -5.195 22.234 11.234 1 95.81 184 ALA B N 1
ATOM 3104 C CA . ALA B 1 184 ? -5.227 22.125 9.781 1 95.81 184 ALA B CA 1
ATOM 3105 C C . ALA B 1 184 ? -3.949 21.484 9.25 1 95.81 184 ALA B C 1
ATOM 3107 O O . ALA B 1 184 ? -2.932 21.453 9.945 1 95.81 184 ALA B O 1
ATOM 3108 N N . GLY B 1 185 ? -4.008 20.953 8.016 1 97.56 185 GLY B N 1
ATOM 3109 C CA . GLY B 1 185 ? -2.822 20.375 7.406 1 97.56 185 GLY B CA 1
ATOM 3110 C C . GLY B 1 185 ? -3.137 19.5 6.211 1 97.56 185 GLY B C 1
ATOM 3111 O O . GLY B 1 185 ? -4.051 19.797 5.438 1 97.56 185 GLY B O 1
ATOM 3112 N N . LEU B 1 186 ? -2.258 18.562 6.051 1 96.62 186 LEU B N 1
ATOM 3113 C CA . LEU B 1 186 ? -2.371 17.594 4.961 1 96.62 186 LEU B CA 1
ATOM 3114 C C . LEU B 1 186 ? -2.527 16.172 5.5 1 96.62 186 LEU B C 1
ATOM 3116 O O . LEU B 1 186 ? -1.961 15.844 6.539 1 96.62 186 LEU B O 1
ATOM 3120 N N . LYS B 1 187 ? -3.293 15.406 4.812 1 93.06 187 LYS B N 1
ATOM 3121 C CA . LYS B 1 187 ? -3.404 13.984 5.109 1 93.06 187 LYS B CA 1
ATOM 3122 C C . LYS B 1 187 ? -3.133 13.141 3.869 1 93.06 187 LYS B C 1
ATOM 3124 O O . LYS B 1 187 ? -3.367 13.586 2.744 1 93.06 187 LYS B O 1
ATOM 3129 N N . THR B 1 188 ? -2.52 12.031 4.066 1 89.69 188 THR B N 1
ATOM 3130 C CA . THR B 1 188 ? -2.299 11 3.053 1 89.69 188 THR B CA 1
ATOM 3131 C C . THR B 1 188 ? -2.301 9.609 3.68 1 89.69 188 THR B C 1
ATOM 3133 O O . THR B 1 188 ? -2.721 9.445 4.828 1 89.69 188 THR B O 1
ATOM 3136 N N . PHE B 1 189 ? -1.905 8.57 2.885 1 81.75 189 PHE B N 1
ATOM 3137 C CA . PHE B 1 189 ? -1.938 7.207 3.396 1 81.75 189 PHE B CA 1
ATOM 3138 C C . PHE B 1 189 ? -0.65 6.469 3.051 1 81.75 189 PHE B C 1
ATOM 3140 O O . PHE B 1 189 ? -0.077 6.68 1.979 1 81.75 189 PHE B O 1
ATOM 3147 N N . SER B 1 190 ? -0.235 5.871 4.109 1 76.31 190 SER B N 1
ATOM 3148 C CA . SER B 1 190 ? 0.849 4.918 3.896 1 76.31 190 SER B CA 1
ATOM 3149 C C . SER B 1 190 ? 0.32 3.49 3.811 1 76.31 190 SER B C 1
ATOM 3151 O O . SER B 1 190 ? -0.553 3.098 4.586 1 76.31 190 SER B O 1
ATOM 3153 N N . ILE B 1 191 ? 0.634 2.848 2.84 1 63.19 191 ILE B N 1
ATOM 3154 C CA . ILE B 1 191 ? 0.286 1.436 2.738 1 63.19 191 ILE B CA 1
ATOM 3155 C C . ILE B 1 191 ? 1.375 0.587 3.393 1 63.19 191 ILE B C 1
ATOM 3157 O O . ILE B 1 191 ? 2.549 0.688 3.033 1 63.19 191 ILE B O 1
ATOM 3161 N N . GLU B 1 192 ? 1.036 0.217 4.672 1 54.75 192 GLU B N 1
ATOM 3162 C CA . GLU B 1 192 ? 1.976 -0.605 5.43 1 54.75 192 GLU B CA 1
ATOM 3163 C C . GLU B 1 192 ? 1.519 -2.061 5.48 1 54.75 192 GLU B C 1
ATOM 3165 O O . GLU B 1 192 ? 0.322 -2.338 5.578 1 54.75 192 GLU B O 1
ATOM 3170 N N . THR B 1 193 ? 2.051 -2.932 4.816 1 44.75 193 THR B N 1
ATOM 3171 C CA . THR B 1 193 ? 1.682 -4.34 4.898 1 44.75 193 THR B CA 1
ATOM 3172 C C . THR B 1 193 ? 2.418 -5.023 6.047 1 44.75 193 THR B C 1
ATOM 3174 O O . THR B 1 193 ? 3.512 -4.602 6.43 1 44.75 193 THR B O 1
#

Solvent-accessible surface area (backbone atoms only — not comparable to full-atom values): 21652 Å² total; per-residue (Å²): 126,54,75,66,54,48,54,46,47,54,49,50,51,52,57,62,60,57,72,71,67,72,86,75,80,85,70,88,72,74,90,66,80,69,74,72,66,74,71,77,75,55,58,70,69,53,45,52,49,47,51,52,52,49,63,54,38,64,87,47,62,44,72,20,67,15,42,24,57,68,40,80,43,75,43,84,33,50,87,45,86,68,79,67,88,44,53,70,62,45,49,51,54,51,47,59,48,26,74,72,44,81,76,68,68,70,82,42,63,55,52,64,84,57,50,42,70,36,51,43,63,67,66,44,38,65,46,49,38,93,82,35,70,55,93,80,70,48,32,68,53,46,44,51,38,53,52,51,50,28,60,74,33,72,35,53,87,42,31,40,29,38,28,43,9,22,69,59,48,23,37,35,36,45,35,23,56,38,78,63,47,17,38,39,40,36,32,36,49,33,31,38,86,127,55,74,65,55,48,54,47,48,56,47,50,52,51,59,63,59,58,73,70,69,74,87,75,81,83,69,88,73,75,91,66,81,69,74,72,67,74,73,77,74,54,60,70,71,54,44,52,49,48,50,52,54,48,64,54,36,65,85,47,62,45,72,20,66,17,42,24,57,68,41,78,42,75,43,85,32,48,86,46,86,69,78,66,88,45,52,70,59,43,49,50,54,50,47,59,49,28,75,73,42,84,77,65,69,70,79,43,66,57,54,66,85,58,51,41,69,38,49,44,62,68,66,42,37,64,46,49,38,91,81,36,70,54,93,80,71,47,33,68,55,47,43,50,38,51,52,51,50,26,61,74,33,72,34,54,87,42,30,41,30,38,30,44,11,25,70,60,48,23,36,35,35,45,34,24,56,38,77,64,47,17,37,38,41,38,32,36,49,33,33,37,83

Foldseek 3Di:
DPPVVVCVVLVVVVVVVVVPDDPPDDPDDPPPPCPPPVVPPPPPVVVSVVCVVCVVCVPPDDDDDDDKDKDKDWQWDQPDDADDPFQVVVVVSVVVVCVVVVPPPPVWQPDPPFKDKDFLCRVLCCQAPPPRDDPPPCNVVSVVVSVVLCVVQVHSRQWMWIWGGDQAKTKIFTWGDDHRTGIIDIIIIDGHD/DPPVVVCVVLVVVVVVVVVPDDPPDDPDDPPPPCPPPVVPPPDPVVVSVVCVVCVVCVPPDDDDDDDKDKDKDWQWDQQDDADDPFQVVVVVSVVVVCVVVPDPPVVWQDDPPFKDKDFLCRVLCCQAPPPRDDPPPCNVVSVVVSVVLCVVQVHSRQWMWIWGGDQAKTKIFTWGDDHRTGIIDIIIIDGHD

Secondary structure (DSSP, 8-state):
--HHHHHHHHHHHHHHHGGG-----------------------HHHHHHHHHHHHHHTT--EEEEEEE--EEEEEE-TT--S--SSHHHHHHHHHHHHTTSTTS-GGGG--GGG-EEEEHHHHHHHHHSTT---TTS-HHHHHHHHHHHHHHTTSGGGEEEEEEE-SSEEEEEEEEEETTTEEEEEEEEEE--/--HHHHHHHHHHHHHHHGGG-----------------------HHHHHHHHHHHHHHTT--EEEEEEE--EEEEEE-TT--S--SSHHHHHHHHHHHHHHSTTS-GGGG--GGG-EEEEHHHHHHHHHSTT---TTS-HHHHHHHHHHHHHHTTSGGGEEEEEEE-SSEEEEEEEEEETTTEEEEEEEEEE--

Sequence (386 aa):
MDRNEYLSFVEDYEQRTKQYVKPREEEQEPSTLTVQQEETTFPAEIQRIKETLLETSKHLLFISEGEEPYEFIFIPKEDITELPEDCTQFKSLIKQQDNNNLMIAEEELSSSESNNVLKFQEFFDPFTSEFAEDPYGQKDGYKELQKIIEATFHGKENVKVYKIGDYRRVGVYLVGVIKGVGIAGLKTFSIETMDRNEYLSFVEDYEQRTKQYVKPREEEQEPSTLTVQQEETTFPAEIQRIKETLLETSKHLLFISEGEEPYEFIFIPKEDITELPEDCTQFKSLIKQQDNNNLMIAEEELSSSESNNVLKFQEFFDPFTSEFAEDPYGQKDGYKELQKIIEATFHGKENVKVYKIGDYRRVGVYLVGVIKGVGIAGLKTFSIET

pLDDT: mean 74.48, std 23.37, range [26.48, 98.25]

InterPro domains:
  IPR012489 Nuclease A inhibitor-like [PF07924] (48-193)
  IPR036587 Nuclease A inhibitor-like superfamily [SSF82602] (47-193)

Organism: Rhizophagus irregularis (strain DAOM 197198w) (NCBI:txid1432141)

Radius of gyration: 26.29 Å; Cα contacts (8 Å, |Δi|>4): 587; chains: 2; bounding box: 48×78×52 Å

Nearest PDB structures (foldseek):
  4gwq-assembly1_B  TM=2.757E-01  e=1.041E+00  Saccharomyces cerevisiae S288C
  5sva-assembly1_P  TM=2.746E-01  e=1.662E+00  Saccharomyces cerevisiae
  2ex2-assembly1_A  TM=3.895E-01  e=4.763E+00  Escherichia coli
  5sva-assembly1_P  TM=2.810E-01  e=1.214E+00  Saccharomyces cerevisiae
  2ex2-assembly1_A  TM=3.892E-01  e=4.686E+00  Escherichia coli